Protein AF-0000000080648150 (afdb_homodimer)

pLDDT: mean 89.61, std 8.24, range [37.97, 97.69]

Sequence (460 aa):
MDLVPIFWAAATLAIVTASAILAARRGPEIAVGVFASLTVLANLLAVKTISFGPFIAPAAVLVYASTFLLTDILSELFGKEKARLAVWAGLAANVVMLVSVLIALRWSASPLMDPGLASSFDAVYGFAPRVVAASMVAYLVSQHHDVWAYHFWKEKTGGKRLWLRNNASTAASQAIDTLIFITLAFYGILPNSVLIQMMVGQYAIKLLIAALDTPFIYLAVAAARRAGGGMDLVPIFWAAATLAIVTASAILAARRGPEIAVGVFASLTVLANLLAVKTISFGPFIAPAAVLVYASTFLLTDILSELFGKEKARLAVWAGLAANVVMLVSVLIALRWSASPLMDPGLASSFDAVYGFAPRVVAASMVAYLVSQHHDVWAYHFWKEKTGGKRLWLRNNASTAASQAIDTLIFITLAFYGILPNSVLIQMMVGQYAIKLLIAALDTPFIYLAVAAARRAGGG

InterPro domains:
  IPR003744 Queuosine precursor transporter [MF_02088] (29-230)
  IPR003744 Queuosine precursor transporter [PF02592] (58-220)
  IPR003744 Queuosine precursor transporter [PTHR34300] (31-224)
  IPR003744 Queuosine precursor transporter [TIGR00697] (32-225)

Foldseek 3Di:
DPCVVVVVLVVLLQVLLVQLLVCLQPHCVSLLVLLLVLLLVLQLQQLDWDDDPPFIGGPSLSSVLSSLLSLLLCCVRPNLVSSVVSLVSNLVSLVVSLVVLVVVLPDDDDPPDDVVVNVVSCVSSVLHDQLSVLQSVLSNQLSNQLSVQLVVVCVVVVNPCSVCSQLVSSLVSVLSSLVSNLCRRCPVPDDPVVSVSHSVRSSVVSSVSSNVSRVSSVVSNVSSCVSVVD/DPCVVVVVLVVLLQVLLVQLLVCLQPHCVSLLVLLLVLLLVLQLQQLDWDDDPPFIGGPSLSSVLSSLLSLLLCCVRPNLVSSVVSLVSNLVSLVVSLVVLVVVLPDDDDPPDDVVVNVVSCVRSVLHDQLSVLQSVLSNQLSNQLSVQLVVVCVVVVNPCSVCSQLVSSLVSVLSSLVSNLCRRCPVPDDPVVSVSHSVRSSVVSSVSSNVSRVSSVVSNVSSCVSVVD

Secondary structure (DSSP, 8-state):
---HHHHHHHHHHHHHHHHHHHHHHH-HHHHHHHHHHHHHHHHHHTTSEEEETTEEEETTHHHHHHHHHHHHHHHHHH-HHHHHHHHHHHHHHHHHHHHHHHHHHHSPBPTTS-HHHHHHHHHHHTTHHHHHHHHHHHHHHHHHHHHHHHHHHHHHTTT--HHHHHHHHHHHHHHHHHHHHHHHHHBTTB-HHHHHHHHHHHHHHHHHHHHHTHHHHHHHHHHHHHHH--/---HHHHHHHHHHHHHHHHHHHHHHH-HHHHHHHHHHHHHHHHHHTTSEEEETTEEEETTHHHHHHHHHHHHHHHHHH-HHHHHHHHHHHHHHHHHHHHHHHHHHHSPBPTTS-HHHHHHHHHHHHS-HHHHHHHHHHHHHHHHHHHHHHHHHHHHTTT--HHHHHHHHHHHHHHHHHHHHHHHHHBTTB-HHHHHHHHHHHHHHHHHHHHHTHHHHHHHHHHHHHHH--

Radius of gyration: 21.62 Å; Cα contacts (8 Å, |Δi|>4): 711; chains: 2; bounding box: 64×56×55 Å

Solvent-accessible surface area (backbone atoms only — not comparable to full-atom values): 22814 Å² total; per-residue (Å²): 126,84,55,62,61,56,53,50,47,50,51,51,48,48,53,54,33,50,40,43,37,49,12,64,74,76,35,64,42,31,35,22,2,33,43,7,24,32,53,43,48,19,63,68,39,38,76,44,39,22,54,60,87,95,30,50,35,43,48,14,50,62,46,44,51,46,44,54,54,51,41,50,46,34,32,72,75,63,29,65,67,53,27,51,44,28,54,52,10,24,52,54,21,40,52,52,47,53,52,51,50,53,46,50,70,68,46,57,67,22,90,82,47,56,64,68,57,52,52,21,45,47,60,60,65,61,75,41,64,61,46,45,50,18,44,50,53,16,45,56,54,17,53,53,44,23,55,50,39,28,52,51,41,32,62,74,50,70,65,71,50,62,64,53,20,55,46,52,16,45,52,54,20,48,49,49,23,44,54,43,22,52,49,61,47,36,59,90,74,51,57,67,70,55,50,49,50,42,43,51,31,38,46,51,52,44,47,53,51,50,63,64,39,49,66,45,51,54,49,32,52,52,51,33,49,54,65,64,73,100,125,83,57,62,63,56,53,50,46,49,51,52,50,47,53,54,32,50,39,42,37,48,11,64,75,76,35,64,42,32,34,22,3,32,44,6,26,32,53,43,48,19,62,67,39,39,78,43,39,22,52,59,87,95,29,50,35,43,48,16,53,62,45,43,51,46,44,54,54,51,40,50,47,34,33,72,76,63,28,65,66,52,27,51,44,29,53,52,11,23,52,54,20,40,51,51,46,51,53,52,50,54,47,49,71,69,47,56,65,22,91,82,48,56,64,66,56,52,50,20,43,48,60,58,67,61,72,39,65,62,46,46,50,19,45,51,54,18,45,56,53,18,52,53,44,23,56,51,40,28,51,52,41,32,60,77,51,70,64,73,51,62,66,54,21,54,45,53,16,44,51,54,20,49,49,49,23,43,53,44,22,52,49,60,47,36,60,89,75,51,58,68,71,56,50,51,50,42,43,52,32,37,45,52,52,44,47,54,51,50,62,63,41,50,65,45,51,53,49,32,52,52,51,33,48,54,65,66,72,99

Organism: Methanothrix harundinacea (strain 6Ac) (NCBI:txid1110509)

Nearest PDB structures (foldseek):
  1u89-assembly1_A  TM=4.033E-01  e=5.347E+00  Mus musculus
  1u89-assembly1_A  TM=4.032E-01  e=5.974E+00  Mus musculus

Structure (mmCIF, N/CA/C/O backbone):
data_AF-0000000080648150-model_v1
#
loop_
_entity.id
_entity.type
_entity.pdbx_description
1 polymer 'Probable queuosine precursor transporter'
#
loop_
_atom_site.group_PDB
_atom_site.id
_atom_site.type_symbol
_atom_site.label_atom_id
_atom_site.label_alt_id
_atom_site.label_comp_id
_atom_site.label_asym_id
_atom_site.label_entity_id
_atom_site.label_seq_id
_atom_site.pdbx_PDB_ins_code
_atom_site.Cartn_x
_atom_site.Cartn_y
_atom_site.Cartn_z
_atom_site.occupancy
_atom_site.B_iso_or_equiv
_atom_site.auth_seq_id
_atom_site.auth_comp_id
_atom_site.auth_asym_id
_atom_site.auth_atom_id
_atom_site.pdbx_PDB_model_num
ATOM 1 N N . MET A 1 1 ? -20.844 -17.859 19.188 1 45 1 MET A N 1
ATOM 2 C CA . MET A 1 1 ? -20.578 -16.812 18.188 1 45 1 MET A CA 1
ATOM 3 C C . MET A 1 1 ? -19.094 -16.797 17.828 1 45 1 MET A C 1
ATOM 5 O O . MET A 1 1 ? -18.234 -16.891 18.703 1 45 1 MET A O 1
ATOM 9 N N . ASP A 1 2 ? -18.75 -17.172 16.625 1 61 2 ASP A N 1
ATOM 10 C CA . ASP A 1 2 ? -17.375 -17.219 16.156 1 61 2 ASP A CA 1
ATOM 11 C C . ASP A 1 2 ? -16.656 -15.898 16.422 1 61 2 ASP A C 1
ATOM 13 O O . ASP A 1 2 ? -17.062 -14.852 15.914 1 61 2 ASP A O 1
ATOM 17 N N . LEU A 1 3 ? -16.047 -15.852 17.594 1 66.88 3 LEU A N 1
ATOM 18 C CA . LEU A 1 3 ? -15.336 -14.672 18.062 1 66.88 3 LEU A CA 1
ATOM 19 C C . LEU A 1 3 ? -14.141 -14.352 17.172 1 66.88 3 LEU A C 1
ATOM 21 O O . LEU A 1 3 ? -13.5 -13.312 17.328 1 66.88 3 LEU A O 1
ATOM 25 N N . VAL A 1 4 ? -13.992 -15.094 16.203 1 71.38 4 VAL A N 1
ATOM 26 C CA . VAL A 1 4 ? -12.812 -14.992 15.352 1 71.38 4 VAL A CA 1
ATOM 27 C C . VAL A 1 4 ? -12.844 -13.68 14.578 1 71.38 4 VAL A C 1
ATOM 29 O O . VAL A 1 4 ? -11.859 -12.938 14.562 1 71.38 4 VAL A O 1
ATOM 32 N N . PRO A 1 5 ? -14.055 -13.234 14.219 1 75.88 5 PRO A N 1
ATOM 33 C CA . PRO A 1 5 ? -14.086 -11.961 13.484 1 75.88 5 PRO A CA 1
ATOM 34 C C . PRO A 1 5 ? -13.812 -10.758 14.383 1 75.88 5 PRO A C 1
ATOM 36 O O . PRO A 1 5 ? -13.172 -9.797 13.945 1 75.88 5 PRO A O 1
ATOM 39 N N . ILE A 1 6 ? -14.203 -10.891 15.562 1 77.81 6 ILE A N 1
ATOM 40 C CA . ILE A 1 6 ? -14.023 -9.773 16.484 1 77.81 6 ILE A CA 1
ATOM 41 C C . ILE A 1 6 ? -12.539 -9.648 16.859 1 77.81 6 ILE A C 1
ATOM 43 O O . ILE A 1 6 ? -12.008 -8.539 16.938 1 77.81 6 ILE A O 1
ATOM 47 N N . PHE A 1 7 ? -11.977 -10.742 17.062 1 80.31 7 PHE A N 1
ATOM 48 C CA . PHE A 1 7 ? -10.547 -10.75 17.375 1 80.31 7 PHE A CA 1
ATOM 49 C C . PHE A 1 7 ? -9.742 -10.125 16.234 1 80.31 7 PHE A C 1
ATOM 51 O O . PHE A 1 7 ? -8.875 -9.281 16.469 1 80.31 7 PHE A O 1
ATOM 58 N N . TRP A 1 8 ? -10.109 -10.43 15.086 1 79.94 8 TRP A N 1
ATOM 59 C CA . TRP A 1 8 ? -9.352 -9.945 13.93 1 79.94 8 TRP A CA 1
ATOM 60 C C . TRP A 1 8 ? -9.617 -8.469 13.68 1 79.94 8 TRP A C 1
ATOM 62 O O . TRP A 1 8 ? -8.727 -7.73 13.273 1 79.94 8 TRP A O 1
ATOM 72 N N . ALA A 1 9 ? -10.812 -8.102 14 1 85.69 9 ALA A N 1
ATOM 73 C CA . ALA A 1 9 ? -11.117 -6.676 13.898 1 85.69 9 ALA A CA 1
ATOM 74 C C . ALA A 1 9 ? -10.297 -5.867 14.898 1 85.69 9 ALA A C 1
ATOM 76 O O . ALA A 1 9 ? -9.68 -4.863 14.539 1 85.69 9 ALA A O 1
ATOM 77 N N . ALA A 1 10 ? -10.18 -6.414 16.062 1 87.44 10 ALA A N 1
ATOM 78 C CA . ALA A 1 10 ? -9.422 -5.734 17.109 1 87.44 10 ALA A CA 1
ATOM 79 C C . ALA A 1 10 ? -7.934 -5.691 16.781 1 87.44 10 ALA A C 1
ATOM 81 O O . ALA A 1 10 ? -7.27 -4.676 17 1 87.44 10 ALA A O 1
ATOM 82 N N . ALA A 1 11 ? -7.516 -6.715 16.266 1 85.06 11 ALA A N 1
ATOM 83 C CA . ALA A 1 11 ? -6.102 -6.789 15.914 1 85.06 11 ALA A CA 1
ATOM 84 C C . ALA A 1 11 ? -5.758 -5.785 14.82 1 85.06 11 ALA A C 1
ATOM 86 O O . ALA A 1 11 ? -4.738 -5.094 14.898 1 85.06 11 ALA A O 1
ATOM 87 N N . THR A 1 12 ? -6.586 -5.727 13.867 1 87 12 THR A N 1
ATOM 88 C CA . THR A 1 12 ? -6.363 -4.793 12.773 1 87 12 THR A CA 1
ATOM 89 C C . THR A 1 12 ? -6.426 -3.352 13.266 1 87 12 THR A C 1
ATOM 91 O O . THR A 1 12 ? -5.551 -2.543 12.953 1 87 12 THR A O 1
ATOM 94 N N . LEU A 1 13 ? -7.367 -3.092 14.086 1 91.56 13 LEU A N 1
ATOM 95 C CA . LEU A 1 13 ? -7.527 -1.741 14.617 1 91.56 13 LEU A CA 1
ATOM 96 C C . LEU A 1 13 ? -6.359 -1.37 15.523 1 91.56 13 LEU A C 1
ATOM 98 O O . LEU A 1 13 ? -5.906 -0.224 15.523 1 91.56 13 LEU A O 1
ATOM 102 N N . ALA A 1 14 ? -5.844 -2.35 16.188 1 91 14 ALA A N 1
ATOM 103 C CA . ALA A 1 14 ? -4.711 -2.121 17.078 1 91 14 ALA A CA 1
ATOM 104 C C . ALA A 1 14 ? -3.453 -1.771 16.297 1 91 14 ALA A C 1
ATOM 106 O O . ALA A 1 14 ? -2.715 -0.854 16.656 1 91 14 ALA A O 1
ATOM 107 N N . ILE A 1 15 ? -3.264 -2.439 15.258 1 88.94 15 ILE A N 1
ATOM 108 C CA . ILE A 1 15 ? -2.057 -2.227 14.461 1 88.94 15 ILE A CA 1
ATOM 109 C C . ILE A 1 15 ? -2.133 -0.871 13.766 1 88.94 15 ILE A C 1
ATOM 111 O O . ILE A 1 15 ? -1.133 -0.154 13.672 1 88.94 15 ILE A O 1
ATOM 115 N N . VAL A 1 16 ? -3.266 -0.551 13.32 1 90 16 VAL A N 1
ATOM 116 C CA . VAL A 1 16 ? -3.479 0.743 12.68 1 90 16 VAL A CA 1
ATOM 117 C C . VAL A 1 16 ? -3.279 1.863 13.703 1 90 16 VAL A C 1
ATOM 119 O O . VAL A 1 16 ? -2.617 2.861 13.414 1 90 16 VAL A O 1
ATOM 122 N N . THR A 1 17 ? -3.744 1.628 14.852 1 92.56 17 THR A N 1
ATOM 123 C CA . THR A 1 17 ? -3.594 2.604 15.922 1 92.56 17 THR A CA 1
ATOM 124 C C . THR A 1 17 ? -2.125 2.754 16.312 1 92.56 17 THR A C 1
ATOM 126 O O . THR A 1 17 ? -1.645 3.869 16.531 1 92.56 17 THR A O 1
ATOM 129 N N . ALA A 1 18 ? -1.474 1.675 16.375 1 92.81 18 ALA A N 1
ATOM 130 C CA . ALA A 1 18 ? -0.047 1.705 16.688 1 92.81 18 ALA A CA 1
ATOM 131 C C . ALA A 1 18 ? 0.726 2.506 15.641 1 92.81 18 ALA A C 1
ATOM 133 O O . ALA A 1 18 ? 1.637 3.266 15.984 1 92.81 18 ALA A O 1
ATOM 134 N N . SER A 1 19 ? 0.388 2.336 14.445 1 90.56 19 SER A N 1
ATOM 135 C CA . SER A 1 19 ? 1.04 3.078 13.375 1 90.56 19 SER A CA 1
ATOM 136 C C . SER A 1 19 ? 0.766 4.574 13.492 1 90.56 19 SER A C 1
ATOM 138 O O . SER A 1 19 ? 1.637 5.395 13.195 1 90.56 19 SER A O 1
ATOM 140 N N . ALA A 1 20 ? -0.377 4.906 13.93 1 91.19 20 ALA A N 1
ATOM 141 C CA . ALA A 1 20 ? -0.734 6.309 14.117 1 91.19 20 ALA A CA 1
ATOM 142 C C . ALA A 1 20 ? 0.035 6.918 15.289 1 91.19 20 ALA A C 1
ATOM 144 O O . ALA A 1 20 ? 0.431 8.086 15.242 1 91.19 20 ALA A O 1
ATOM 145 N N . ILE A 1 21 ? 0.185 6.137 16.266 1 92.25 21 ILE A N 1
ATOM 146 C CA . ILE A 1 21 ? 0.953 6.605 17.406 1 92.25 21 ILE A CA 1
ATOM 147 C C . ILE A 1 21 ? 2.406 6.836 17 1 92.25 21 ILE A C 1
ATOM 149 O O . ILE A 1 21 ? 3.012 7.844 17.375 1 92.25 21 ILE A O 1
ATOM 153 N N . LEU A 1 22 ? 2.867 5.922 16.219 1 90.38 22 LEU A N 1
ATOM 154 C CA . LEU A 1 22 ? 4.219 6.082 15.688 1 90.38 22 LEU A CA 1
ATOM 155 C C . LEU A 1 22 ? 4.32 7.336 14.828 1 90.38 22 LEU A C 1
ATOM 157 O O . LEU A 1 22 ? 5.336 8.039 14.859 1 90.38 22 LEU A O 1
ATOM 161 N N . ALA A 1 23 ? 3.338 7.578 14.102 1 91.12 23 ALA A N 1
ATOM 162 C CA . ALA A 1 23 ? 3.289 8.773 13.258 1 91.12 23 ALA A CA 1
ATOM 163 C C . ALA A 1 23 ? 3.33 10.039 14.102 1 91.12 23 ALA A C 1
ATOM 165 O O . ALA A 1 23 ? 3.939 11.039 13.703 1 91.12 23 ALA A O 1
ATOM 166 N N . ALA A 1 24 ? 2.684 10.062 15.219 1 90.75 24 ALA A N 1
ATOM 167 C CA . ALA A 1 24 ? 2.68 11.211 16.109 1 90.75 24 ALA A CA 1
ATOM 168 C C . ALA A 1 24 ? 4.082 11.5 16.641 1 90.75 24 ALA A C 1
ATOM 170 O O . ALA A 1 24 ? 4.43 12.656 16.891 1 90.75 24 ALA A O 1
ATOM 171 N N . ARG A 1 25 ? 4.895 10.5 16.734 1 90.38 25 ARG A N 1
ATOM 172 C CA . ARG A 1 25 ? 6.242 10.633 17.281 1 90.38 25 ARG A CA 1
ATOM 173 C C . ARG A 1 25 ? 7.254 10.938 16.172 1 90.38 25 ARG A C 1
ATOM 175 O O . ARG A 1 25 ? 8.203 11.688 16.391 1 90.38 25 ARG A O 1
ATOM 182 N N . ARG A 1 26 ? 7.004 10.414 14.992 1 91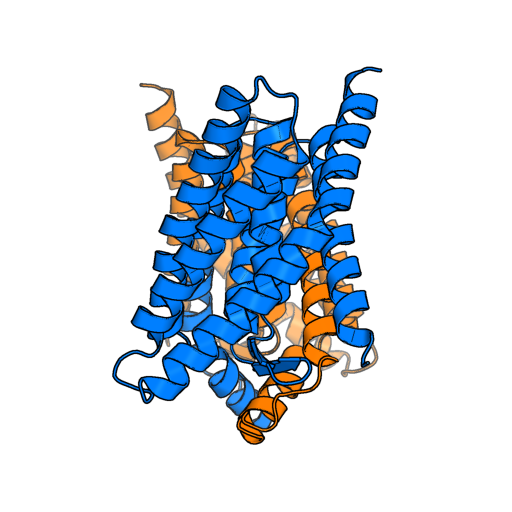.25 26 ARG A N 1
ATOM 183 C CA . ARG A 1 26 ? 8.047 10.453 13.969 1 91.25 26 ARG A CA 1
ATOM 184 C C . ARG A 1 26 ? 7.633 11.336 12.797 1 91.25 26 ARG A C 1
ATOM 186 O O . ARG A 1 26 ? 8.477 11.984 12.18 1 91.25 26 ARG A O 1
ATOM 193 N N . GLY A 1 27 ? 6.348 11.281 12.461 1 91.06 27 GLY A N 1
ATOM 194 C CA . GLY A 1 27 ? 5.84 12.07 11.352 1 91.06 27 GLY A CA 1
ATOM 195 C C . GLY A 1 27 ? 4.625 11.453 10.688 1 91.06 27 GLY A C 1
ATOM 196 O O . GLY A 1 27 ? 4.461 10.234 10.688 1 91.06 27 GLY A O 1
ATOM 197 N N . PRO A 1 28 ? 3.781 12.289 10.125 1 94.5 28 PRO A N 1
ATOM 198 C CA . PRO A 1 28 ? 2.533 11.805 9.531 1 94.5 28 PRO A CA 1
ATOM 199 C C . PRO A 1 28 ? 2.766 10.883 8.336 1 94.5 28 PRO A C 1
ATOM 201 O O . PRO A 1 28 ? 1.852 10.164 7.918 1 94.5 28 PRO A O 1
ATOM 204 N N . GLU A 1 29 ? 4.012 10.898 7.801 1 95.12 29 GLU A N 1
ATOM 205 C CA . GLU A 1 29 ? 4.344 10.094 6.629 1 95.12 29 GLU A CA 1
ATOM 206 C C . GLU A 1 29 ? 4.113 8.609 6.902 1 95.12 29 GLU A C 1
ATOM 208 O O . GLU A 1 29 ? 3.705 7.863 6.008 1 95.12 29 GLU A O 1
ATOM 213 N N . ILE A 1 30 ? 4.328 8.242 8.102 1 95.31 30 ILE A N 1
ATOM 214 C CA . ILE A 1 30 ? 4.156 6.836 8.453 1 95.31 30 ILE A CA 1
ATOM 215 C C . ILE A 1 30 ? 2.68 6.457 8.352 1 95.31 30 ILE A C 1
ATOM 217 O O . ILE A 1 30 ? 2.33 5.453 7.73 1 95.31 30 ILE A O 1
ATOM 221 N N . ALA A 1 31 ? 1.85 7.262 8.93 1 96.25 31 ALA A N 1
ATOM 222 C CA . ALA A 1 31 ? 0.413 7 8.891 1 96.25 31 ALA A CA 1
ATOM 223 C C . ALA A 1 31 ? -0.113 7.059 7.461 1 96.25 31 ALA A C 1
ATOM 225 O O . ALA A 1 31 ? -0.985 6.273 7.078 1 96.25 31 ALA A O 1
ATOM 226 N N . VAL A 1 32 ? 0.431 7.93 6.672 1 97 32 VAL A N 1
ATOM 227 C CA . VAL A 1 32 ? 0.014 8.055 5.281 1 97 32 VAL A CA 1
ATOM 228 C C . VAL A 1 32 ? 0.437 6.816 4.5 1 97 32 VAL A C 1
ATOM 230 O O . VAL A 1 32 ? -0.318 6.312 3.662 1 97 32 VAL A O 1
ATOM 233 N N . GLY A 1 33 ? 1.606 6.344 4.746 1 97.44 33 GLY A N 1
ATOM 234 C CA . GLY A 1 33 ? 2.066 5.121 4.109 1 97.44 33 GLY A CA 1
ATOM 235 C C . GLY A 1 33 ? 1.202 3.918 4.434 1 97.44 33 GLY A C 1
ATOM 236 O O . GLY A 1 33 ? 0.834 3.15 3.543 1 97.44 33 GLY A O 1
ATOM 237 N N . VAL A 1 34 ? 0.891 3.781 5.66 1 97.19 34 VAL A N 1
ATOM 238 C CA . VAL A 1 34 ? 0.052 2.67 6.102 1 97.19 34 VAL A CA 1
ATOM 239 C C . VAL A 1 34 ? -1.347 2.812 5.504 1 97.19 34 VAL A C 1
ATOM 241 O O . VAL A 1 34 ? -1.932 1.831 5.035 1 97.19 34 VAL A O 1
ATOM 244 N N . PHE A 1 35 ? -1.867 4.02 5.516 1 97.69 35 PHE A N 1
ATOM 245 C CA . PHE A 1 35 ? -3.176 4.293 4.934 1 97.69 35 PHE A CA 1
ATOM 246 C C . PHE A 1 35 ? -3.219 3.867 3.473 1 97.69 35 PHE A C 1
ATOM 248 O O . PHE A 1 35 ? -4.129 3.148 3.055 1 97.69 35 PHE A O 1
ATOM 255 N N . ALA A 1 36 ? -2.279 4.32 2.707 1 97.25 36 ALA A N 1
ATOM 256 C CA . ALA A 1 36 ? -2.223 3.986 1.286 1 97.25 36 ALA A CA 1
ATOM 257 C C . ALA A 1 36 ? -2.139 2.477 1.08 1 97.25 36 ALA A C 1
ATOM 259 O O . ALA A 1 36 ? -2.787 1.928 0.187 1 97.25 36 ALA A O 1
ATOM 260 N N . SER A 1 37 ? -1.413 1.851 1.882 1 97 37 SER A N 1
ATOM 261 C CA . SER A 1 37 ? -1.245 0.404 1.778 1 97 37 SER A CA 1
ATOM 262 C C . SER A 1 37 ? -2.537 -0.329 2.123 1 97 37 SER A C 1
ATOM 264 O O . SER A 1 37 ? -2.836 -1.375 1.545 1 97 37 SER A O 1
ATOM 266 N N . LEU A 1 38 ? -3.225 0.19 3.107 1 96.44 38 LEU A N 1
ATOM 267 C CA . LEU A 1 38 ? -4.504 -0.408 3.475 1 96.44 38 LEU A CA 1
ATOM 268 C C . LEU A 1 38 ? -5.477 -0.374 2.301 1 96.44 38 LEU A C 1
ATOM 270 O O . LEU A 1 38 ? -6.211 -1.338 2.07 1 96.44 38 LEU A O 1
ATOM 274 N N . THR A 1 39 ? -5.496 0.729 1.602 1 95.06 39 THR A N 1
ATOM 275 C CA . THR A 1 39 ? -6.406 0.842 0.468 1 95.06 39 THR A CA 1
ATOM 276 C C . THR A 1 39 ? -6.043 -0.167 -0.618 1 95.06 39 THR A C 1
ATOM 278 O O . THR A 1 39 ? -6.926 -0.798 -1.205 1 95.06 39 THR A O 1
ATOM 281 N N . VAL A 1 40 ? -4.801 -0.331 -0.859 1 94.25 40 VAL A N 1
ATOM 282 C CA . VAL A 1 40 ? -4.316 -1.292 -1.847 1 94.25 40 VAL A CA 1
ATOM 283 C C . VAL A 1 40 ? -4.652 -2.711 -1.394 1 94.25 40 VAL A C 1
ATOM 285 O O . VAL A 1 40 ? -5.164 -3.514 -2.176 1 94.25 40 VAL A O 1
ATOM 288 N N . LEU A 1 41 ? -4.391 -2.975 -0.167 1 94 41 LEU A N 1
ATOM 289 C CA . LEU A 1 41 ? -4.668 -4.289 0.396 1 94 41 LEU A CA 1
ATOM 290 C C . LEU A 1 41 ? -6.156 -4.609 0.322 1 94 41 LEU A C 1
ATOM 292 O O . LEU A 1 41 ? -6.539 -5.75 0.041 1 94 41 LEU A O 1
ATOM 296 N N . ALA A 1 42 ? -6.957 -3.641 0.653 1 92.44 42 ALA A N 1
ATOM 297 C CA . ALA A 1 42 ? -8.406 -3.84 0.604 1 92.44 42 ALA A CA 1
ATOM 298 C C . ALA A 1 42 ? -8.852 -4.289 -0.784 1 92.44 42 ALA A C 1
ATOM 300 O O . ALA A 1 42 ? -9.672 -5.199 -0.915 1 92.44 42 ALA A O 1
ATOM 301 N N . ASN A 1 43 ? -8.305 -3.711 -1.777 1 91.12 43 ASN A N 1
ATOM 302 C CA . ASN A 1 43 ? -8.664 -4.07 -3.146 1 91.12 43 ASN A CA 1
ATOM 303 C C . ASN A 1 43 ? -8.18 -5.477 -3.498 1 91.12 43 ASN A C 1
ATOM 305 O O . ASN A 1 43 ? -8.891 -6.23 -4.168 1 91.12 43 ASN A O 1
ATOM 309 N N . LEU A 1 44 ? -7.078 -5.828 -3.037 1 90.25 44 LEU A N 1
ATOM 310 C CA . LEU A 1 44 ? -6.473 -7.102 -3.41 1 90.25 44 LEU A CA 1
ATOM 311 C C . LEU A 1 44 ? -7.125 -8.258 -2.65 1 90.25 44 LEU A C 1
ATOM 313 O O . LEU A 1 44 ? -7.184 -9.383 -3.152 1 90.25 44 LEU A O 1
ATOM 317 N N . LEU A 1 45 ? -7.621 -7.977 -1.486 1 89.81 45 LEU A N 1
ATOM 318 C CA . LEU A 1 45 ? -8.211 -9.023 -0.662 1 89.81 45 LEU A CA 1
ATOM 319 C C . LEU A 1 45 ? -9.719 -9.117 -0.898 1 89.81 45 LEU A C 1
ATOM 321 O O . LEU A 1 45 ? -10.367 -10.047 -0.414 1 89.81 45 LEU A O 1
ATOM 325 N N . ALA A 1 46 ? -10.266 -8.25 -1.651 1 87.31 46 ALA A N 1
ATOM 326 C CA . ALA A 1 46 ? -11.711 -8.156 -1.852 1 87.31 46 ALA A CA 1
ATOM 327 C C . ALA A 1 46 ? -12.234 -9.375 -2.609 1 87.31 46 ALA A C 1
ATOM 329 O O . ALA A 1 46 ? -13.43 -9.656 -2.58 1 87.31 46 ALA A O 1
ATOM 330 N N . VAL A 1 47 ? -11.375 -10.039 -3.27 1 84.81 47 VAL A N 1
ATOM 331 C CA . VAL A 1 47 ? -11.773 -11.172 -4.098 1 84.81 47 VAL A CA 1
ATOM 332 C C . VAL A 1 47 ? -12.352 -12.281 -3.217 1 84.81 47 VAL A C 1
ATOM 334 O O . VAL A 1 47 ? -13.227 -13.031 -3.65 1 84.81 47 VAL A O 1
ATOM 337 N N . LYS A 1 48 ? -11.93 -12.391 -2.027 1 87.81 48 LYS A N 1
ATOM 338 C CA . LYS A 1 48 ? -12.469 -13.398 -1.115 1 87.81 48 LYS A CA 1
ATOM 339 C C . LYS A 1 48 ? -13.703 -12.867 -0.384 1 87.81 48 LYS A C 1
ATOM 341 O O . LYS A 1 48 ? -13.672 -11.766 0.169 1 87.81 48 LYS A O 1
ATOM 346 N N . THR A 1 49 ? -14.727 -13.695 -0.442 1 86.25 49 THR A N 1
ATOM 347 C CA . THR A 1 49 ? -15.914 -13.375 0.344 1 86.25 49 THR A CA 1
ATOM 348 C C . THR A 1 49 ? -15.969 -14.219 1.611 1 86.25 49 THR A C 1
ATOM 350 O O . THR A 1 49 ? -15.633 -15.406 1.587 1 86.25 49 THR A O 1
ATOM 353 N N . ILE A 1 50 ? -16.328 -13.562 2.664 1 83.88 50 ILE A N 1
ATOM 354 C CA . ILE A 1 50 ? -16.359 -14.234 3.955 1 83.88 50 ILE A CA 1
ATOM 355 C C . ILE A 1 50 ? -17.781 -14.203 4.508 1 83.88 50 ILE A C 1
ATOM 357 O O . ILE A 1 50 ? -18.641 -13.461 4.016 1 83.88 50 ILE A O 1
ATOM 361 N N . SER A 1 51 ? -17.984 -15.086 5.469 1 80.69 51 SER A N 1
ATOM 362 C CA . SER A 1 51 ? -19.266 -15.141 6.156 1 80.69 51 SER A CA 1
ATOM 363 C C . SER A 1 51 ? -19.141 -14.719 7.617 1 80.69 51 SER A C 1
ATOM 365 O O . SER A 1 51 ? -18.172 -15.086 8.289 1 80.69 51 SER A O 1
ATOM 367 N N . PHE A 1 52 ? -19.969 -13.766 7.98 1 79.31 52 PHE A N 1
ATOM 368 C CA . PHE A 1 52 ? -20.125 -13.359 9.375 1 79.31 52 PHE A CA 1
ATOM 369 C C . PHE A 1 52 ? -21.578 -13.484 9.82 1 79.31 52 PHE A C 1
ATOM 371 O O . PHE A 1 52 ? -22.375 -12.555 9.641 1 79.31 52 PHE A O 1
ATOM 378 N N . GLY A 1 53 ? -21.844 -14.648 10.594 1 79.75 53 GLY A N 1
ATOM 379 C CA . GLY A 1 53 ? -23.25 -14.945 10.844 1 79.75 53 GLY A CA 1
ATOM 380 C C . GLY A 1 53 ? -24.062 -15.07 9.57 1 79.75 53 GLY A C 1
ATOM 381 O O . GLY A 1 53 ? -23.703 -15.828 8.664 1 79.75 53 GLY A O 1
ATOM 382 N N . PRO A 1 54 ? -25.188 -14.25 9.508 1 79.38 54 PRO A N 1
ATOM 383 C CA . PRO A 1 54 ? -26.016 -14.305 8.305 1 79.38 54 PRO A CA 1
ATOM 384 C C . PRO A 1 54 ? -25.516 -13.383 7.195 1 79.38 54 PRO A C 1
ATOM 386 O O . PRO A 1 54 ? -26.078 -13.367 6.098 1 79.38 54 PRO A O 1
ATOM 389 N N . PHE A 1 55 ? -24.484 -12.711 7.473 1 79.88 55 PHE A N 1
ATOM 390 C CA . PHE A 1 55 ? -24.062 -11.688 6.527 1 79.88 55 PHE A CA 1
ATOM 391 C C . PHE A 1 55 ? -22.859 -12.172 5.715 1 79.88 55 PHE A C 1
ATOM 393 O O . PHE A 1 55 ? -22.062 -12.984 6.195 1 79.88 55 PHE A O 1
ATOM 400 N N . ILE A 1 56 ? -22.812 -11.734 4.488 1 78.88 56 ILE A N 1
ATOM 401 C CA . ILE A 1 56 ? -21.688 -11.992 3.586 1 78.88 56 ILE A CA 1
ATOM 402 C C . ILE A 1 56 ? -21.016 -10.672 3.223 1 78.88 56 ILE A C 1
ATOM 404 O O . ILE A 1 56 ? -21.688 -9.672 2.975 1 78.88 56 ILE A O 1
ATOM 408 N N . ALA A 1 57 ? -19.672 -10.711 3.318 1 81.88 57 ALA A N 1
ATOM 409 C CA . ALA A 1 57 ? -18.906 -9.523 2.975 1 81.88 57 ALA A CA 1
ATOM 410 C C . ALA A 1 57 ? -17.547 -9.891 2.371 1 81.88 57 ALA A C 1
ATOM 412 O O . ALA A 1 57 ? -17.062 -11.008 2.576 1 81.88 57 ALA A O 1
ATOM 413 N N . PRO A 1 58 ? -17.047 -8.945 1.561 1 83.5 58 PRO A N 1
ATOM 414 C CA . PRO A 1 58 ? -15.664 -9.195 1.147 1 83.5 58 PRO A CA 1
ATOM 415 C C . PRO A 1 58 ? -14.695 -9.234 2.326 1 83.5 58 PRO A C 1
ATOM 417 O O . PRO A 1 58 ? -14.883 -8.508 3.309 1 83.5 58 PRO A O 1
ATOM 420 N N . ALA A 1 59 ? -13.734 -10.109 2.199 1 85.31 59 ALA A N 1
ATOM 421 C CA . ALA A 1 59 ? -12.719 -10.211 3.244 1 85.31 59 ALA A CA 1
ATOM 422 C C . ALA A 1 59 ? -12.039 -8.859 3.477 1 85.31 59 ALA A C 1
ATOM 424 O O . ALA A 1 59 ? -11.492 -8.609 4.555 1 85.31 59 ALA A O 1
ATOM 425 N N . ALA A 1 60 ? -12.117 -7.957 2.547 1 87.06 60 ALA A N 1
ATOM 426 C CA . ALA A 1 60 ? -11.484 -6.645 2.553 1 87.06 60 ALA A CA 1
ATOM 427 C C . ALA A 1 60 ? -12.18 -5.703 3.529 1 87.06 60 ALA A C 1
ATOM 429 O O . ALA A 1 60 ? -11.656 -4.641 3.863 1 87.06 60 ALA A O 1
ATOM 430 N N . VAL A 1 61 ? -13.289 -6.07 4.035 1 86.56 61 VAL A N 1
ATOM 431 C CA . VAL A 1 61 ? -14.156 -5.164 4.785 1 86.56 61 VAL A CA 1
ATOM 432 C C . VAL A 1 61 ? -13.414 -4.641 6.012 1 86.56 61 VAL A C 1
ATOM 434 O O . VAL A 1 61 ? -13.492 -3.451 6.332 1 86.56 61 VAL A O 1
ATOM 437 N N . LEU A 1 62 ? -12.68 -5.469 6.676 1 86.5 62 LEU A N 1
ATOM 438 C CA . LEU A 1 62 ? -11.953 -5.066 7.879 1 86.5 62 LEU A CA 1
ATOM 439 C C . LEU A 1 62 ? -10.844 -4.078 7.539 1 86.5 62 LEU A C 1
ATOM 441 O O . LEU A 1 62 ? -10.68 -3.064 8.219 1 86.5 62 LEU A O 1
ATOM 445 N N . VAL A 1 63 ? -10.141 -4.383 6.527 1 91.62 63 VAL A N 1
ATOM 446 C CA . VAL A 1 63 ? -9.016 -3.562 6.086 1 91.62 63 VAL A CA 1
ATOM 447 C C . VAL A 1 63 ? -9.523 -2.205 5.605 1 91.62 63 VAL A C 1
ATOM 449 O O . VAL A 1 63 ? -8.977 -1.163 5.98 1 91.62 63 VAL A O 1
ATOM 452 N N . TYR A 1 64 ? -10.555 -2.24 4.957 1 91.44 64 TYR A N 1
ATOM 453 C CA . TYR A 1 64 ? -11.102 -1.004 4.41 1 91.44 64 TYR A CA 1
ATOM 454 C C . TYR A 1 64 ? -11.695 -0.131 5.512 1 91.44 64 TYR A C 1
ATOM 456 O O . TYR A 1 64 ? -11.508 1.089 5.508 1 91.44 64 TYR A O 1
ATOM 464 N N . ALA A 1 65 ? -12.352 -0.718 6.375 1 89.88 65 ALA A N 1
ATOM 465 C CA . ALA A 1 65 ? -12.945 0.039 7.473 1 89.88 65 ALA A CA 1
ATOM 466 C C . ALA A 1 65 ? -11.875 0.752 8.289 1 89.88 65 ALA A C 1
ATOM 468 O O . ALA A 1 65 ? -12.102 1.852 8.805 1 89.88 65 ALA A O 1
ATOM 469 N N . SER A 1 66 ? -10.758 0.161 8.352 1 92.94 66 SER A N 1
ATOM 470 C CA . SER A 1 66 ? -9.664 0.727 9.133 1 92.94 66 SER A CA 1
ATOM 471 C C . SER A 1 66 ? -9.117 1.996 8.492 1 92.94 66 SER A C 1
ATOM 473 O O . SER A 1 66 ? -8.484 2.816 9.156 1 92.94 66 SER A O 1
ATOM 475 N N . THR A 1 67 ? -9.336 2.154 7.199 1 94.94 67 THR A N 1
ATOM 476 C CA . THR A 1 67 ? -8.883 3.367 6.531 1 94.94 67 THR A CA 1
ATOM 477 C C . THR A 1 67 ? -9.609 4.594 7.078 1 94.94 67 THR A C 1
ATOM 479 O O . THR A 1 67 ? -9.016 5.668 7.203 1 94.94 67 THR A O 1
ATOM 482 N N . PHE A 1 68 ? -10.836 4.477 7.434 1 94.31 68 PHE A N 1
ATOM 483 C CA . PHE A 1 68 ? -11.602 5.59 7.988 1 94.31 68 PHE A CA 1
ATOM 484 C C . PHE A 1 68 ? -11.07 5.973 9.367 1 94.31 68 PHE A C 1
ATOM 486 O O . PHE A 1 68 ? -10.977 7.16 9.688 1 94.31 68 PHE A O 1
ATOM 493 N N . LEU A 1 69 ? -10.758 4.992 10.125 1 93.69 69 LEU A N 1
ATOM 494 C CA . LEU A 1 69 ? -10.156 5.266 11.43 1 93.69 69 LEU A CA 1
ATOM 495 C C . LEU A 1 69 ? -8.859 6.047 11.273 1 93.69 69 LEU A C 1
ATOM 497 O O . LEU A 1 69 ? -8.633 7.031 11.984 1 93.69 69 LEU A O 1
ATOM 501 N N . LEU A 1 70 ? -8.078 5.582 10.422 1 95.12 70 LEU A N 1
ATOM 502 C CA . LEU A 1 70 ? -6.77 6.211 10.25 1 95.12 70 LEU A CA 1
ATOM 503 C C . LEU A 1 70 ? -6.914 7.637 9.734 1 95.12 70 LEU A C 1
ATOM 505 O O . LEU A 1 70 ? -6.184 8.531 10.164 1 95.12 70 LEU A O 1
ATOM 509 N N . THR A 1 71 ? -7.82 7.805 8.789 1 95 71 THR A N 1
ATOM 510 C CA . THR A 1 71 ? -8.047 9.156 8.281 1 95 71 THR A CA 1
ATOM 511 C C . THR A 1 71 ? -8.578 10.062 9.391 1 95 71 THR A C 1
ATOM 513 O O . THR A 1 71 ? -8.219 11.242 9.453 1 95 71 THR A O 1
ATOM 516 N N . ASP A 1 72 ? -9.406 9.617 10.227 1 95.25 72 ASP A N 1
ATOM 517 C CA . ASP A 1 72 ? -9.906 10.391 11.352 1 95.25 72 ASP A CA 1
ATOM 518 C C . ASP A 1 72 ? -8.773 10.758 12.312 1 95.25 72 ASP A C 1
ATOM 520 O O . ASP A 1 72 ? -8.727 11.875 12.828 1 95.25 72 ASP A O 1
ATOM 524 N N . ILE A 1 73 ? -7.906 9.812 12.586 1 94.69 73 ILE A N 1
ATOM 525 C CA . ILE A 1 73 ? -6.773 10.078 13.469 1 94.69 73 ILE A CA 1
ATOM 526 C C . ILE A 1 73 ? -5.867 11.133 12.852 1 94.69 73 ILE A C 1
ATOM 528 O O . ILE A 1 73 ? -5.41 12.047 13.539 1 94.69 73 ILE A O 1
ATOM 532 N N . LEU A 1 74 ? -5.621 11.016 11.578 1 95.06 74 LEU A N 1
ATOM 533 C CA . LEU A 1 74 ? -4.82 12.016 10.875 1 95.06 74 LEU A CA 1
ATOM 534 C C . LEU A 1 74 ? -5.465 13.398 10.977 1 95.06 74 LEU A C 1
ATOM 536 O O . LEU A 1 74 ? -4.773 14.391 11.195 1 95.06 74 LEU A O 1
ATOM 540 N N . SER A 1 75 ? -6.781 13.406 10.773 1 94.69 75 SER A N 1
ATOM 541 C CA . SER A 1 75 ? -7.523 14.656 10.906 1 94.69 75 SER A CA 1
ATOM 542 C C . SER A 1 75 ? -7.367 15.25 12.297 1 94.69 75 SER A C 1
ATOM 544 O O . SER A 1 75 ? -7.184 16.453 12.445 1 94.69 75 SER A O 1
ATOM 546 N N . GLU A 1 76 ? -7.406 14.422 13.258 1 93.69 76 GLU A N 1
ATOM 547 C CA . GLU A 1 76 ? -7.352 14.867 14.648 1 93.69 76 GLU A CA 1
ATOM 548 C C . GLU A 1 76 ? -5.957 15.375 15.008 1 93.69 76 GLU A C 1
ATOM 550 O O . GLU A 1 76 ? -5.816 16.391 15.695 1 93.69 76 GLU A O 1
ATOM 555 N N . LEU A 1 77 ? -4.945 14.703 14.547 1 93.25 77 LEU A N 1
ATOM 556 C CA . LEU A 1 77 ? -3.592 14.953 15.031 1 93.25 77 LEU A CA 1
ATOM 557 C C . LEU A 1 77 ? -2.857 15.93 14.117 1 93.25 77 LEU A C 1
ATOM 559 O O . LEU A 1 77 ? -2.002 16.688 14.578 1 93.25 77 LEU A O 1
ATOM 563 N N . PHE A 1 78 ? -3.205 15.859 12.844 1 93.75 78 PHE A N 1
ATOM 564 C CA . PHE A 1 78 ? -2.367 16.609 11.906 1 93.75 78 PHE A CA 1
ATOM 565 C C . PHE A 1 78 ? -3.211 17.547 11.062 1 93.75 78 PHE A C 1
ATOM 567 O O . PHE A 1 78 ? -2.678 18.312 10.25 1 93.75 78 PHE A O 1
ATOM 574 N N . GLY A 1 79 ? -4.484 17.453 11.227 1 93.75 79 GLY A N 1
ATOM 575 C CA . GLY A 1 79 ? -5.363 18.406 10.578 1 93.75 79 GLY A CA 1
ATOM 576 C C . GLY A 1 79 ? -5.93 17.906 9.266 1 93.75 79 GLY A C 1
ATOM 577 O O . GLY A 1 79 ? -5.605 16.812 8.82 1 93.75 79 GLY A O 1
ATOM 578 N N . LYS A 1 80 ? -6.773 18.734 8.672 1 95.19 80 LYS A N 1
ATOM 579 C CA . LYS A 1 80 ? -7.559 18.406 7.48 1 95.19 80 LYS A CA 1
ATOM 580 C C . LYS A 1 80 ? -6.656 18.219 6.262 1 95.19 80 LYS A C 1
ATOM 582 O O . LYS A 1 80 ? -6.898 17.344 5.438 1 95.19 80 LYS A O 1
ATOM 587 N N . GLU A 1 81 ? -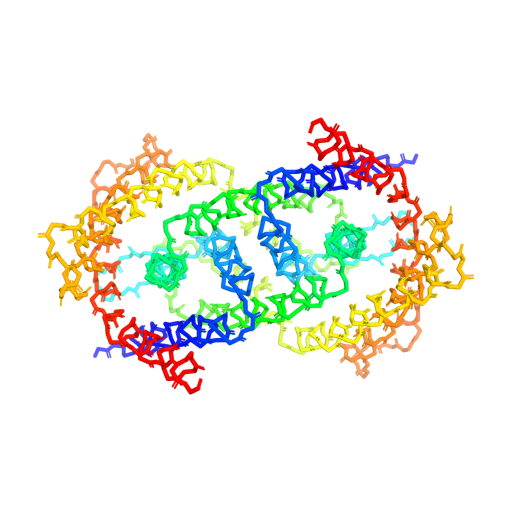5.676 19.016 6.168 1 94.5 81 GLU A N 1
ATOM 588 C CA . GLU A 1 81 ? -4.801 18.984 5 1 94.5 81 GLU A CA 1
ATOM 589 C C . GLU A 1 81 ? -4.035 17.672 4.906 1 94.5 81 GLU A C 1
ATOM 591 O O . GLU A 1 81 ? -3.947 17.078 3.832 1 94.5 81 GLU A O 1
ATOM 596 N N . LYS A 1 82 ? -3.529 17.203 6.004 1 94.38 82 LYS A N 1
ATOM 597 C CA . LYS A 1 82 ? -2.783 15.945 6.004 1 94.38 82 LYS A CA 1
ATOM 598 C C . LYS A 1 82 ? -3.701 14.766 5.719 1 94.38 82 LYS A C 1
ATOM 600 O O . LYS A 1 82 ? -3.303 13.812 5.043 1 94.38 82 LYS A O 1
ATOM 605 N N . ALA A 1 83 ? -4.891 14.844 6.246 1 95.75 83 ALA A N 1
ATOM 606 C CA . ALA A 1 83 ? -5.863 13.789 5.969 1 95.75 83 ALA A CA 1
ATOM 607 C C . ALA A 1 83 ? -6.207 13.734 4.48 1 95.75 83 ALA A C 1
ATOM 609 O O . ALA A 1 83 ? -6.297 12.656 3.896 1 95.75 83 ALA A O 1
ATOM 610 N N . ARG A 1 84 ? -6.344 14.867 3.893 1 95.06 84 ARG A N 1
ATOM 611 C CA . ARG A 1 84 ? -6.633 14.922 2.463 1 95.06 84 ARG A CA 1
ATOM 612 C C . ARG A 1 84 ? -5.461 14.391 1.646 1 95.06 84 ARG A C 1
ATOM 614 O O . ARG A 1 84 ? -5.66 13.727 0.628 1 95.06 84 ARG A O 1
ATOM 621 N N . LEU A 1 85 ? -4.312 14.711 2.094 1 94.44 85 LEU A N 1
ATOM 622 C CA . LEU A 1 85 ? -3.119 14.219 1.412 1 94.44 85 LEU A CA 1
ATOM 623 C C . LEU A 1 85 ? -3.049 12.703 1.468 1 94.44 85 LEU A C 1
ATOM 625 O O . LEU A 1 85 ? -2.609 12.062 0.509 1 94.44 85 LEU A O 1
ATOM 629 N N . ALA A 1 86 ? -3.443 12.203 2.553 1 96.31 86 ALA A N 1
ATOM 630 C CA . ALA A 1 86 ? -3.488 10.75 2.676 1 96.31 86 ALA A CA 1
ATOM 631 C C . ALA A 1 86 ? -4.445 10.141 1.655 1 96.31 86 ALA A C 1
ATOM 633 O O . ALA A 1 86 ? -4.152 9.109 1.054 1 96.31 86 ALA A O 1
ATOM 634 N N . VAL A 1 87 ? -5.559 10.773 1.472 1 96.19 87 VAL A N 1
ATOM 635 C CA . VAL A 1 87 ? -6.559 10.273 0.535 1 96.19 87 VAL A CA 1
ATOM 636 C C . VAL A 1 87 ? -5.996 10.297 -0.884 1 96.19 87 VAL A C 1
ATOM 638 O O . VAL A 1 87 ? -6.16 9.336 -1.639 1 96.19 87 VAL A O 1
ATOM 641 N N . TRP A 1 88 ? -5.285 11.32 -1.194 1 95.31 88 TRP A N 1
ATOM 642 C CA . TRP A 1 88 ? -4.668 11.414 -2.514 1 95.31 88 TRP A CA 1
ATOM 643 C C . TRP A 1 88 ? -3.551 10.383 -2.666 1 95.31 88 TRP A C 1
ATOM 645 O O . TRP A 1 88 ? -3.363 9.82 -3.744 1 95.31 88 TRP A O 1
ATOM 655 N N . ALA A 1 89 ? -2.797 10.211 -1.624 1 96.12 89 ALA A N 1
ATOM 656 C CA . ALA A 1 89 ? -1.763 9.18 -1.642 1 96.12 89 ALA A CA 1
ATOM 657 C C . ALA A 1 89 ? -2.367 7.801 -1.898 1 96.12 89 ALA A C 1
ATOM 659 O O . ALA A 1 89 ? -1.791 6.988 -2.629 1 96.12 89 ALA A O 1
ATOM 660 N N . GLY A 1 90 ? -3.477 7.57 -1.275 1 96.38 90 GLY A N 1
ATOM 661 C CA . GLY A 1 90 ? -4.176 6.316 -1.498 1 96.38 90 GLY A CA 1
ATOM 662 C C . GLY A 1 90 ? -4.625 6.129 -2.936 1 96.38 90 GLY A C 1
ATOM 663 O O . GLY A 1 90 ? -4.523 5.027 -3.482 1 96.38 90 GLY A O 1
ATOM 664 N N . LEU A 1 91 ? -5.129 7.18 -3.492 1 95 91 LEU A N 1
ATOM 665 C CA . LEU A 1 91 ? -5.539 7.098 -4.891 1 95 91 LEU A CA 1
ATOM 666 C C . LEU A 1 91 ? -4.344 6.785 -5.789 1 95 91 LEU A C 1
ATOM 668 O O . LEU A 1 91 ? -4.43 5.918 -6.66 1 95 91 LEU A O 1
ATOM 672 N N . ALA A 1 92 ? -3.262 7.527 -5.617 1 94.5 92 ALA A N 1
ATOM 673 C CA . ALA A 1 92 ? -2.051 7.285 -6.395 1 94.5 92 ALA A CA 1
ATOM 674 C C . ALA A 1 92 ? -1.574 5.844 -6.23 1 94.5 92 ALA A C 1
ATOM 676 O O . ALA A 1 92 ? -1.175 5.199 -7.203 1 94.5 92 ALA A O 1
ATOM 677 N N . ALA A 1 93 ? -1.633 5.375 -5.039 1 95.06 93 ALA A N 1
ATOM 678 C CA . ALA A 1 93 ? -1.209 4.008 -4.746 1 95.06 93 ALA A CA 1
ATOM 679 C C . ALA A 1 93 ? -2.086 2.994 -5.477 1 95.06 93 ALA A C 1
ATOM 681 O O . ALA A 1 93 ? -1.593 1.97 -5.957 1 95.06 93 ALA A O 1
ATOM 682 N N . ASN A 1 94 ? -3.324 3.25 -5.539 1 93.94 94 ASN A N 1
ATOM 683 C CA . ASN A 1 94 ? -4.238 2.332 -6.211 1 93.94 94 ASN A CA 1
ATOM 684 C C . ASN A 1 94 ? -4.004 2.314 -7.719 1 93.94 94 ASN A C 1
ATOM 686 O O . ASN A 1 94 ? -4.164 1.278 -8.367 1 93.94 94 ASN A O 1
ATOM 690 N N . VAL A 1 95 ? -3.691 3.418 -8.234 1 92.12 95 VAL A N 1
ATOM 691 C CA . VAL A 1 95 ? -3.348 3.465 -9.656 1 92.12 95 VAL A CA 1
ATOM 692 C C . VAL A 1 95 ? -2.09 2.637 -9.914 1 92.12 95 VAL A C 1
ATOM 694 O O . VAL A 1 95 ? -2.035 1.858 -10.867 1 92.12 95 VAL A O 1
ATOM 697 N N . VAL A 1 96 ? -1.126 2.824 -9.086 1 92.31 96 VAL A N 1
ATOM 698 C CA . VAL A 1 96 ? 0.109 2.055 -9.195 1 92.31 96 VAL A CA 1
ATOM 699 C C . VAL A 1 96 ? -0.196 0.565 -9.055 1 92.31 96 VAL A C 1
ATOM 701 O O . VAL A 1 96 ? 0.368 -0.261 -9.773 1 92.31 96 VAL A O 1
ATOM 704 N N . MET A 1 97 ? -1.034 0.255 -8.117 1 93 97 MET A N 1
ATOM 705 C CA . MET A 1 97 ? -1.432 -1.136 -7.918 1 93 97 MET A CA 1
ATOM 706 C C . MET A 1 97 ? -2.059 -1.711 -9.18 1 93 97 MET A C 1
ATOM 708 O O . MET A 1 97 ? -1.709 -2.812 -9.609 1 93 97 MET A O 1
ATOM 712 N N . LEU A 1 98 ? -2.977 -0.981 -9.719 1 91.12 98 LEU A N 1
ATOM 713 C CA . LEU A 1 98 ? -3.678 -1.438 -10.914 1 91.12 98 LEU A CA 1
ATOM 714 C C . LEU A 1 98 ? -2.699 -1.696 -12.055 1 91.12 98 LEU A C 1
ATOM 716 O O . LEU A 1 98 ? -2.758 -2.744 -12.703 1 91.12 98 LEU A O 1
ATOM 720 N N . VAL A 1 99 ? -1.845 -0.829 -12.305 1 89.75 99 VAL A N 1
ATOM 721 C CA . VAL A 1 99 ? -0.875 -0.959 -13.383 1 89.75 99 VAL A CA 1
ATOM 722 C C . VAL A 1 99 ? 0.059 -2.135 -13.102 1 89.75 99 VAL A C 1
ATOM 724 O O . VAL A 1 99 ? 0.359 -2.926 -14 1 89.75 99 VAL A O 1
ATOM 727 N N . SER A 1 100 ? 0.531 -2.264 -11.883 1 90.06 100 SER A N 1
ATOM 728 C CA . SER A 1 100 ? 1.439 -3.342 -11.508 1 90.06 100 SER A CA 1
ATOM 729 C C . SER A 1 100 ? 0.789 -4.707 -11.703 1 90.06 100 SER A C 1
ATOM 731 O O . SER A 1 100 ? 1.424 -5.637 -12.203 1 90.06 100 SER A O 1
ATOM 733 N N . VAL A 1 101 ? -0.438 -4.781 -11.281 1 90.19 101 VAL A N 1
ATOM 734 C CA . VAL A 1 101 ? -1.16 -6.047 -11.398 1 90.19 101 VAL A CA 1
ATOM 735 C C . VAL A 1 101 ? -1.373 -6.391 -12.867 1 90.19 101 VAL A C 1
ATOM 737 O O . VAL A 1 101 ? -1.203 -7.543 -13.273 1 90.19 101 VAL A O 1
ATOM 740 N N . LEU A 1 102 ? -1.751 -5.41 -13.664 1 89 102 LEU A N 1
ATOM 741 C CA . LEU A 1 102 ? -1.956 -5.641 -15.086 1 89 102 LEU A CA 1
ATOM 742 C C . LEU A 1 102 ? -0.667 -6.113 -15.758 1 89 102 LEU A C 1
ATOM 744 O O . LEU A 1 102 ? -0.694 -7.004 -16.609 1 89 102 LEU A O 1
ATOM 748 N N . ILE A 1 103 ? 0.384 -5.562 -15.344 1 87.06 103 ILE A N 1
ATOM 749 C CA . ILE A 1 103 ? 1.679 -5.965 -15.883 1 87.06 103 ILE A CA 1
ATOM 750 C C . ILE A 1 103 ? 1.979 -7.41 -15.477 1 87.06 103 ILE A C 1
ATOM 752 O O . ILE A 1 103 ? 2.377 -8.227 -16.312 1 87.06 103 ILE A O 1
ATOM 756 N N . ALA A 1 104 ? 1.813 -7.688 -14.234 1 87.25 104 ALA A N 1
ATOM 757 C CA . ALA A 1 104 ? 2.082 -9.039 -13.734 1 87.25 104 ALA A CA 1
ATOM 758 C C . ALA A 1 104 ? 1.211 -10.07 -14.453 1 87.25 104 ALA A C 1
ATOM 760 O O . ALA A 1 104 ? 1.669 -11.172 -14.766 1 87.25 104 ALA A O 1
ATOM 761 N N . LEU A 1 105 ? 0.001 -9.742 -14.734 1 88.12 105 LEU A N 1
ATOM 762 C CA . LEU A 1 105 ? -0.935 -10.656 -15.383 1 88.12 105 LEU A CA 1
ATOM 763 C C . LEU A 1 105 ? -0.531 -10.906 -16.828 1 88.12 105 LEU A C 1
ATOM 765 O O . LEU A 1 105 ? -0.738 -12 -17.359 1 88.12 105 LEU A O 1
ATOM 769 N N . ARG A 1 106 ? 0.023 -9.984 -17.453 1 86.12 106 ARG A N 1
ATOM 770 C CA . ARG A 1 106 ? 0.32 -10.078 -18.875 1 86.12 106 ARG A CA 1
ATOM 771 C C . ARG A 1 106 ? 1.712 -10.656 -19.109 1 86.12 106 ARG A C 1
ATOM 773 O O . ARG A 1 106 ? 2.035 -11.086 -20.219 1 86.12 106 ARG A O 1
ATOM 780 N N . TRP A 1 107 ? 2.492 -10.508 -18.047 1 83.25 107 TRP A N 1
ATOM 781 C CA . TRP A 1 107 ? 3.834 -11.062 -18.172 1 83.25 107 TRP A CA 1
ATOM 782 C C . TRP A 1 107 ? 3.791 -12.586 -18.156 1 83.25 107 TRP A C 1
ATOM 784 O O . TRP A 1 107 ? 3.152 -13.188 -17.281 1 83.25 107 TRP A O 1
ATOM 794 N N . SER A 1 108 ? 4.469 -13.227 -19.156 1 82.56 108 SER A N 1
ATOM 795 C CA . SER A 1 108 ? 4.453 -14.68 -19.281 1 82.56 108 SER A CA 1
ATOM 796 C C . SER A 1 108 ? 5.074 -15.352 -18.062 1 82.56 108 SER A C 1
ATOM 798 O O . SER A 1 108 ? 6.141 -14.938 -17.609 1 82.56 108 SER A O 1
ATOM 800 N N . ALA A 1 109 ? 4.32 -16.344 -17.578 1 86.19 109 ALA A N 1
ATOM 801 C CA . ALA A 1 109 ? 4.84 -17.125 -16.453 1 86.19 109 ALA A CA 1
ATOM 802 C C . ALA A 1 109 ? 6.062 -17.938 -16.875 1 86.19 109 ALA A C 1
ATOM 804 O O . ALA A 1 109 ? 6.16 -18.375 -18.016 1 86.19 109 ALA A O 1
ATOM 805 N N . SER A 1 110 ? 6.938 -18.047 -15.938 1 84.75 110 SER A N 1
ATOM 806 C CA . SER A 1 110 ? 8.086 -18.922 -16.172 1 84.75 110 SER A CA 1
ATOM 807 C C . SER A 1 110 ? 7.645 -20.359 -16.406 1 84.75 110 SER A C 1
ATOM 809 O O . SER A 1 110 ? 6.695 -20.828 -15.781 1 84.75 110 SER A O 1
ATOM 811 N N . PRO A 1 111 ? 8.375 -21.047 -17.297 1 83.56 111 PRO A N 1
ATOM 812 C CA . PRO A 1 111 ? 8.062 -22.469 -17.516 1 83.56 111 PRO A CA 1
ATOM 813 C C . PRO A 1 111 ? 8.273 -23.328 -16.281 1 83.56 111 PRO A C 1
ATOM 815 O O . PRO A 1 111 ? 7.754 -24.438 -16.203 1 83.56 111 PRO A O 1
ATOM 818 N N . LEU A 1 112 ? 8.922 -22.781 -15.32 1 81.94 112 LEU A N 1
ATOM 819 C CA . LEU A 1 112 ? 9.219 -23.531 -14.109 1 81.94 112 LEU A CA 1
ATOM 820 C C . LEU A 1 112 ? 8.133 -23.328 -13.062 1 81.94 112 LEU A C 1
ATOM 822 O O . LEU A 1 112 ? 8.078 -24.047 -12.062 1 81.94 112 LEU A O 1
ATOM 826 N N . MET A 1 113 ? 7.297 -22.375 -13.289 1 85.12 113 MET A N 1
ATOM 827 C CA . MET A 1 113 ? 6.227 -22.109 -12.328 1 85.12 113 MET A CA 1
ATOM 828 C C . MET A 1 113 ? 5.16 -23.188 -12.398 1 85.12 113 MET A C 1
ATOM 830 O O . MET A 1 113 ? 4.793 -23.641 -13.484 1 85.12 113 MET A O 1
ATOM 834 N N . ASP A 1 114 ? 4.758 -23.625 -11.18 1 89.44 114 ASP A N 1
ATOM 835 C CA . ASP A 1 114 ? 3.646 -24.578 -11.117 1 89.44 114 ASP A CA 1
ATOM 836 C C . ASP A 1 114 ? 2.43 -24.031 -11.875 1 89.44 114 ASP A C 1
ATOM 838 O O . ASP A 1 114 ? 1.935 -22.953 -11.57 1 89.44 114 ASP A O 1
ATOM 842 N N . PRO A 1 115 ? 1.966 -24.797 -12.844 1 91.5 115 PRO A N 1
ATOM 843 C CA . PRO A 1 115 ? 0.829 -24.328 -13.641 1 91.5 115 PRO A CA 1
ATOM 844 C C . PRO A 1 115 ? -0.407 -24.047 -12.789 1 91.5 115 PRO A C 1
ATOM 846 O O . PRO A 1 115 ? -1.18 -23.141 -13.094 1 91.5 115 PRO A O 1
ATOM 849 N N . GLY A 1 116 ? -0.593 -24.875 -11.812 1 92.12 116 GLY A N 1
ATOM 850 C CA . GLY A 1 116 ? -1.699 -24.641 -10.906 1 92.12 116 GLY A CA 1
ATOM 851 C C . GLY A 1 116 ? -1.593 -23.297 -10.18 1 92.12 116 GLY A C 1
ATOM 852 O O . GLY A 1 116 ? -2.588 -22.594 -10.039 1 92.12 116 GLY A O 1
ATOM 853 N N . LEU A 1 117 ? -0.424 -23.047 -9.797 1 90.5 117 LEU A N 1
ATOM 854 C CA . LEU A 1 117 ? -0.199 -21.781 -9.109 1 90.5 117 LEU A CA 1
ATOM 855 C C . LEU A 1 117 ? -0.34 -20.609 -10.078 1 90.5 117 LEU A C 1
ATOM 857 O O . LEU A 1 117 ? -0.874 -19.547 -9.711 1 90.5 117 LEU A O 1
ATOM 861 N N . ALA A 1 118 ? 0.102 -20.797 -11.234 1 91.81 118 ALA A N 1
ATOM 862 C CA . ALA A 1 118 ? -0.052 -19.766 -12.258 1 91.81 118 ALA A CA 1
ATOM 863 C C . ALA A 1 118 ? -1.526 -19.469 -12.523 1 91.81 118 ALA A C 1
ATOM 865 O O . ALA A 1 118 ? -1.926 -18.312 -12.625 1 91.81 118 ALA A O 1
ATOM 866 N N . SER A 1 119 ? -2.279 -20.516 -12.672 1 92.81 119 SER A N 1
ATOM 867 C CA . SER A 1 119 ? -3.715 -20.359 -12.883 1 92.81 119 SER A CA 1
ATOM 868 C C . SER A 1 119 ? -4.387 -19.703 -11.688 1 92.81 119 SER A C 1
ATOM 870 O O . SER A 1 119 ? -5.312 -18.906 -11.852 1 92.81 119 SER A O 1
ATOM 872 N N . SER A 1 120 ? -3.955 -20.094 -10.539 1 92.56 120 SER A N 1
ATOM 873 C CA . SER A 1 120 ? -4.496 -19.484 -9.328 1 92.56 120 SER A CA 1
ATOM 874 C C . SER A 1 120 ? -4.195 -18 -9.281 1 92.56 120 SER A C 1
ATOM 876 O O . SER A 1 120 ? -5.039 -17.203 -8.867 1 92.56 120 SER A O 1
ATOM 878 N N . PHE A 1 121 ? -3.004 -17.672 -9.68 1 92.06 121 PHE A N 1
ATOM 879 C CA . PHE A 1 121 ? -2.607 -16.266 -9.742 1 92.06 121 PHE A CA 1
ATOM 880 C C . PHE A 1 121 ? -3.529 -15.477 -10.664 1 92.06 121 PHE A C 1
ATOM 882 O O . PHE A 1 121 ? -4.031 -14.414 -10.297 1 92.06 121 PHE A O 1
ATOM 889 N N . ASP A 1 122 ? -3.791 -16.016 -11.812 1 92 122 ASP A N 1
ATOM 890 C CA . ASP A 1 122 ? -4.645 -15.352 -12.789 1 92 122 ASP A CA 1
ATOM 891 C C . ASP A 1 122 ? -6.078 -15.227 -12.281 1 92 122 ASP A C 1
ATOM 893 O O . ASP A 1 122 ? -6.746 -14.219 -12.531 1 92 122 ASP A O 1
ATOM 897 N N . ALA A 1 123 ? -6.512 -16.188 -11.602 1 90.19 123 ALA A N 1
ATOM 898 C CA . ALA A 1 123 ? -7.875 -16.172 -11.078 1 90.19 123 ALA A CA 1
ATOM 899 C C . ALA A 1 123 ? -8.039 -15.109 -10 1 90.19 123 ALA A C 1
ATOM 901 O O . ALA A 1 123 ? -9.047 -14.398 -9.969 1 90.19 123 ALA A O 1
ATOM 902 N N . VAL A 1 124 ? -7.102 -14.984 -9.227 1 89.06 124 VAL A N 1
ATOM 903 C CA . VAL A 1 124 ? -7.191 -14.102 -8.062 1 89.06 124 VAL A CA 1
ATOM 904 C C . VAL A 1 124 ? -6.992 -12.648 -8.492 1 89.06 124 VAL A C 1
ATOM 906 O O . VAL A 1 124 ? -7.707 -11.758 -8.039 1 89.06 124 VAL A O 1
ATOM 909 N N . TYR A 1 125 ? -6.094 -12.43 -9.414 1 90.44 125 TYR A N 1
ATOM 910 C CA . TYR A 1 125 ? -5.727 -11.055 -9.75 1 90.44 125 TYR A CA 1
ATOM 911 C C . TYR A 1 125 ? -6.438 -10.602 -11.016 1 90.44 125 TYR A C 1
ATOM 913 O O . TYR A 1 125 ? -6.441 -9.406 -11.336 1 90.44 125 TYR A O 1
ATOM 921 N N . GLY A 1 126 ? -7.051 -11.477 -11.812 1 84 126 GLY A N 1
ATOM 922 C CA . GLY A 1 126 ? -7.691 -11.156 -13.078 1 84 126 GLY A CA 1
ATOM 923 C C . GLY A 1 126 ? -9.039 -10.484 -12.906 1 84 126 GLY A C 1
ATOM 924 O O . GLY A 1 126 ? -9.562 -9.883 -13.852 1 84 126 GLY A O 1
ATOM 925 N N . PHE A 1 127 ? -9.914 -10.648 -11.945 1 63.22 127 PHE A N 1
ATOM 926 C CA . PHE A 1 127 ? -11.297 -10.234 -11.742 1 63.22 127 PHE A CA 1
ATOM 927 C C . PHE A 1 127 ? -11.383 -8.734 -11.5 1 63.22 127 PHE A C 1
ATOM 929 O O . PHE A 1 127 ? -12.484 -8.18 -11.391 1 63.22 127 PHE A O 1
ATOM 936 N N . ALA A 1 128 ? -10.406 -7.82 -11.859 1 64.25 128 ALA A N 1
ATOM 937 C CA . ALA A 1 128 ? -10.297 -6.707 -10.914 1 64.25 128 ALA A CA 1
ATOM 938 C C . ALA A 1 128 ? -10.539 -5.375 -11.617 1 64.25 128 ALA A C 1
ATOM 940 O O . ALA A 1 128 ? -10.773 -4.355 -10.961 1 64.25 128 ALA A O 1
ATOM 941 N N . PRO A 1 129 ? -10.945 -5.348 -13.016 1 73.56 129 PRO A N 1
ATOM 942 C CA . PRO A 1 129 ? -10.852 -3.945 -13.438 1 73.56 129 PRO A CA 1
ATOM 943 C C . PRO A 1 129 ? -12.094 -3.133 -13.07 1 73.56 129 PRO A C 1
ATOM 945 O O . PRO A 1 129 ? -11.969 -1.995 -12.602 1 73.56 129 PRO A O 1
ATOM 948 N N . ARG A 1 130 ? -13.391 -3.682 -13.453 1 78.56 130 ARG A N 1
ATOM 949 C CA . ARG A 1 130 ? -14.609 -2.963 -13.086 1 78.56 130 ARG A CA 1
ATOM 950 C C . ARG A 1 130 ? -14.695 -2.768 -11.578 1 78.56 130 ARG A C 1
ATOM 952 O O . ARG A 1 130 ? -15.039 -1.68 -11.109 1 78.56 130 ARG A O 1
ATOM 959 N N . VAL A 1 131 ? -14.406 -3.77 -10.945 1 82.44 131 VAL A N 1
ATOM 960 C CA . VAL A 1 131 ? -14.484 -3.736 -9.484 1 82.44 131 VAL A CA 1
ATOM 961 C C . VAL A 1 131 ? -13.453 -2.758 -8.93 1 82.44 131 VAL A C 1
ATOM 963 O O . VAL A 1 131 ? -13.742 -1.986 -8.016 1 82.44 131 VAL A O 1
ATOM 966 N N . VAL A 1 132 ? -12.359 -2.723 -9.555 1 84.69 132 VAL A N 1
ATOM 967 C CA . VAL A 1 132 ? -11.297 -1.82 -9.109 1 84.69 132 VAL A CA 1
ATOM 968 C C . VAL A 1 132 ? -11.703 -0.374 -9.398 1 84.69 132 VAL A C 1
ATOM 970 O O . VAL A 1 132 ? -11.508 0.507 -8.555 1 84.69 132 VAL A O 1
ATOM 973 N N . ALA A 1 133 ? -12.25 -0.179 -10.562 1 88.44 133 ALA A N 1
ATOM 974 C CA . ALA A 1 133 ? -12.711 1.162 -10.914 1 88.44 133 ALA A CA 1
ATOM 975 C C . ALA A 1 133 ? -13.805 1.633 -9.961 1 88.44 133 ALA A C 1
ATOM 977 O O . ALA A 1 133 ? -13.789 2.781 -9.508 1 88.44 133 ALA A O 1
ATOM 978 N N . ALA A 1 134 ? -14.758 0.746 -9.758 1 92.19 134 ALA A N 1
ATOM 979 C CA . ALA A 1 134 ? -15.836 1.062 -8.82 1 92.19 134 ALA A CA 1
ATOM 980 C C . ALA A 1 134 ? -15.281 1.384 -7.438 1 92.19 134 ALA A C 1
ATOM 982 O O . ALA A 1 134 ? -15.727 2.334 -6.793 1 92.19 134 ALA A O 1
ATOM 983 N N . SER A 1 135 ? -14.297 0.651 -7.035 1 92.5 135 SER A N 1
ATOM 984 C CA . SER A 1 135 ? -13.68 0.842 -5.727 1 92.5 135 SER A CA 1
ATOM 985 C C . SER A 1 135 ? -12.961 2.182 -5.645 1 92.5 135 SER A C 1
ATOM 987 O O . SER A 1 135 ? -12.992 2.85 -4.609 1 92.5 135 SER A O 1
ATOM 989 N N . MET A 1 136 ? -12.359 2.584 -6.703 1 92.62 136 MET A N 1
ATOM 990 C CA . MET A 1 136 ? -11.594 3.83 -6.703 1 92.62 136 MET A CA 1
ATOM 991 C C . MET A 1 136 ? -12.531 5.035 -6.637 1 92.62 136 MET A C 1
ATOM 993 O O . MET A 1 136 ? -12.25 6.004 -5.93 1 92.62 136 MET A O 1
ATOM 997 N N . VAL A 1 137 ? -13.609 4.941 -7.328 1 95.38 137 VAL A N 1
ATOM 998 C CA . VAL A 1 137 ? -14.594 6.023 -7.293 1 95.38 137 VAL A CA 1
ATOM 999 C C . VAL A 1 137 ? -15.219 6.102 -5.906 1 95.38 137 VAL A C 1
ATOM 1001 O O . VAL A 1 137 ? -15.305 7.184 -5.316 1 95.38 137 VAL A O 1
ATOM 1004 N N . ALA A 1 138 ? -15.695 4.973 -5.469 1 95.62 138 ALA A N 1
ATOM 1005 C CA . ALA A 1 138 ? -16.297 4.922 -4.141 1 95.62 138 ALA A CA 1
ATOM 1006 C C . ALA A 1 138 ? -15.328 5.43 -3.078 1 95.62 138 ALA A C 1
ATOM 1008 O O . ALA A 1 138 ? -15.711 6.199 -2.195 1 95.62 138 ALA A O 1
ATOM 1009 N N . TYR A 1 139 ? -14.133 5.062 -3.178 1 94.56 139 TYR A N 1
ATOM 1010 C CA . TYR A 1 139 ? -13.07 5.473 -2.266 1 94.56 139 TYR A CA 1
ATOM 1011 C C . TYR A 1 139 ? -12.906 6.984 -2.262 1 94.56 139 TYR A C 1
ATOM 1013 O O . TYR A 1 139 ? -12.93 7.617 -1.202 1 94.56 139 TYR A O 1
ATOM 1021 N N . LEU A 1 140 ? -12.766 7.543 -3.434 1 95.5 140 LEU A N 1
ATOM 1022 C CA . LEU A 1 140 ? -12.492 8.977 -3.545 1 95.5 140 LEU A CA 1
ATOM 1023 C C . LEU A 1 140 ? -13.633 9.789 -2.947 1 95.5 140 LEU A C 1
ATOM 1025 O O . LEU A 1 140 ? -13.391 10.727 -2.178 1 95.5 140 LEU A O 1
ATOM 1029 N N . VAL A 1 141 ? -14.789 9.414 -3.232 1 96.75 141 VAL A N 1
ATOM 1030 C CA . VAL A 1 141 ? -15.953 10.164 -2.768 1 96.75 141 VAL A CA 1
ATOM 1031 C C . VAL A 1 141 ? -16.125 9.969 -1.264 1 96.75 141 VAL A C 1
ATOM 1033 O O . VAL A 1 141 ? -16.281 10.938 -0.519 1 96.75 141 VAL A O 1
ATOM 1036 N N . SER A 1 142 ? -16.047 8.766 -0.818 1 96.69 142 SER A N 1
ATOM 1037 C CA . SER A 1 142 ? -16.359 8.461 0.578 1 96.69 142 SER A CA 1
ATOM 1038 C C . SER A 1 142 ? -15.258 8.984 1.502 1 96.69 142 SER A C 1
ATOM 1040 O O . SER A 1 142 ? -15.547 9.516 2.578 1 96.69 142 SER A O 1
ATOM 1042 N N . GLN A 1 143 ? -14.062 8.867 1.133 1 95.44 143 GLN A N 1
ATOM 1043 C CA . GLN A 1 143 ? -12.953 9.312 1.978 1 95.44 143 GLN A CA 1
ATOM 1044 C C . GLN A 1 143 ? -12.906 10.836 2.066 1 95.44 143 GLN A C 1
ATOM 1046 O O . GLN A 1 143 ? -12.648 11.391 3.137 1 95.44 143 GLN A O 1
ATOM 1051 N N . HIS A 1 144 ? -13.109 11.523 0.956 1 95.88 144 HIS A N 1
ATOM 1052 C CA . HIS A 1 144 ? -13.164 12.977 1.024 1 95.88 144 HIS A CA 1
ATOM 1053 C C . HIS A 1 144 ? -14.359 13.445 1.847 1 95.88 144 HIS A C 1
ATOM 1055 O O . HIS A 1 144 ? -14.258 14.422 2.598 1 95.88 144 HIS A O 1
ATOM 1061 N N . HIS A 1 145 ? -15.445 12.773 1.642 1 96.81 145 HIS A N 1
ATOM 1062 C CA . HIS A 1 145 ? -16.594 13.086 2.477 1 96.81 145 HIS A CA 1
ATOM 1063 C C . HIS A 1 145 ? -16.281 12.867 3.953 1 96.81 145 HIS A C 1
ATOM 1065 O O . HIS A 1 145 ? -16.703 13.648 4.805 1 96.81 145 HIS A O 1
ATOM 1071 N N . ASP A 1 146 ? -15.625 11.82 4.27 1 96.06 146 ASP A N 1
ATOM 1072 C CA . ASP A 1 146 ? -15.297 11.5 5.652 1 96.06 146 ASP A CA 1
ATOM 1073 C C . ASP A 1 146 ? -14.469 12.609 6.293 1 96.06 146 ASP A C 1
ATOM 1075 O O . ASP A 1 146 ? -14.734 13.016 7.422 1 96.06 146 ASP A O 1
ATOM 1079 N N . VAL A 1 147 ? -13.445 13.039 5.57 1 95.31 147 VAL A N 1
ATOM 1080 C CA . VAL A 1 147 ? -12.586 14.109 6.07 1 95.31 147 VAL A CA 1
ATOM 1081 C C . VAL A 1 147 ? -13.422 15.375 6.281 1 95.31 147 VAL A C 1
ATOM 1083 O O . VAL A 1 147 ? -13.312 16.031 7.32 1 95.31 147 VAL A O 1
ATOM 1086 N N . TRP A 1 148 ? -14.203 15.68 5.273 1 96.19 148 TRP A N 1
ATOM 1087 C CA . TRP A 1 148 ? -15.078 16.844 5.371 1 96.19 148 TRP A CA 1
ATOM 1088 C C . TRP A 1 148 ? -16.031 16.703 6.551 1 96.19 148 TRP A C 1
ATOM 1090 O O . TRP A 1 148 ? -16.156 17.625 7.367 1 96.19 148 TRP A O 1
ATOM 1100 N N . ALA A 1 149 ? -16.734 15.625 6.645 1 96.12 149 ALA A N 1
ATOM 1101 C CA . ALA A 1 149 ? -17.734 15.391 7.68 1 96.12 149 ALA A CA 1
ATOM 1102 C C . ALA A 1 149 ? -17.109 15.398 9.07 1 96.12 149 ALA A C 1
ATOM 1104 O O . ALA A 1 149 ? -17.703 15.898 10.023 1 96.12 149 ALA A O 1
ATOM 1105 N N . TYR A 1 150 ? -15.961 14.773 9.18 1 95.75 150 TYR A N 1
ATOM 1106 C CA . TYR A 1 150 ? -15.25 14.758 10.453 1 95.75 150 TYR A CA 1
ATOM 1107 C C . TYR A 1 150 ? -15.016 16.172 10.961 1 95.75 150 TYR A C 1
ATOM 1109 O O . TYR A 1 150 ? -15.305 16.484 12.125 1 95.75 150 TYR A O 1
ATOM 1117 N N . HIS A 1 151 ? -14.508 17.031 10.133 1 95.5 151 HIS A N 1
ATOM 1118 C CA . HIS A 1 151 ? -14.203 18.391 10.539 1 95.5 151 HIS A CA 1
ATOM 1119 C C . HIS A 1 151 ? -15.484 19.219 10.727 1 95.5 151 HIS A C 1
ATOM 1121 O O . HIS A 1 151 ? -15.531 20.109 11.57 1 95.5 151 HIS A O 1
ATOM 1127 N N . PHE A 1 152 ? -16.484 18.938 9.953 1 95.94 152 PHE A N 1
ATOM 1128 C CA . PHE A 1 152 ? -17.781 19.547 10.148 1 95.94 152 PHE A CA 1
ATOM 1129 C C . PHE A 1 152 ? -18.281 19.328 11.57 1 95.94 152 PHE A C 1
ATOM 1131 O O . PHE A 1 152 ? -18.656 20.266 12.266 1 95.94 152 PHE A O 1
ATOM 1138 N N . TRP A 1 153 ? -18.266 18.125 12.062 1 95.44 153 TRP A N 1
ATOM 1139 C CA . TRP A 1 153 ? -18.766 17.781 13.398 1 95.44 153 TRP A CA 1
ATOM 1140 C C . TRP A 1 153 ? -17.812 18.328 14.469 1 95.44 153 TRP A C 1
ATOM 1142 O O . TRP A 1 153 ? -18.266 18.703 15.562 1 95.44 153 TRP A O 1
ATOM 1152 N N . LYS A 1 154 ? -16.547 18.281 14.133 1 95.44 154 LYS A N 1
ATOM 1153 C CA . LYS A 1 154 ? -15.57 18.844 15.062 1 95.44 154 LYS A CA 1
ATOM 1154 C C . LYS A 1 154 ? -15.852 20.328 15.328 1 95.44 154 LYS A C 1
ATOM 1156 O O . LYS A 1 154 ? -15.852 20.766 16.484 1 95.44 154 LYS A O 1
ATOM 1161 N N . GLU A 1 155 ? -16.078 21.062 14.289 1 95.56 155 GLU A N 1
ATOM 1162 C CA . GLU A 1 155 ? -16.391 22.484 14.406 1 95.56 155 GLU A CA 1
ATOM 1163 C C . GLU A 1 155 ? -17.719 22.703 15.094 1 95.56 155 GLU A C 1
ATOM 1165 O O . GLU A 1 155 ? -17.844 23.562 15.977 1 95.56 155 GLU A O 1
ATOM 1170 N N . LYS A 1 156 ? -18.703 21.984 14.75 1 95.88 156 LYS A N 1
ATOM 1171 C CA . LYS A 1 156 ? -20.062 22.141 15.281 1 95.88 156 LYS A CA 1
ATOM 1172 C C . LYS A 1 156 ? -20.094 21.859 16.781 1 95.88 156 LYS A C 1
ATOM 1174 O O . LYS A 1 156 ? -20.891 22.438 17.516 1 95.88 156 LYS A O 1
ATOM 1179 N N . THR A 1 157 ? -19.188 20.984 17.25 1 94.88 157 THR A N 1
ATOM 1180 C CA . THR A 1 157 ? -19.219 20.578 18.641 1 94.88 157 THR A CA 1
ATOM 1181 C C . THR A 1 157 ? -18.094 21.281 19.422 1 94.88 157 THR A C 1
ATOM 1183 O O . THR A 1 157 ? -17.828 20.938 20.578 1 94.88 157 THR A O 1
ATOM 1186 N N . GLY A 1 158 ? -17.375 22.094 18.828 1 91.69 158 GLY A N 1
ATOM 1187 C CA . GLY A 1 158 ? -16.312 22.828 19.5 1 91.69 158 GLY A CA 1
ATOM 1188 C C . GLY A 1 158 ? -15.156 21.953 19.922 1 91.69 158 GLY A C 1
ATOM 1189 O O . GLY A 1 158 ? -14.547 22.188 20.969 1 91.69 158 GLY A O 1
ATOM 1190 N N . GLY A 1 159 ? -15.086 20.875 19.312 1 90 159 GLY A N 1
ATOM 1191 C CA . GLY A 1 159 ? -13.945 20 19.562 1 90 159 GLY A CA 1
ATOM 1192 C C . GLY A 1 159 ? -14.148 19.078 20.734 1 90 159 GLY A C 1
ATOM 1193 O O . GLY A 1 159 ? -13.266 18.281 21.062 1 90 159 GLY A O 1
ATOM 1194 N N . LYS A 1 160 ? -15.273 19.016 21.438 1 89.12 160 LYS A N 1
ATOM 1195 C CA . LYS A 1 160 ? -15.438 18.312 22.703 1 89.12 160 LYS A CA 1
ATOM 1196 C C . LYS A 1 160 ? -15.969 16.891 22.469 1 89.12 160 LYS A C 1
ATOM 1198 O O . LYS A 1 160 ? -15.789 16.016 23.328 1 89.12 160 LYS A O 1
ATOM 1203 N N . ARG A 1 161 ? -16.547 16.469 21.375 1 93.88 161 ARG A N 1
ATOM 1204 C CA . ARG A 1 161 ? -17.219 15.195 21.156 1 93.88 161 ARG A CA 1
ATOM 1205 C C . ARG A 1 161 ? -16.484 14.367 20.094 1 93.88 161 ARG A C 1
ATOM 1207 O O . ARG A 1 161 ? -17.016 14.148 19 1 93.88 161 ARG A O 1
ATOM 1214 N N . LEU A 1 162 ? -15.445 13.766 20.578 1 93.69 162 LEU A N 1
ATOM 1215 C CA . LEU A 1 162 ? -14.617 12.977 19.672 1 93.69 162 LEU A CA 1
ATOM 1216 C C . LEU A 1 162 ? -15.367 11.742 19.188 1 93.69 162 LEU A C 1
ATOM 1218 O O . LEU A 1 162 ? -15.281 11.391 18 1 93.69 162 LEU A O 1
ATOM 1222 N N . TRP A 1 163 ? -16.094 11.141 20.094 1 93.75 163 TRP A N 1
ATOM 1223 C CA . TRP A 1 163 ? -16.844 9.938 19.719 1 93.75 163 TRP A CA 1
ATOM 1224 C C . TRP A 1 163 ? -17.891 10.258 18.656 1 93.75 163 TRP A C 1
ATOM 1226 O O . TRP A 1 163 ? -18.141 9.445 17.766 1 93.75 163 TRP A O 1
ATOM 1236 N N . LEU A 1 164 ? -18.484 11.344 18.703 1 93 164 LEU A N 1
ATOM 1237 C CA . LEU A 1 164 ? -19.547 11.727 17.766 1 93 164 LEU A CA 1
ATOM 1238 C C . LEU A 1 164 ? -18.984 11.984 16.375 1 93 164 LEU A C 1
ATOM 1240 O O . LEU A 1 164 ? -19.516 11.492 15.383 1 93 164 LEU A O 1
ATOM 1244 N N . ARG A 1 165 ? -17.969 12.781 16.281 1 94.62 165 ARG A N 1
ATOM 1245 C CA . ARG A 1 165 ? -17.453 13.109 14.961 1 94.62 165 ARG A CA 1
ATOM 1246 C C . ARG A 1 165 ? -16.844 11.875 14.289 1 94.62 165 ARG A C 1
ATOM 1248 O O . ARG A 1 165 ? -16.969 11.703 13.078 1 94.62 165 ARG A O 1
ATOM 1255 N N . ASN A 1 166 ? -16.203 11.094 15.102 1 94.19 166 ASN A N 1
ATOM 1256 C CA . ASN A 1 166 ? -15.633 9.859 14.562 1 94.19 166 ASN A CA 1
ATOM 1257 C C . ASN A 1 166 ? -16.734 8.93 14.039 1 94.19 166 ASN A C 1
ATOM 1259 O O . ASN A 1 166 ? -16.641 8.445 12.906 1 94.19 166 ASN A O 1
ATOM 1263 N N . ASN A 1 167 ? -17.719 8.688 14.805 1 95.25 167 ASN A N 1
ATOM 1264 C CA . ASN A 1 167 ? -18.766 7.73 14.43 1 95.25 167 ASN A CA 1
ATOM 1265 C C . ASN A 1 167 ? -19.703 8.312 13.383 1 95.25 167 ASN A C 1
ATOM 1267 O O . ASN A 1 167 ? -20.109 7.609 12.461 1 95.25 167 ASN A O 1
ATOM 1271 N N . ALA A 1 168 ? -20.047 9.516 13.492 1 95.06 168 ALA A N 1
ATOM 1272 C CA . ALA A 1 168 ? -20.984 10.133 12.555 1 95.06 168 ALA A CA 1
ATOM 1273 C C . ALA A 1 168 ? -20.359 10.266 11.164 1 95.06 168 ALA A C 1
ATOM 1275 O O . ALA A 1 168 ? -21 9.984 10.156 1 95.06 168 ALA A O 1
ATOM 1276 N N . SER A 1 169 ? -19.125 10.797 11.117 1 96.19 169 SER A N 1
ATOM 1277 C CA . SER A 1 169 ? -18.453 10.93 9.828 1 96.19 169 SER A CA 1
ATOM 1278 C C . SER A 1 169 ? -18.281 9.57 9.156 1 96.19 169 SER A C 1
ATOM 1280 O O . SER A 1 169 ? -18.547 9.414 7.965 1 96.19 169 SER A O 1
ATOM 1282 N N . THR A 1 170 ? -17.844 8.586 9.914 1 95.62 170 THR A N 1
ATOM 1283 C CA . THR A 1 170 ? -17.562 7.258 9.383 1 95.62 170 THR A CA 1
ATOM 1284 C C . THR A 1 170 ? -18.859 6.586 8.922 1 95.62 170 THR A C 1
ATOM 1286 O O . THR A 1 170 ? -18.906 5.996 7.84 1 95.62 170 THR A O 1
ATOM 1289 N N . ALA A 1 171 ? -19.891 6.66 9.773 1 96.19 171 ALA A N 1
ATOM 1290 C CA . ALA A 1 171 ? -21.172 6.043 9.43 1 96.19 171 ALA A CA 1
ATOM 1291 C C . ALA A 1 171 ? -21.703 6.582 8.102 1 96.19 171 ALA A C 1
ATOM 1293 O O . ALA A 1 171 ? -22.109 5.816 7.23 1 96.19 171 ALA A O 1
ATOM 1294 N N . ALA A 1 172 ? -21.703 7.832 7.934 1 96.88 172 ALA A N 1
ATOM 1295 C CA . ALA A 1 172 ? -22.203 8.461 6.715 1 96.88 172 ALA A CA 1
ATOM 1296 C C . ALA A 1 172 ? -21.312 8.125 5.523 1 96.88 172 ALA A C 1
ATOM 1298 O O . ALA A 1 172 ? -21.797 7.812 4.438 1 96.88 172 ALA A O 1
ATOM 1299 N N . SER A 1 173 ? -20.062 8.211 5.676 1 96.94 173 SER A N 1
ATOM 1300 C CA . SER A 1 173 ? -19.109 8 4.59 1 96.94 173 SER A CA 1
ATOM 1301 C C . SER A 1 173 ? -19.094 6.543 4.141 1 96.94 173 SER A C 1
ATOM 1303 O O . SER A 1 173 ? -18.953 6.254 2.949 1 96.94 173 SER A O 1
ATOM 1305 N N . GLN A 1 174 ? -19.203 5.625 5.078 1 95.94 174 GLN A N 1
ATOM 1306 C CA . GLN A 1 174 ? -19.219 4.211 4.723 1 95.94 174 GLN A CA 1
ATOM 1307 C C . GLN A 1 174 ? -20.516 3.857 3.979 1 95.94 174 GLN A C 1
ATOM 1309 O O . GLN A 1 174 ? -20.516 2.973 3.119 1 95.94 174 GLN A O 1
ATOM 1314 N N . ALA A 1 175 ? -21.578 4.527 4.375 1 96.19 175 ALA A N 1
ATOM 1315 C CA . ALA A 1 175 ? -22.812 4.355 3.6 1 96.19 175 ALA A CA 1
ATOM 1316 C C . ALA A 1 175 ? -22.609 4.797 2.152 1 96.19 175 ALA A C 1
ATOM 1318 O O . ALA A 1 175 ? -23.016 4.098 1.222 1 96.19 175 ALA A O 1
ATOM 1319 N N . ILE A 1 176 ? -22.031 5.945 1.973 1 96.94 176 ILE A N 1
ATOM 1320 C CA . ILE A 1 176 ? -21.719 6.48 0.649 1 96.94 176 ILE A CA 1
ATOM 1321 C C . ILE A 1 176 ? -20.828 5.5 -0.112 1 96.94 176 ILE A C 1
ATOM 1323 O O . ILE A 1 176 ? -21.094 5.184 -1.273 1 96.94 176 ILE A O 1
ATOM 1327 N N . ASP A 1 177 ? -19.828 5.027 0.525 1 96.12 177 ASP A N 1
ATOM 1328 C CA . ASP A 1 177 ? -18.891 4.086 -0.077 1 96.12 177 ASP A CA 1
ATOM 1329 C C . ASP A 1 177 ? -19.609 2.826 -0.556 1 96.12 177 ASP A C 1
ATOM 1331 O O . ASP A 1 177 ? -19.422 2.395 -1.695 1 96.12 177 ASP A O 1
ATOM 1335 N N . THR A 1 178 ? -20.406 2.242 0.33 1 94.5 178 THR A N 1
ATOM 1336 C CA . THR A 1 178 ? -21.094 0.987 0.048 1 94.5 178 THR A CA 1
ATOM 1337 C C . THR A 1 178 ? -22.062 1.156 -1.106 1 94.5 178 THR A C 1
ATOM 1339 O O . THR A 1 178 ? -22.125 0.319 -2.01 1 94.5 178 THR A O 1
ATOM 1342 N N . LEU A 1 179 ? -22.781 2.215 -1.053 1 95.5 179 LEU A N 1
ATOM 1343 C CA . LEU A 1 179 ? -23.766 2.48 -2.088 1 95.5 179 LEU A CA 1
ATOM 1344 C C . LEU A 1 179 ? -23.094 2.654 -3.449 1 95.5 179 LEU A C 1
ATOM 1346 O O . LEU A 1 179 ? -23.531 2.064 -4.438 1 95.5 179 LEU A O 1
ATOM 1350 N N . ILE A 1 180 ? -22.062 3.41 -3.533 1 95.75 180 ILE A N 1
ATOM 1351 C CA . ILE A 1 180 ? -21.391 3.689 -4.793 1 95.75 180 ILE A CA 1
ATOM 1352 C C . ILE A 1 180 ? -20.688 2.43 -5.289 1 95.75 180 ILE A C 1
ATOM 1354 O O . ILE A 1 180 ? -20.812 2.055 -6.457 1 95.75 180 ILE A O 1
ATOM 1358 N N . PHE A 1 181 ? -20.062 1.781 -4.465 1 93.06 181 PHE A N 1
ATOM 1359 C CA . PHE A 1 181 ? -19.25 0.623 -4.844 1 93.06 181 PHE A CA 1
ATOM 1360 C C . PHE A 1 181 ? -20.141 -0.485 -5.406 1 93.06 181 PHE A C 1
ATOM 1362 O O . PHE A 1 181 ? -19.922 -0.948 -6.527 1 93.06 181 PHE A O 1
ATOM 1369 N N . ILE A 1 182 ? -21.094 -0.884 -4.625 1 90 182 ILE A N 1
ATOM 1370 C CA . ILE A 1 182 ? -21.922 -2.018 -5.012 1 90 182 ILE A CA 1
ATOM 1371 C C . ILE A 1 182 ? -22.688 -1.681 -6.285 1 90 182 ILE A C 1
ATOM 1373 O O . ILE A 1 182 ? -22.797 -2.512 -7.188 1 90 182 ILE A O 1
ATOM 1377 N N . THR A 1 183 ? -23.172 -0.508 -6.383 1 93.25 183 THR A N 1
ATOM 1378 C CA . THR A 1 183 ? -23.922 -0.101 -7.566 1 93.25 183 THR A CA 1
ATOM 1379 C C . THR A 1 183 ? -23.031 -0.127 -8.805 1 93.25 183 THR A C 1
ATOM 1381 O O . THR A 1 183 ? -23.391 -0.739 -9.812 1 93.25 183 THR A O 1
ATOM 1384 N N . LEU A 1 184 ? -21.844 0.379 -8.695 1 91.81 184 LEU A N 1
ATOM 1385 C CA . LEU A 1 184 ? -20.969 0.483 -9.859 1 91.81 184 LEU A CA 1
ATOM 1386 C C . LEU A 1 184 ? -20.328 -0.866 -10.188 1 91.81 184 LEU A C 1
ATOM 1388 O O . LEU A 1 184 ? -20.109 -1.187 -11.352 1 91.81 184 LEU A O 1
ATOM 1392 N N . ALA A 1 185 ? -20.094 -1.578 -9.203 1 87.06 185 ALA A N 1
ATOM 1393 C CA . ALA A 1 185 ? -19.359 -2.832 -9.406 1 87.06 185 ALA A CA 1
ATOM 1394 C C . ALA A 1 185 ? -20.297 -3.928 -9.914 1 87.06 185 ALA A C 1
ATOM 1396 O O . ALA A 1 185 ? -19.906 -4.758 -10.734 1 87.06 185 ALA A O 1
ATOM 1397 N N . PHE A 1 186 ? -21.609 -3.93 -9.531 1 86.69 186 PHE A N 1
ATOM 1398 C CA . PHE A 1 186 ? -22.375 -5.16 -9.711 1 86.69 186 PHE A CA 1
ATOM 1399 C C . PHE A 1 186 ? -23.719 -4.871 -10.359 1 86.69 186 PHE A C 1
ATOM 1401 O O . PHE A 1 186 ? -24.469 -5.793 -10.703 1 86.69 186 PHE A O 1
ATOM 1408 N N . TYR A 1 187 ? -24 -3.621 -10.469 1 89.56 187 TYR A N 1
ATOM 1409 C CA . TYR A 1 187 ? -25.266 -3.314 -11.117 1 89.56 187 TYR A CA 1
ATOM 1410 C C . TYR A 1 187 ? -25.312 -3.893 -12.523 1 89.56 187 TYR A C 1
ATOM 1412 O O . TYR A 1 187 ? -24.359 -3.768 -13.281 1 89.56 187 TYR A O 1
ATOM 1420 N N . GLY A 1 188 ? -26.422 -4.609 -12.883 1 86.75 188 GLY A N 1
ATOM 1421 C CA . GLY A 1 188 ? -26.562 -5.23 -14.188 1 86.75 188 GLY A CA 1
ATOM 1422 C C . GLY A 1 188 ? -25.953 -6.613 -14.266 1 86.75 188 GLY A C 1
ATOM 1423 O O . GLY A 1 188 ? -26.156 -7.34 -15.242 1 86.75 188 GLY A O 1
ATOM 1424 N N . ILE A 1 189 ? -25.219 -6.918 -13.328 1 82.38 189 ILE A N 1
ATOM 1425 C CA . ILE A 1 189 ? -24.547 -8.211 -13.297 1 82.38 189 ILE A CA 1
ATOM 1426 C C . ILE A 1 189 ? -25.266 -9.141 -12.328 1 82.38 189 ILE A C 1
ATOM 1428 O O . ILE A 1 189 ? -25.484 -10.32 -12.625 1 82.38 189 ILE A O 1
ATOM 1432 N N . LEU A 1 190 ? -25.641 -8.609 -11.18 1 84 190 LEU A N 1
ATOM 1433 C CA . LEU A 1 190 ? -26.359 -9.367 -10.164 1 84 190 LEU A CA 1
ATOM 1434 C C . LEU A 1 190 ? -27.781 -8.844 -10 1 84 190 LEU A C 1
ATOM 1436 O O . LEU A 1 190 ? -28.047 -7.676 -10.297 1 84 190 LEU A O 1
ATOM 1440 N N . PRO A 1 191 ? -28.672 -9.734 -9.562 1 89.94 191 PRO A N 1
ATOM 1441 C CA . PRO A 1 191 ? -30.031 -9.281 -9.281 1 89.94 191 PRO A CA 1
ATOM 1442 C C . PRO A 1 191 ? -30.094 -8.195 -8.211 1 89.94 191 PRO A C 1
ATOM 1444 O O . PRO A 1 191 ? -29.281 -8.211 -7.273 1 89.94 191 PRO A O 1
ATOM 1447 N N . ASN A 1 192 ? -31.094 -7.305 -8.297 1 91.06 192 ASN A N 1
ATOM 1448 C CA . ASN A 1 192 ? -31.219 -6.188 -7.371 1 91.06 192 ASN A CA 1
ATOM 1449 C C . ASN A 1 192 ? -31.391 -6.664 -5.934 1 91.06 192 ASN A C 1
ATOM 1451 O O . ASN A 1 192 ? -30.906 -6.02 -5 1 91.06 192 ASN A O 1
ATOM 1455 N N . SER A 1 193 ? -32.062 -7.742 -5.781 1 89.75 193 SER A N 1
ATOM 1456 C CA . SER A 1 193 ? -32.25 -8.281 -4.438 1 89.75 193 SER A CA 1
ATOM 1457 C C . SER A 1 193 ? -30.922 -8.656 -3.801 1 89.75 193 SER A C 1
ATOM 1459 O O . SER A 1 193 ? -30.703 -8.43 -2.607 1 89.75 193 SER A O 1
ATOM 1461 N N . VAL A 1 194 ? -30.062 -9.148 -4.633 1 83.25 194 VAL A N 1
ATOM 1462 C CA . VAL A 1 194 ? -28.75 -9.547 -4.156 1 83.25 194 VAL A CA 1
ATOM 1463 C C . VAL A 1 194 ? -27.906 -8.312 -3.85 1 83.25 194 VAL A C 1
ATOM 1465 O O . VAL A 1 194 ? -27.172 -8.281 -2.857 1 83.25 194 VAL A O 1
ATOM 1468 N N . LEU A 1 195 ? -28.078 -7.348 -4.648 1 88.69 195 LEU A N 1
ATOM 1469 C CA . LEU A 1 195 ? -27.359 -6.102 -4.438 1 88.69 195 LEU A CA 1
ATOM 1470 C C . LEU A 1 195 ? -27.734 -5.473 -3.1 1 88.69 195 LEU A C 1
ATOM 1472 O O . LEU A 1 195 ? -26.859 -5.039 -2.348 1 88.69 195 LEU A O 1
ATOM 1476 N N . ILE A 1 196 ? -28.984 -5.43 -2.834 1 90.31 196 ILE A N 1
ATOM 1477 C CA . ILE A 1 196 ? -29.469 -4.82 -1.6 1 90.31 196 ILE A CA 1
ATOM 1478 C C . ILE A 1 196 ? -28.969 -5.621 -0.399 1 90.31 196 ILE A C 1
ATOM 1480 O O . ILE A 1 196 ? -28.562 -5.047 0.61 1 90.31 196 ILE A O 1
ATOM 1484 N N . GLN A 1 197 ? -29.016 -6.867 -0.518 1 84.5 197 GLN A N 1
ATOM 1485 C CA . GLN A 1 197 ? -28.516 -7.719 0.558 1 84.5 197 GLN A CA 1
ATOM 1486 C C . GLN A 1 197 ? -27.031 -7.477 0.811 1 84.5 197 GLN A C 1
ATOM 1488 O O . GLN A 1 197 ? -26.594 -7.434 1.962 1 84.5 197 GLN A O 1
ATOM 1493 N N . MET A 1 198 ? -26.328 -7.336 -0.259 1 83.81 198 MET A N 1
ATOM 1494 C CA . MET A 1 198 ? -24.891 -7.062 -0.145 1 83.81 198 MET A CA 1
ATOM 1495 C C . MET A 1 198 ? -24.656 -5.711 0.524 1 83.81 198 MET A C 1
ATOM 1497 O O . MET A 1 198 ? -23.766 -5.582 1.365 1 83.81 198 MET A O 1
ATOM 1501 N N . MET A 1 199 ? -25.438 -4.766 0.131 1 91.75 199 MET A N 1
ATOM 1502 C CA . MET A 1 199 ? -25.281 -3.422 0.682 1 91.75 199 MET A CA 1
ATOM 1503 C C . MET A 1 199 ? -25.578 -3.41 2.178 1 91.75 199 MET A C 1
ATOM 1505 O O . MET A 1 199 ? -24.812 -2.871 2.967 1 91.75 199 MET A O 1
ATOM 1509 N N . VAL A 1 200 ? -26.625 -4.016 2.557 1 90.38 200 VAL A N 1
ATOM 1510 C CA . VAL A 1 200 ? -27.047 -4.02 3.953 1 90.38 200 VAL A CA 1
ATOM 1511 C C . VAL A 1 200 ? -26.047 -4.816 4.793 1 90.38 200 VAL A C 1
ATOM 1513 O O . VAL A 1 200 ? -25.641 -4.375 5.867 1 90.38 200 VAL A O 1
ATOM 1516 N N . GLY A 1 201 ? -25.719 -5.949 4.32 1 85.94 201 GLY A N 1
ATOM 1517 C CA . GLY A 1 201 ? -24.781 -6.793 5.043 1 85.94 201 GLY A CA 1
ATOM 1518 C C . GLY A 1 201 ? -23.422 -6.141 5.246 1 85.94 201 GLY A C 1
ATOM 1519 O O . GLY A 1 201 ? -22.906 -6.098 6.363 1 85.94 201 GLY A O 1
ATOM 1520 N N . GLN A 1 202 ? -22.906 -5.664 4.184 1 88.38 202 GLN A N 1
ATOM 1521 C CA . GLN A 1 202 ? -21.594 -5.039 4.25 1 88.38 202 GLN A CA 1
ATOM 1522 C C . GLN A 1 202 ? -21.625 -3.789 5.129 1 88.38 202 GLN A C 1
ATOM 1524 O O . GLN A 1 202 ? -20.688 -3.543 5.898 1 88.38 202 GLN A O 1
ATOM 1529 N N . TYR A 1 203 ? -22.656 -3.021 4.953 1 93.06 203 TYR A N 1
ATOM 1530 C CA . TYR A 1 203 ? -22.766 -1.793 5.734 1 93.06 203 TYR A CA 1
ATOM 1531 C C . TYR A 1 203 ? -22.922 -2.102 7.215 1 93.06 203 TYR A C 1
ATOM 1533 O O . TYR A 1 203 ? -22.344 -1.414 8.062 1 93.06 203 TYR A O 1
ATOM 1541 N N . ALA A 1 204 ? -23.641 -3.074 7.543 1 91.5 204 ALA A N 1
ATOM 1542 C CA . ALA A 1 204 ? -23.812 -3.471 8.938 1 91.5 204 ALA A CA 1
ATOM 1543 C C . ALA A 1 204 ? -22.484 -3.863 9.57 1 91.5 204 ALA A C 1
ATOM 1545 O O . ALA A 1 204 ? -22.188 -3.467 10.703 1 91.5 204 ALA A O 1
ATOM 1546 N N . ILE A 1 205 ? -21.734 -4.57 8.875 1 88.06 205 ILE A N 1
ATOM 1547 C CA . ILE A 1 205 ? -20.438 -5.012 9.383 1 88.06 205 ILE A CA 1
ATOM 1548 C C . ILE A 1 205 ? -19.516 -3.812 9.547 1 88.06 205 ILE A C 1
ATOM 1550 O O . ILE A 1 205 ? -18.812 -3.693 10.555 1 88.06 205 ILE A O 1
ATOM 1554 N N . LYS A 1 206 ? -19.562 -2.988 8.555 1 91.19 206 LYS A N 1
ATOM 1555 C CA . LYS A 1 206 ? -18.734 -1.792 8.609 1 91.19 206 LYS A CA 1
ATOM 1556 C C . LYS A 1 206 ? -19.094 -0.924 9.812 1 91.19 206 LYS A C 1
ATOM 1558 O O . LYS A 1 206 ? -18.219 -0.358 10.461 1 91.19 206 LYS A O 1
ATOM 1563 N N . LEU A 1 207 ? -20.344 -0.826 10.078 1 91.81 207 LEU A N 1
ATOM 1564 C CA . LEU A 1 207 ? -20.797 -0.032 11.211 1 91.81 207 LEU A CA 1
ATOM 1565 C C . LEU A 1 207 ? -20.328 -0.651 12.523 1 91.81 207 LEU A C 1
ATOM 1567 O O . LEU A 1 207 ? -20 0.067 13.477 1 91.81 207 LEU A O 1
ATOM 1571 N N . LEU A 1 208 ? -20.391 -1.909 12.586 1 89.69 208 LEU A N 1
ATOM 1572 C CA . LEU A 1 208 ? -19.906 -2.6 13.781 1 89.69 208 LEU A CA 1
ATOM 1573 C C . LEU A 1 208 ? -18.422 -2.322 14.008 1 89.69 208 LEU A C 1
ATOM 1575 O O . LEU A 1 208 ? -18.016 -2.064 15.141 1 89.69 208 LEU A O 1
ATOM 1579 N N . ILE A 1 209 ? -17.688 -2.361 13.008 1 88.5 209 ILE A N 1
ATOM 1580 C CA . ILE A 1 209 ? -16.266 -2.092 13.094 1 88.5 209 ILE A CA 1
ATOM 1581 C C . ILE A 1 209 ? -16.031 -0.634 13.477 1 88.5 209 ILE A C 1
ATOM 1583 O O . ILE A 1 209 ? -15.141 -0.329 14.273 1 88.5 209 ILE A O 1
ATOM 1587 N N . ALA A 1 210 ? -16.828 0.203 12.867 1 90.19 210 ALA A N 1
ATOM 1588 C CA . ALA A 1 210 ? -16.719 1.627 13.172 1 90.19 210 ALA A CA 1
ATOM 1589 C C . ALA A 1 210 ? -16.984 1.895 14.648 1 90.19 210 ALA A C 1
ATOM 1591 O O . ALA A 1 210 ? -16.312 2.725 15.266 1 90.19 210 ALA A O 1
ATOM 1592 N N . ALA A 1 211 ? -17.953 1.263 15.172 1 90.75 211 ALA A N 1
ATOM 1593 C CA . ALA A 1 211 ? -18.25 1.406 16.594 1 90.75 211 ALA A CA 1
ATOM 1594 C C . ALA A 1 211 ? -17.078 0.906 17.453 1 90.75 211 ALA A C 1
ATOM 1596 O O . ALA A 1 211 ? -16.781 1.483 18.5 1 90.75 211 ALA A O 1
ATOM 1597 N N . LEU A 1 212 ? -16.453 -0.091 17.016 1 91.62 212 LEU A N 1
ATOM 1598 C CA . LEU A 1 212 ? -15.328 -0.686 17.75 1 91.62 212 LEU A CA 1
ATOM 1599 C C . LEU A 1 212 ? -14.094 0.206 17.672 1 91.62 212 LEU A C 1
ATOM 1601 O O . LEU A 1 212 ? -13.164 0.057 18.469 1 91.62 212 LEU A O 1
ATOM 1605 N N . ASP A 1 213 ? -14.141 1.118 16.75 1 92.19 213 ASP A N 1
ATOM 1606 C CA . ASP A 1 213 ? -12.961 1.956 16.516 1 92.19 213 ASP A CA 1
ATOM 1607 C C . ASP A 1 213 ? -12.844 3.039 17.594 1 92.19 213 ASP A C 1
ATOM 1609 O O . ASP A 1 213 ? -11.781 3.637 17.766 1 92.19 213 ASP A O 1
ATOM 1613 N N . THR A 1 214 ? -13.875 3.326 18.281 1 93.25 214 THR A N 1
ATOM 1614 C CA . THR A 1 214 ? -13.961 4.5 19.156 1 93.25 214 THR A CA 1
ATOM 1615 C C . THR A 1 214 ? -12.883 4.449 20.234 1 93.25 214 THR A C 1
ATOM 1617 O O . THR A 1 214 ? -12.156 5.422 20.438 1 93.25 214 THR A O 1
ATOM 1620 N N . PRO A 1 215 ? -12.703 3.299 20.906 1 94.19 215 PRO A N 1
ATOM 1621 C CA . PRO A 1 215 ? -11.625 3.295 21.891 1 94.19 215 PRO A CA 1
ATOM 1622 C C . PRO A 1 215 ? -10.25 3.486 21.281 1 94.19 215 PRO A C 1
ATOM 1624 O O . PRO A 1 215 ? -9.352 4.047 21.906 1 94.19 215 PRO A O 1
ATOM 1627 N N . PHE A 1 216 ? -10.062 3.113 20.109 1 94 216 PHE A N 1
ATOM 1628 C CA . PHE A 1 216 ? -8.758 3.16 19.469 1 94 216 PHE A CA 1
ATOM 1629 C C . PHE A 1 216 ? -8.398 4.586 19.062 1 94 216 PHE A C 1
ATOM 1631 O O . PHE A 1 216 ? -7.242 4.996 19.156 1 94 216 PHE A O 1
ATOM 1638 N N . ILE A 1 217 ? -9.367 5.312 18.641 1 93.56 217 ILE A N 1
ATOM 1639 C CA . ILE A 1 217 ? -9.062 6.699 18.312 1 93.56 217 ILE A CA 1
ATOM 1640 C C . ILE A 1 217 ? -8.75 7.477 19.594 1 93.56 217 ILE A C 1
ATOM 1642 O O . ILE A 1 217 ? -7.875 8.352 19.594 1 93.56 217 ILE A O 1
ATOM 1646 N N . TYR A 1 218 ? -9.438 7.184 20.656 1 94.38 218 TYR A N 1
ATOM 1647 C CA . TYR A 1 218 ? -9.133 7.828 21.938 1 94.38 218 TYR A CA 1
ATOM 1648 C C . TYR A 1 218 ? -7.719 7.48 22.391 1 94.38 218 TYR A C 1
ATOM 1650 O O . TYR A 1 218 ? -7 8.336 22.906 1 94.38 218 TYR A O 1
ATOM 1658 N N . LEU A 1 219 ? -7.383 6.27 22.172 1 93.44 219 LEU A N 1
ATOM 1659 C CA . LEU A 1 219 ? -6.043 5.828 22.547 1 93.44 219 LEU A CA 1
ATOM 1660 C C . LEU A 1 219 ? -4.984 6.555 21.719 1 93.44 219 LEU A C 1
ATOM 1662 O O . LEU A 1 219 ? -3.959 6.98 22.25 1 93.44 219 LEU A O 1
ATOM 1666 N N . ALA A 1 220 ? -5.195 6.664 20.469 1 92.88 220 ALA A N 1
ATOM 1667 C CA . ALA A 1 220 ? -4.25 7.328 19.578 1 92.88 220 ALA A CA 1
ATOM 1668 C C . ALA A 1 220 ? -4.074 8.797 19.953 1 92.88 220 ALA A C 1
ATOM 1670 O O . ALA A 1 220 ? -2.949 9.297 20 1 92.88 220 ALA A O 1
ATOM 1671 N N . VAL A 1 221 ? -5.156 9.445 20.266 1 92.19 221 VAL A N 1
ATOM 1672 C CA . VAL A 1 221 ? -5.133 10.867 20.609 1 92.19 221 VAL A CA 1
ATOM 1673 C C . VAL A 1 221 ? -4.449 11.062 21.969 1 92.19 221 VAL A C 1
ATOM 1675 O O . VAL A 1 221 ? -3.631 11.969 22.125 1 92.19 221 VAL A O 1
ATOM 1678 N N . ALA A 1 222 ? -4.762 10.219 22.859 1 92.88 222 ALA A N 1
ATOM 1679 C CA . ALA A 1 222 ? -4.152 10.297 24.188 1 92.88 222 ALA A CA 1
ATOM 1680 C C . ALA A 1 222 ? -2.646 10.078 24.109 1 92.88 222 ALA A C 1
ATOM 1682 O O . ALA A 1 222 ? -1.875 10.789 24.75 1 92.88 222 ALA A O 1
ATOM 1683 N N . ALA A 1 223 ? -2.242 9.125 23.391 1 91 223 ALA A N 1
ATOM 1684 C CA . ALA A 1 223 ? -0.823 8.82 23.234 1 91 223 ALA A CA 1
ATOM 1685 C C . ALA A 1 223 ? -0.08 9.977 22.578 1 91 223 ALA A C 1
ATOM 1687 O O . ALA A 1 223 ? 1.051 10.289 22.953 1 91 223 ALA A O 1
ATOM 1688 N N . ALA A 1 224 ? -0.678 10.539 21.594 1 88.94 224 ALA A N 1
ATOM 1689 C CA . ALA A 1 224 ? -0.071 11.664 20.891 1 88.94 224 ALA A CA 1
ATOM 1690 C C . ALA A 1 224 ? 0.095 12.867 21.812 1 88.94 224 ALA A C 1
ATOM 1692 O O . ALA A 1 224 ? 1.104 13.57 21.75 1 88.94 224 ALA A O 1
ATOM 1693 N N . ARG A 1 225 ? -0.876 13.133 22.562 1 86.56 225 ARG A N 1
ATOM 1694 C CA . ARG A 1 225 ? -0.814 14.242 23.5 1 86.56 225 ARG A CA 1
ATOM 1695 C C . ARG A 1 225 ? 0.273 14.008 24.547 1 86.56 225 ARG A C 1
ATOM 1697 O O . ARG A 1 225 ? 0.94 14.953 24.984 1 86.56 225 ARG A O 1
ATOM 1704 N N . ARG A 1 226 ? 0.438 12.867 24.875 1 84.31 226 ARG A N 1
ATOM 1705 C CA . ARG A 1 226 ? 1.485 12.531 25.828 1 84.31 226 ARG A CA 1
ATOM 1706 C C . ARG A 1 226 ? 2.869 12.711 25.219 1 84.31 226 ARG A C 1
ATOM 1708 O O . ARG A 1 226 ? 3.807 13.133 25.891 1 84.31 226 ARG A O 1
ATOM 1715 N N . ALA A 1 227 ? 2.963 12.281 24.016 1 77.88 227 ALA A N 1
ATOM 1716 C CA . ALA A 1 227 ? 4.242 12.414 23.312 1 77.88 227 ALA A CA 1
ATOM 1717 C C . ALA A 1 227 ? 4.578 13.883 23.047 1 77.88 227 ALA A C 1
ATOM 1719 O O . ALA A 1 227 ? 5.75 14.266 23.047 1 77.88 227 ALA A O 1
ATOM 1720 N N . GLY A 1 228 ? 3.627 14.688 22.562 1 64.5 228 GLY A N 1
ATOM 1721 C CA . GLY A 1 228 ? 3.83 16.109 22.328 1 64.5 228 GLY A CA 1
ATOM 1722 C C . GLY A 1 228 ? 3.885 16.922 23.609 1 64.5 228 GLY A C 1
ATOM 1723 O O . GLY A 1 228 ? 4.328 18.078 23.609 1 64.5 228 GLY A O 1
ATOM 1724 N N . GLY A 1 229 ? 3.051 16.812 24.672 1 51.06 229 GLY A N 1
ATOM 1725 C CA . GLY A 1 229 ? 3.053 17.516 25.953 1 51.06 229 GLY A CA 1
ATOM 1726 C C . GLY A 1 229 ? 4.285 17.234 26.781 1 51.06 229 GLY A C 1
ATOM 1727 O O . GLY A 1 229 ? 4.398 17.719 27.922 1 51.06 229 GLY A O 1
ATOM 1728 N N . GLY A 1 230 ? 5.113 16.297 26.5 1 38.03 230 GLY A N 1
ATOM 1729 C CA . GLY A 1 230 ? 6.34 16.422 27.266 1 38.03 230 GLY A CA 1
ATOM 1730 C C . GLY A 1 230 ? 7.309 17.438 26.688 1 38.03 230 GLY A C 1
ATOM 1731 O O . GLY A 1 230 ? 7.18 17.828 25.531 1 38.03 230 GLY A O 1
ATOM 1732 N N . MET B 1 1 ? 13.031 -9.75 -29.609 1 44.34 1 MET B N 1
ATOM 1733 C CA . MET B 1 1 ? 13.148 -9.578 -28.156 1 44.34 1 MET B CA 1
ATOM 1734 C C . MET B 1 1 ? 11.852 -9.047 -27.562 1 44.34 1 MET B C 1
ATOM 1736 O O . MET B 1 1 ? 11.227 -8.141 -28.125 1 44.34 1 MET B O 1
ATOM 1740 N N . ASP B 1 2 ? 11.148 -9.852 -26.797 1 60.72 2 ASP B N 1
ATOM 1741 C CA . ASP B 1 2 ? 9.867 -9.484 -26.188 1 60.72 2 ASP B CA 1
ATOM 1742 C C . ASP B 1 2 ? 9.969 -8.156 -25.453 1 60.72 2 ASP B C 1
ATOM 1744 O O . ASP B 1 2 ? 10.75 -8.031 -24.5 1 60.72 2 ASP B O 1
ATOM 1748 N N . LEU B 1 3 ? 9.695 -7.109 -26.219 1 66.69 3 LEU B N 1
ATOM 1749 C CA . LEU B 1 3 ? 9.773 -5.738 -25.719 1 66.69 3 LEU B CA 1
ATOM 1750 C C . LEU B 1 3 ? 8.758 -5.5 -24.609 1 66.69 3 LEU B C 1
ATOM 1752 O O . LEU B 1 3 ? 8.758 -4.438 -23.984 1 66.69 3 LEU B O 1
ATOM 1756 N N . VAL B 1 4 ? 8.094 -6.465 -24.281 1 71.12 4 VAL B N 1
ATOM 1757 C CA . VAL B 1 4 ? 6.988 -6.352 -23.344 1 71.12 4 VAL B CA 1
ATOM 1758 C C . VAL B 1 4 ? 7.52 -6.035 -21.953 1 71.12 4 VAL B C 1
ATOM 1760 O O . VAL B 1 4 ? 7.055 -5.098 -21.297 1 71.12 4 VAL B O 1
ATOM 1763 N N . PRO B 1 5 ? 8.703 -6.586 -21.641 1 75.81 5 PRO B N 1
ATOM 1764 C CA . PRO B 1 5 ? 9.234 -6.273 -20.312 1 75.81 5 PRO B CA 1
ATOM 1765 C C . PRO B 1 5 ? 9.773 -4.848 -20.203 1 75.81 5 PRO B C 1
ATOM 1767 O O . PRO B 1 5 ? 9.633 -4.207 -19.156 1 75.81 5 PRO B O 1
ATOM 1770 N N . ILE B 1 6 ? 10.258 -4.398 -21.266 1 77.62 6 ILE B N 1
ATOM 1771 C CA . ILE B 1 6 ? 10.828 -3.059 -21.25 1 77.62 6 ILE B CA 1
ATOM 1772 C C . ILE B 1 6 ? 9.711 -2.021 -21.172 1 77.62 6 ILE B C 1
ATOM 1774 O O . ILE B 1 6 ? 9.828 -1.021 -20.469 1 77.62 6 ILE B O 1
ATOM 1778 N N . PHE B 1 7 ? 8.727 -2.268 -21.906 1 80.25 7 PHE B N 1
ATOM 1779 C CA . PHE B 1 7 ? 7.574 -1.375 -21.875 1 80.25 7 PHE B CA 1
ATOM 1780 C C . PHE B 1 7 ? 6.996 -1.29 -20.469 1 80.25 7 PHE B C 1
ATOM 1782 O O . PHE B 1 7 ? 6.73 -0.196 -19.969 1 80.25 7 PHE B O 1
ATOM 1789 N N . TRP B 1 8 ? 6.938 -2.363 -19.828 1 79.81 8 TRP B N 1
ATOM 1790 C CA . TRP B 1 8 ? 6.32 -2.402 -18.516 1 79.81 8 TRP B CA 1
ATOM 1791 C C . TRP B 1 8 ? 7.238 -1.782 -17.469 1 79.81 8 TRP B C 1
ATOM 1793 O O . TRP B 1 8 ? 6.766 -1.144 -16.516 1 79.81 8 TRP B O 1
ATOM 1803 N N . ALA B 1 9 ? 8.492 -1.948 -17.719 1 85.31 9 ALA B N 1
ATOM 1804 C CA . ALA B 1 9 ? 9.438 -1.286 -16.828 1 85.31 9 ALA B CA 1
ATOM 1805 C C . ALA B 1 9 ? 9.336 0.232 -16.938 1 85.31 9 ALA B C 1
ATOM 1807 O O . ALA B 1 9 ? 9.242 0.934 -15.93 1 85.31 9 ALA B O 1
ATOM 1808 N N . ALA B 1 10 ? 9.18 0.667 -18.141 1 87.19 10 ALA B N 1
ATOM 1809 C CA . ALA B 1 10 ? 9.078 2.104 -18.391 1 87.19 10 ALA B CA 1
ATOM 1810 C C . ALA B 1 10 ? 7.773 2.66 -17.812 1 87.19 10 ALA B C 1
ATOM 1812 O O . ALA B 1 10 ? 7.754 3.752 -17.25 1 87.19 10 ALA B O 1
ATOM 1813 N N . ALA B 1 11 ? 6.824 1.926 -17.984 1 84.88 11 ALA B N 1
ATOM 1814 C CA . ALA B 1 11 ? 5.523 2.365 -17.484 1 84.88 11 ALA B CA 1
ATOM 1815 C C . ALA B 1 11 ? 5.523 2.477 -15.961 1 84.88 11 ALA B C 1
ATOM 1817 O O . ALA B 1 11 ? 5.023 3.457 -15.406 1 84.88 11 ALA B O 1
ATOM 1818 N N . THR B 1 12 ? 6.074 1.525 -15.359 1 86.44 12 THR B N 1
ATOM 1819 C CA . THR B 1 12 ? 6.141 1.533 -13.898 1 86.44 12 THR B CA 1
ATOM 1820 C C . THR B 1 12 ? 7.008 2.688 -13.406 1 86.44 12 THR B C 1
ATOM 1822 O O . THR B 1 12 ? 6.613 3.426 -12.5 1 86.44 12 THR B O 1
ATOM 1825 N N . LEU B 1 13 ? 8.094 2.881 -14.055 1 91.19 13 LEU B N 1
ATOM 1826 C CA . LEU B 1 13 ? 9 3.949 -13.664 1 91.19 13 LEU B CA 1
ATOM 1827 C C . LEU B 1 13 ? 8.367 5.316 -13.906 1 91.19 13 LEU B C 1
ATOM 1829 O O . LEU B 1 13 ? 8.555 6.242 -13.109 1 91.19 13 LEU B O 1
ATOM 1833 N N . ALA B 1 14 ? 7.578 5.379 -14.922 1 91 14 ALA B N 1
ATOM 1834 C CA . ALA B 1 14 ? 6.902 6.633 -15.25 1 91 14 ALA B CA 1
ATOM 1835 C C . ALA B 1 14 ? 5.859 6.988 -14.188 1 91 14 ALA B C 1
ATOM 1837 O O . ALA B 1 14 ? 5.762 8.141 -13.766 1 91 14 ALA B O 1
ATOM 1838 N N . ILE B 1 15 ? 5.164 6.023 -13.773 1 88.94 15 ILE B N 1
ATOM 1839 C CA . ILE B 1 15 ? 4.098 6.27 -12.805 1 88.94 15 ILE B CA 1
ATOM 1840 C C . ILE B 1 15 ? 4.703 6.625 -11.445 1 88.94 15 ILE B C 1
ATOM 1842 O O . ILE B 1 15 ? 4.195 7.508 -10.75 1 88.94 15 ILE B O 1
ATOM 1846 N N . VAL B 1 16 ? 5.727 5.992 -11.133 1 89.94 16 VAL B N 1
ATOM 1847 C CA . VAL B 1 16 ? 6.426 6.281 -9.883 1 89.94 16 VAL B CA 1
ATOM 1848 C C . VAL B 1 16 ? 7.016 7.688 -9.938 1 89.94 16 VAL B C 1
ATOM 1850 O O . VAL B 1 16 ? 6.902 8.453 -8.969 1 89.94 16 VAL B O 1
ATOM 1853 N N . THR B 1 17 ? 7.523 8.023 -11.047 1 92.44 17 THR B N 1
ATOM 1854 C CA . THR B 1 17 ? 8.094 9.352 -11.242 1 92.44 17 THR B CA 1
ATOM 1855 C C . THR B 1 17 ? 7 10.414 -11.172 1 92.44 17 THR B C 1
ATOM 1857 O O . THR B 1 17 ? 7.191 11.469 -10.547 1 92.44 17 THR B O 1
ATOM 1860 N N . ALA B 1 18 ? 5.922 10.117 -11.758 1 92.88 18 ALA B N 1
ATOM 1861 C CA . ALA B 1 18 ? 4.793 11.047 -11.711 1 92.88 18 ALA B CA 1
ATOM 1862 C C . ALA B 1 18 ? 4.336 11.281 -10.273 1 92.88 18 ALA B C 1
ATOM 1864 O O . ALA B 1 18 ? 4.012 12.406 -9.891 1 92.88 18 ALA B O 1
ATOM 1865 N N . SER B 1 19 ? 4.309 10.258 -9.523 1 90.75 19 SER B N 1
ATOM 1866 C CA . SER B 1 19 ? 3.92 10.383 -8.117 1 90.75 19 SER B CA 1
ATOM 1867 C C . SER B 1 19 ? 4.918 11.227 -7.34 1 90.75 19 SER B C 1
ATOM 1869 O O . SER B 1 19 ? 4.531 11.992 -6.449 1 90.75 19 SER B O 1
ATOM 1871 N N . ALA B 1 20 ? 6.129 11.133 -7.688 1 91.31 20 ALA B N 1
ATOM 1872 C CA . ALA B 1 20 ? 7.168 11.93 -7.039 1 91.31 20 ALA B CA 1
ATOM 1873 C C . ALA B 1 20 ? 7.043 13.398 -7.41 1 91.31 20 ALA B C 1
ATOM 1875 O O . ALA B 1 20 ? 7.277 14.281 -6.578 1 91.31 20 ALA B O 1
ATOM 1876 N N . ILE B 1 21 ? 6.719 13.602 -8.609 1 92.25 21 ILE B N 1
ATOM 1877 C CA . ILE B 1 21 ? 6.523 14.977 -9.055 1 92.25 21 ILE B CA 1
ATOM 1878 C C . ILE B 1 21 ? 5.332 15.594 -8.328 1 92.25 21 ILE B C 1
ATOM 1880 O O . ILE B 1 21 ? 5.391 16.734 -7.879 1 92.25 21 ILE B O 1
ATOM 1884 N N . LEU B 1 22 ? 4.34 14.789 -8.203 1 90.44 22 LEU B N 1
ATOM 1885 C CA . LEU B 1 22 ? 3.176 15.234 -7.449 1 90.44 22 LEU B CA 1
ATOM 1886 C C . LEU B 1 22 ? 3.549 15.523 -5.996 1 90.44 22 LEU B C 1
ATOM 1888 O O . LEU B 1 22 ? 3.049 16.484 -5.402 1 90.44 22 LEU B O 1
ATOM 1892 N N . ALA B 1 23 ? 4.355 14.734 -5.48 1 91.31 23 ALA B N 1
ATOM 1893 C CA . ALA B 1 23 ? 4.828 14.914 -4.109 1 91.31 23 ALA B CA 1
ATOM 1894 C C . ALA B 1 23 ? 5.59 16.234 -3.965 1 91.31 23 ALA B C 1
ATOM 1896 O O . ALA B 1 23 ? 5.492 16.906 -2.934 1 91.31 23 ALA B O 1
ATOM 1897 N N . ALA B 1 24 ? 6.359 16.609 -4.934 1 90.81 24 ALA B N 1
ATOM 1898 C CA . ALA B 1 24 ? 7.113 17.859 -4.91 1 90.81 24 ALA B CA 1
ATOM 1899 C C . ALA B 1 24 ? 6.172 19.062 -4.859 1 90.81 24 ALA B C 1
ATOM 1901 O O . ALA B 1 24 ? 6.504 20.094 -4.277 1 90.81 24 ALA B O 1
ATOM 1902 N N . ARG B 1 25 ? 4.988 18.906 -5.379 1 90.31 25 ARG B N 1
ATOM 1903 C CA . ARG B 1 25 ? 4.023 20 -5.449 1 90.31 25 ARG B CA 1
ATOM 1904 C C . ARG B 1 25 ? 3.109 20 -4.23 1 90.31 25 ARG B C 1
ATOM 1906 O O . ARG B 1 25 ? 2.717 21.062 -3.744 1 90.31 25 ARG B O 1
ATOM 1913 N N . ARG B 1 26 ? 2.842 18.828 -3.701 1 91.19 26 ARG B N 1
ATOM 1914 C CA . ARG B 1 26 ? 1.779 18.734 -2.705 1 91.19 26 ARG B CA 1
ATOM 1915 C C . ARG B 1 26 ? 2.34 18.344 -1.342 1 91.19 26 ARG B C 1
ATOM 1917 O O . ARG B 1 26 ? 1.802 18.75 -0.306 1 91.19 26 ARG B O 1
ATOM 1924 N N . GLY B 1 27 ? 3.355 17.484 -1.366 1 91.06 27 GLY B N 1
ATOM 1925 C CA . GLY B 1 27 ? 3.965 17.031 -0.127 1 91.06 27 GLY B CA 1
ATOM 1926 C C . GLY B 1 27 ? 4.562 15.641 -0.23 1 91.06 27 GLY B C 1
ATOM 1927 O O . GLY B 1 27 ? 4.094 14.812 -1.018 1 91.06 27 GLY B O 1
ATOM 1928 N N . PRO B 1 28 ? 5.582 15.383 0.557 1 94.5 28 PRO B N 1
ATOM 1929 C CA . PRO B 1 28 ? 6.285 14.102 0.47 1 94.5 28 PRO B CA 1
ATOM 1930 C C . PRO B 1 28 ? 5.398 12.914 0.858 1 94.5 28 PRO B C 1
ATOM 1932 O O . PRO B 1 28 ? 5.738 11.766 0.564 1 94.5 28 PRO B O 1
ATOM 1935 N N . GLU B 1 29 ? 4.258 13.211 1.508 1 95.12 29 GLU B N 1
ATOM 1936 C CA . GLU B 1 29 ? 3.354 12.164 1.97 1 95.12 29 GLU B CA 1
ATOM 1937 C C . GLU B 1 29 ? 2.861 11.305 0.807 1 95.12 29 GLU B C 1
ATOM 1939 O O . GLU B 1 29 ? 2.67 10.102 0.956 1 95.12 29 GLU B O 1
ATOM 1944 N N . ILE B 1 30 ? 2.723 11.922 -0.297 1 95.31 30 ILE B N 1
ATOM 1945 C CA . ILE B 1 30 ? 2.236 11.195 -1.463 1 95.31 30 ILE B CA 1
ATOM 1946 C C . ILE B 1 30 ? 3.279 10.172 -1.901 1 95.31 30 ILE B C 1
ATOM 1948 O O . ILE B 1 30 ? 2.959 8.992 -2.107 1 95.31 30 ILE B O 1
ATOM 1952 N N . ALA B 1 31 ? 4.492 10.609 -2.002 1 96.31 31 ALA B N 1
ATOM 1953 C CA . ALA B 1 31 ? 5.574 9.711 -2.4 1 96.31 31 ALA B CA 1
ATOM 1954 C C . ALA B 1 31 ? 5.773 8.602 -1.367 1 96.31 31 ALA B C 1
ATOM 1956 O O . ALA B 1 31 ? 6.051 7.453 -1.724 1 96.31 31 ALA B O 1
ATOM 1957 N N . VAL B 1 32 ? 5.598 8.93 -0.125 1 97 32 VAL B N 1
ATOM 1958 C CA . VAL B 1 32 ? 5.75 7.941 0.941 1 97 32 VAL B CA 1
ATOM 1959 C C . VAL B 1 32 ? 4.625 6.91 0.859 1 97 32 VAL B C 1
ATOM 1961 O O . VAL B 1 32 ? 4.855 5.715 1.052 1 97 32 VAL B O 1
ATOM 1964 N N . GLY B 1 33 ? 3.449 7.352 0.594 1 97.5 33 GLY B N 1
ATOM 1965 C CA . GLY B 1 33 ? 2.332 6.438 0.418 1 97.5 33 GLY B CA 1
ATOM 1966 C C . GLY B 1 33 ? 2.527 5.473 -0.734 1 97.5 33 GLY B C 1
ATOM 1967 O O . GLY B 1 33 ? 2.291 4.27 -0.59 1 97.5 33 GLY B O 1
ATOM 1968 N N . VAL B 1 34 ? 2.957 5.984 -1.816 1 97.12 34 VAL B N 1
ATOM 1969 C CA . VAL B 1 34 ? 3.199 5.156 -2.994 1 97.12 34 VAL B CA 1
ATOM 1970 C C . VAL B 1 34 ? 4.344 4.184 -2.715 1 97.12 34 VAL B C 1
ATOM 1972 O O . VAL B 1 34 ? 4.266 3.006 -3.07 1 97.12 34 VAL B O 1
ATOM 1975 N N . PHE B 1 35 ? 5.387 4.676 -2.08 1 97.62 35 PHE B N 1
ATOM 1976 C CA . PHE B 1 35 ? 6.523 3.836 -1.716 1 97.62 35 PHE B CA 1
ATOM 1977 C C . PHE B 1 35 ? 6.074 2.656 -0.863 1 97.62 35 PHE B C 1
ATOM 1979 O O . PHE B 1 35 ? 6.41 1.508 -1.157 1 97.62 35 PHE B O 1
ATOM 1986 N N . ALA B 1 36 ? 5.352 2.93 0.182 1 97.25 36 ALA B N 1
ATOM 1987 C CA . ALA B 1 36 ? 4.871 1.882 1.078 1 97.25 36 ALA B CA 1
ATOM 1988 C C . ALA B 1 36 ? 4.008 0.871 0.327 1 97.25 36 ALA B C 1
ATOM 1990 O O . ALA B 1 36 ? 4.117 -0.337 0.552 1 97.25 36 ALA B O 1
ATOM 1991 N N . SER B 1 37 ? 3.229 1.333 -0.533 1 96.94 37 SER B N 1
ATOM 1992 C CA . SER B 1 37 ? 2.348 0.465 -1.307 1 96.94 37 SER B CA 1
ATOM 1993 C C . SER B 1 37 ? 3.141 -0.416 -2.266 1 96.94 37 SER B C 1
ATOM 1995 O O . SER B 1 37 ? 2.766 -1.562 -2.518 1 96.94 37 SER B O 1
ATOM 1997 N N . LEU B 1 38 ? 4.172 0.162 -2.836 1 96.38 38 LEU B N 1
ATOM 1998 C CA . LEU B 1 38 ? 5.027 -0.613 -3.729 1 96.38 38 LEU B CA 1
ATOM 1999 C C . LEU B 1 38 ? 5.648 -1.794 -2.994 1 96.38 38 LEU B C 1
ATOM 2001 O O . LEU B 1 38 ? 5.754 -2.893 -3.547 1 96.38 38 LEU B O 1
ATOM 2005 N N . THR B 1 39 ? 6.082 -1.556 -1.784 1 95 39 THR B N 1
ATOM 2006 C CA . THR B 1 39 ? 6.695 -2.635 -1.019 1 95 39 THR B CA 1
ATOM 2007 C C . THR B 1 39 ? 5.684 -3.742 -0.735 1 95 39 THR B C 1
ATOM 2009 O O . THR B 1 39 ? 6.008 -4.926 -0.837 1 95 39 THR B O 1
ATOM 2012 N N . VAL B 1 40 ? 4.5 -3.363 -0.423 1 94.19 40 VAL B N 1
ATOM 2013 C CA . VAL B 1 40 ? 3.428 -4.32 -0.165 1 94.19 40 VAL B CA 1
ATOM 2014 C C . VAL B 1 40 ? 3.094 -5.078 -1.446 1 94.19 40 VAL B C 1
ATOM 2016 O O . VAL B 1 40 ? 2.98 -6.309 -1.437 1 94.19 40 VAL B O 1
ATOM 2019 N N . LEU B 1 41 ? 2.977 -4.367 -2.5 1 94 41 LEU B N 1
ATOM 2020 C CA . LEU B 1 41 ? 2.664 -4.969 -3.791 1 94 41 LEU B CA 1
ATOM 2021 C C . LEU B 1 41 ? 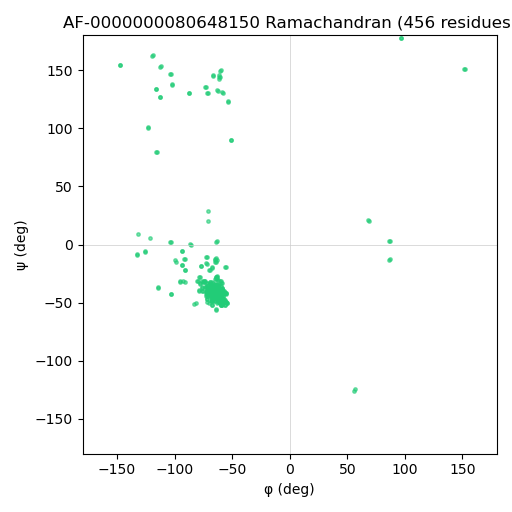3.754 -5.953 -4.211 1 94 41 LEU B C 1
ATOM 2023 O O . LEU B 1 41 ? 3.457 -7.012 -4.766 1 94 41 LEU B O 1
ATOM 2027 N N . ALA B 1 42 ? 4.977 -5.547 -4.016 1 92.44 42 ALA B N 1
ATOM 2028 C CA . ALA B 1 42 ? 6.094 -6.414 -4.371 1 92.44 42 ALA B CA 1
ATOM 2029 C C . ALA B 1 42 ? 5.984 -7.766 -3.666 1 92.44 42 ALA B C 1
ATOM 2031 O O . ALA B 1 42 ? 6.207 -8.812 -4.277 1 92.44 42 ALA B O 1
ATOM 2032 N N . ASN B 1 43 ? 5.621 -7.754 -2.453 1 91.06 43 ASN B N 1
ATOM 2033 C CA . ASN B 1 43 ? 5.48 -8.984 -1.69 1 91.06 43 ASN B CA 1
ATOM 2034 C C . ASN B 1 43 ? 4.305 -9.828 -2.191 1 91.06 43 ASN B C 1
ATOM 2036 O O . ASN B 1 43 ? 4.402 -11.055 -2.27 1 91.06 43 ASN B O 1
ATOM 2040 N N . LEU B 1 44 ? 3.289 -9.211 -2.557 1 90.19 44 LEU B N 1
ATOM 2041 C CA . LEU B 1 44 ? 2.074 -9.922 -2.941 1 90.19 44 LEU B CA 1
ATOM 2042 C C . LEU B 1 44 ? 2.199 -10.484 -4.352 1 90.19 44 LEU B C 1
ATOM 2044 O O . LEU B 1 44 ? 1.595 -11.516 -4.672 1 90.19 44 LEU B O 1
ATOM 2048 N N . LEU B 1 45 ? 2.975 -9.852 -5.168 1 89.69 45 LEU B N 1
ATOM 2049 C CA . LEU B 1 45 ? 3.111 -10.281 -6.555 1 89.69 45 LEU B CA 1
ATOM 2050 C C . LEU B 1 45 ? 4.293 -11.227 -6.715 1 89.69 45 LEU B C 1
ATOM 2052 O O . LEU B 1 45 ? 4.48 -11.82 -7.781 1 89.69 45 LEU B O 1
ATOM 2056 N N . ALA B 1 46 ? 5.043 -11.422 -5.691 1 87 46 ALA B N 1
ATOM 2057 C CA . ALA B 1 46 ? 6.273 -12.211 -5.754 1 87 46 ALA B CA 1
ATOM 2058 C C . ALA B 1 46 ? 5.969 -13.688 -6.016 1 87 46 ALA B C 1
ATOM 2060 O O . ALA B 1 46 ? 6.844 -14.445 -6.438 1 87 46 ALA B O 1
ATOM 2061 N N . VAL B 1 47 ? 4.781 -14.07 -5.766 1 84.56 47 VAL B N 1
ATOM 2062 C CA . VAL B 1 47 ? 4.395 -15.469 -5.902 1 84.56 47 VAL B CA 1
ATOM 2063 C C . VAL B 1 47 ? 4.504 -15.898 -7.363 1 84.56 47 VAL B C 1
ATOM 2065 O O . VAL B 1 47 ? 4.781 -17.062 -7.66 1 84.56 47 VAL B O 1
ATOM 2068 N N . LYS B 1 48 ? 4.32 -15.016 -8.266 1 87.56 48 LYS B N 1
ATOM 2069 C CA . LYS B 1 48 ? 4.453 -15.336 -9.68 1 87.56 48 LYS B CA 1
ATOM 2070 C C . LYS B 1 48 ? 5.898 -15.172 -10.148 1 87.56 48 LYS B C 1
ATOM 2072 O O . LYS B 1 48 ? 6.527 -14.148 -9.883 1 87.56 48 LYS B O 1
ATOM 2077 N N . THR B 1 49 ? 6.352 -16.234 -10.82 1 85.94 49 THR B N 1
ATOM 2078 C CA . THR B 1 49 ? 7.668 -16.141 -11.445 1 85.94 49 THR B CA 1
ATOM 2079 C C . THR B 1 49 ? 7.535 -15.914 -12.945 1 85.94 49 THR B C 1
ATOM 2081 O O . THR B 1 49 ? 6.656 -16.484 -13.594 1 85.94 49 THR B O 1
ATOM 2084 N N . ILE B 1 50 ? 8.352 -15.047 -13.414 1 83.75 50 ILE B N 1
ATOM 2085 C CA . ILE B 1 50 ? 8.297 -14.695 -14.828 1 83.75 50 ILE B CA 1
ATOM 2086 C C . ILE B 1 50 ? 9.625 -15.047 -15.5 1 83.75 50 ILE B C 1
ATOM 2088 O O . ILE B 1 50 ? 10.617 -15.32 -14.82 1 83.75 50 ILE B O 1
ATOM 2092 N N . SER B 1 51 ? 9.531 -15.094 -16.812 1 80.25 51 SER B N 1
ATOM 2093 C CA . SER B 1 51 ? 10.727 -15.344 -17.625 1 80.25 51 SER B CA 1
ATOM 2094 C C . SER B 1 51 ? 11.094 -14.117 -18.453 1 80.25 51 SER B C 1
ATOM 2096 O O . SER B 1 51 ? 10.219 -13.453 -19 1 80.25 51 SER B O 1
ATOM 2098 N N . PHE B 1 52 ? 12.344 -13.727 -18.312 1 78.94 52 PHE B N 1
ATOM 2099 C CA . PHE B 1 52 ? 12.938 -12.695 -19.156 1 78.94 52 PHE B CA 1
ATOM 2100 C C . PHE B 1 52 ? 14.188 -13.219 -19.859 1 78.94 52 PHE B C 1
ATOM 2102 O O . PHE B 1 52 ? 15.281 -13.164 -19.297 1 78.94 52 PHE B O 1
ATOM 2109 N N . GLY B 1 53 ? 13.984 -13.617 -21.219 1 79.56 53 GLY B N 1
ATOM 2110 C CA . GLY B 1 53 ? 15.062 -14.344 -21.859 1 79.56 53 GLY B CA 1
ATOM 2111 C C . GLY B 1 53 ? 15.461 -15.609 -21.109 1 79.56 53 GLY B C 1
ATOM 2112 O O . GLY B 1 53 ? 14.609 -16.438 -20.797 1 79.56 53 GLY B O 1
ATOM 2113 N N . PRO B 1 54 ? 16.797 -15.688 -20.766 1 79.12 54 PRO B N 1
ATOM 2114 C CA . PRO B 1 54 ? 17.25 -16.875 -20.031 1 79.12 54 PRO B CA 1
ATOM 2115 C C . PRO B 1 54 ? 17.078 -16.734 -18.531 1 79.12 54 PRO B C 1
ATOM 2117 O O . PRO B 1 54 ? 17.359 -17.672 -17.781 1 79.12 54 PRO B O 1
ATOM 2120 N N . PHE B 1 55 ? 16.578 -15.641 -18.125 1 79.25 55 PHE B N 1
ATOM 2121 C CA . PHE B 1 55 ? 16.547 -15.383 -16.688 1 79.25 55 PHE B CA 1
ATOM 2122 C C . PHE B 1 55 ? 15.141 -15.586 -16.141 1 79.25 55 PHE B C 1
ATOM 2124 O O . PHE B 1 55 ? 14.156 -15.398 -16.859 1 79.25 55 PHE B O 1
ATOM 2131 N N . ILE B 1 56 ? 15.094 -16.047 -14.93 1 78.44 56 ILE B N 1
ATOM 2132 C CA . ILE B 1 56 ? 13.852 -16.203 -14.18 1 78.44 56 ILE B CA 1
ATOM 2133 C C . ILE B 1 56 ? 13.867 -15.273 -12.961 1 78.44 56 ILE B C 1
ATOM 2135 O O . ILE B 1 56 ? 14.883 -15.141 -12.289 1 78.44 56 ILE B O 1
ATOM 2139 N N . ALA B 1 57 ? 12.727 -14.578 -12.797 1 81.5 57 ALA B N 1
ATOM 2140 C CA . ALA B 1 57 ? 12.609 -13.672 -11.664 1 81.5 57 ALA B CA 1
ATOM 2141 C C . ALA B 1 57 ? 11.164 -13.602 -11.172 1 81.5 57 ALA B C 1
ATOM 2143 O O . ALA B 1 57 ? 10.234 -13.914 -11.914 1 81.5 57 ALA B O 1
ATOM 2144 N N . PRO B 1 58 ? 11.055 -13.266 -9.875 1 83.19 58 PRO B N 1
ATOM 2145 C CA . PRO B 1 58 ? 9.688 -12.977 -9.445 1 83.19 58 PRO B CA 1
ATOM 2146 C C . PRO B 1 58 ? 9.07 -11.797 -10.188 1 83.19 58 PRO B C 1
ATOM 2148 O O . PRO B 1 58 ? 9.773 -10.836 -10.531 1 83.19 58 PRO B O 1
ATOM 2151 N N . ALA B 1 59 ? 7.785 -11.93 -10.461 1 85 59 ALA B N 1
ATOM 2152 C CA . ALA B 1 59 ? 7.078 -10.844 -11.125 1 85 59 ALA B CA 1
ATOM 2153 C C . ALA B 1 59 ? 7.215 -9.531 -10.352 1 85 59 ALA B C 1
ATOM 2155 O O . ALA B 1 59 ? 7.07 -8.445 -10.914 1 85 59 ALA B O 1
ATOM 2156 N N . ALA B 1 60 ? 7.555 -9.602 -9.086 1 86.81 60 ALA B N 1
ATOM 2157 C CA . ALA B 1 60 ? 7.672 -8.477 -8.164 1 86.81 60 ALA B CA 1
ATOM 2158 C C . ALA B 1 60 ? 8.906 -7.637 -8.477 1 86.81 60 ALA B C 1
ATOM 2160 O O . ALA B 1 60 ? 9.047 -6.52 -7.977 1 86.81 60 ALA B O 1
ATOM 2161 N N . VAL B 1 61 ? 9.75 -8.094 -9.305 1 86.25 61 VAL B N 1
ATOM 2162 C CA . VAL B 1 61 ? 11.07 -7.5 -9.5 1 86.25 61 VAL B CA 1
ATOM 2163 C C . VAL B 1 61 ? 10.93 -6.059 -9.977 1 86.25 61 VAL B C 1
ATOM 2165 O O . VAL B 1 61 ? 11.648 -5.168 -9.508 1 86.25 61 VAL B O 1
ATOM 2168 N N . LEU B 1 62 ? 10.016 -5.793 -10.852 1 86.31 62 LEU B N 1
ATOM 2169 C CA . LEU B 1 62 ? 9.828 -4.453 -11.383 1 86.31 62 LEU B CA 1
ATOM 2170 C C . LEU B 1 62 ? 9.32 -3.504 -10.305 1 86.31 62 LEU B C 1
ATOM 2172 O O . LEU B 1 62 ? 9.812 -2.381 -10.172 1 86.31 62 LEU B O 1
ATOM 2176 N N . VAL B 1 63 ? 8.383 -3.963 -9.57 1 91.56 63 VAL B N 1
ATOM 2177 C CA . VAL B 1 63 ? 7.758 -3.172 -8.516 1 91.56 63 VAL B CA 1
ATOM 2178 C C . VAL B 1 63 ? 8.773 -2.887 -7.414 1 91.56 63 VAL B C 1
ATOM 2180 O O . VAL B 1 63 ? 8.906 -1.748 -6.961 1 91.56 63 VAL B O 1
ATOM 2183 N N . TYR B 1 64 ? 9.516 -3.83 -7.137 1 91.31 64 TYR B N 1
ATOM 2184 C CA . TYR B 1 64 ? 10.492 -3.682 -6.062 1 91.31 64 TYR B CA 1
ATOM 2185 C C . TYR B 1 64 ? 11.625 -2.762 -6.484 1 91.31 64 TYR B C 1
ATOM 2187 O O . TYR B 1 64 ? 12.086 -1.927 -5.699 1 91.31 64 TYR B O 1
ATOM 2195 N N . ALA B 1 65 ? 12.055 -2.926 -7.633 1 89.69 65 ALA B N 1
ATOM 2196 C CA . ALA B 1 65 ? 13.141 -2.08 -8.133 1 89.69 65 ALA B CA 1
ATOM 2197 C C . ALA B 1 65 ? 12.742 -0.608 -8.117 1 89.69 65 ALA B C 1
ATOM 2199 O O . ALA B 1 65 ? 13.578 0.266 -7.875 1 89.69 65 ALA B O 1
ATOM 2200 N N . SER B 1 66 ? 11.516 -0.373 -8.305 1 92.88 66 SER B N 1
ATOM 2201 C CA . SER B 1 66 ? 11.016 0.999 -8.352 1 92.88 66 SER B CA 1
ATOM 2202 C C . SER B 1 66 ? 11.062 1.65 -6.973 1 92.88 66 SER B C 1
ATOM 2204 O O . SER B 1 66 ? 11.062 2.877 -6.859 1 92.88 66 SER B O 1
ATOM 2206 N N . THR B 1 67 ? 11.094 0.849 -5.93 1 94.94 67 THR B N 1
ATOM 2207 C CA . THR B 1 67 ? 11.18 1.413 -4.586 1 94.94 67 THR B CA 1
ATOM 2208 C C . THR B 1 67 ? 12.508 2.137 -4.391 1 94.94 67 THR B C 1
ATOM 2210 O O . THR B 1 67 ? 12.57 3.168 -3.717 1 94.94 67 THR B O 1
ATOM 2213 N N . PHE B 1 68 ? 13.562 1.666 -4.973 1 94.25 68 PHE B N 1
ATOM 2214 C CA . PHE B 1 68 ? 14.867 2.311 -4.863 1 94.25 68 PHE B CA 1
ATOM 2215 C C . PHE B 1 68 ? 14.867 3.654 -5.582 1 94.25 68 PHE B C 1
ATOM 2217 O O . PHE B 1 68 ? 15.438 4.629 -5.086 1 94.25 68 PHE B O 1
ATOM 2224 N N . LEU B 1 69 ? 14.258 3.684 -6.707 1 93.62 69 LEU B N 1
ATOM 2225 C CA . LEU B 1 69 ? 14.133 4.949 -7.422 1 93.62 69 LEU B CA 1
ATOM 2226 C C . LEU B 1 69 ? 13.391 5.98 -6.582 1 93.62 69 LEU B C 1
ATOM 2228 O O . LEU B 1 69 ? 13.828 7.129 -6.473 1 93.62 69 LEU B O 1
ATOM 2232 N N . LEU B 1 70 ? 12.336 5.562 -6.062 1 95.06 70 LEU B N 1
ATOM 2233 C CA . LEU B 1 70 ? 11.508 6.488 -5.297 1 95.06 70 LEU B CA 1
ATOM 2234 C C . LEU B 1 70 ? 12.242 6.973 -4.055 1 95.06 70 LEU B C 1
ATOM 2236 O O . LEU B 1 70 ? 12.156 8.148 -3.693 1 95.06 70 LEU B O 1
ATOM 2240 N N . THR B 1 71 ? 12.906 6.043 -3.404 1 94.88 71 THR B N 1
ATOM 2241 C CA . THR B 1 71 ? 13.672 6.441 -2.229 1 94.88 71 THR B CA 1
ATOM 2242 C C . THR B 1 71 ? 14.789 7.414 -2.613 1 94.88 71 THR B C 1
ATOM 2244 O O . THR B 1 71 ? 15.078 8.352 -1.872 1 94.88 71 THR B O 1
ATOM 2247 N N . ASP B 1 72 ? 15.414 7.242 -3.686 1 95.12 72 ASP B N 1
ATOM 2248 C CA . ASP B 1 72 ? 16.438 8.164 -4.168 1 95.12 72 ASP B CA 1
ATOM 2249 C C . ASP B 1 72 ? 15.852 9.539 -4.469 1 95.12 72 ASP B C 1
ATOM 2251 O O . ASP B 1 72 ? 16.469 10.562 -4.168 1 95.12 72 ASP B O 1
ATOM 2255 N N . ILE B 1 73 ? 14.695 9.562 -5.094 1 94.62 73 ILE B N 1
ATOM 2256 C CA . ILE B 1 73 ? 14.039 10.828 -5.395 1 94.62 73 ILE B CA 1
ATOM 2257 C C . ILE B 1 73 ? 13.68 11.547 -4.098 1 94.62 73 ILE B C 1
ATOM 2259 O O . ILE B 1 73 ? 13.875 12.758 -3.975 1 94.62 73 ILE B O 1
ATOM 2263 N N . LEU B 1 74 ? 13.172 10.82 -3.15 1 95 74 LEU B N 1
ATOM 2264 C CA . LEU B 1 74 ? 12.859 11.398 -1.847 1 95 74 LEU B CA 1
ATOM 2265 C C . LEU B 1 74 ? 14.102 11.984 -1.194 1 95 74 LEU B C 1
ATOM 2267 O O . LEU B 1 74 ? 14.055 13.078 -0.62 1 95 74 LEU B O 1
ATOM 2271 N N . SER B 1 75 ? 15.188 11.211 -1.286 1 94.62 75 SER B N 1
ATOM 2272 C CA . SER B 1 75 ? 16.469 11.688 -0.756 1 94.62 75 SER B CA 1
ATOM 2273 C C . SER B 1 75 ? 16.891 12.984 -1.43 1 94.62 75 SER B C 1
ATOM 2275 O O . SER B 1 75 ? 17.375 13.906 -0.764 1 94.62 75 SER B O 1
ATOM 2277 N N . GLU B 1 76 ? 16.688 13.055 -2.678 1 93.56 76 GLU B N 1
ATOM 2278 C CA . GLU B 1 76 ? 17.125 14.211 -3.461 1 93.56 76 GLU B CA 1
ATOM 2279 C C . GLU B 1 76 ? 16.266 15.43 -3.166 1 93.56 76 GLU B C 1
ATOM 2281 O O . GLU B 1 76 ? 16.781 16.547 -3.043 1 93.56 76 GLU B O 1
ATOM 2286 N N . LEU B 1 77 ? 14.984 15.242 -3.029 1 93.25 77 LEU B N 1
ATOM 2287 C CA . LEU B 1 77 ? 14.055 16.359 -2.99 1 93.25 77 LEU B CA 1
ATOM 2288 C C . LEU B 1 77 ? 13.742 16.766 -1.553 1 93.25 77 LEU B C 1
ATOM 2290 O O . LEU B 1 77 ? 13.484 17.938 -1.273 1 93.25 77 LEU B O 1
ATOM 2294 N N . PHE B 1 78 ? 13.766 15.766 -0.687 1 93.69 78 PHE B N 1
ATOM 2295 C CA . PHE B 1 78 ? 13.25 16.062 0.644 1 93.69 78 PHE B CA 1
ATOM 2296 C C . PHE B 1 78 ? 14.273 15.711 1.714 1 93.69 78 PHE B C 1
ATOM 2298 O O . PHE B 1 78 ? 14.039 15.945 2.902 1 93.69 78 PHE B O 1
ATOM 2305 N N . GLY B 1 79 ? 15.328 15.109 1.293 1 93.69 79 GLY B N 1
ATOM 2306 C CA . GLY B 1 79 ? 16.438 14.867 2.209 1 93.69 79 GLY B CA 1
ATOM 2307 C C . GLY B 1 79 ? 16.422 13.477 2.809 1 93.69 79 GLY B C 1
ATOM 2308 O O . GLY B 1 79 ? 15.508 12.688 2.531 1 93.69 79 GLY B O 1
ATOM 2309 N N . LYS B 1 80 ? 17.438 13.203 3.607 1 95.12 80 LYS B N 1
ATOM 2310 C CA . LYS B 1 80 ? 17.719 11.891 4.172 1 95.12 80 LYS B CA 1
ATOM 2311 C C . LYS B 1 80 ? 16.625 11.469 5.164 1 95.12 80 LYS B C 1
ATOM 2313 O O . LYS B 1 80 ? 16.234 10.305 5.211 1 95.12 80 LYS B O 1
ATOM 2318 N N . GLU B 1 81 ? 16.172 12.391 5.902 1 94.44 81 GLU B N 1
ATOM 2319 C CA . GLU B 1 81 ? 15.195 12.094 6.953 1 94.44 81 GLU B CA 1
ATOM 2320 C C . GLU B 1 81 ? 13.875 11.609 6.363 1 94.44 81 GLU B C 1
ATOM 2322 O O . GLU B 1 81 ? 13.305 10.617 6.836 1 94.44 81 GLU B O 1
ATOM 2327 N N . LYS B 1 82 ? 13.422 12.242 5.328 1 94.31 82 LYS B N 1
ATOM 2328 C CA . LYS B 1 82 ? 12.164 11.836 4.703 1 94.31 82 LYS B CA 1
ATOM 2329 C C . LYS B 1 82 ? 12.297 10.484 4.016 1 94.31 82 LYS B C 1
ATOM 2331 O O . LYS B 1 82 ? 11.367 9.68 4.027 1 94.31 82 LYS B O 1
ATOM 2336 N N . ALA B 1 83 ? 13.453 10.266 3.441 1 95.62 83 ALA B N 1
ATOM 2337 C CA . ALA B 1 83 ? 13.703 8.969 2.824 1 95.62 83 ALA B CA 1
ATOM 2338 C C . ALA B 1 83 ? 13.688 7.852 3.867 1 95.62 83 ALA B C 1
ATOM 2340 O O . ALA B 1 83 ? 13.117 6.781 3.631 1 95.62 83 ALA B O 1
ATOM 2341 N N . ARG B 1 84 ? 14.25 8.117 4.98 1 94.94 84 ARG B N 1
ATOM 2342 C CA . ARG B 1 84 ? 14.258 7.133 6.055 1 94.94 84 ARG B CA 1
ATOM 2343 C C . ARG B 1 84 ? 12.844 6.883 6.574 1 94.94 84 ARG B C 1
ATOM 2345 O O . ARG B 1 84 ? 12.484 5.75 6.906 1 94.94 84 ARG B O 1
ATOM 2352 N N . LEU B 1 85 ? 12.109 7.926 6.645 1 94.38 85 LEU B N 1
ATOM 2353 C CA . LEU B 1 85 ? 10.727 7.793 7.094 1 94.38 85 LEU B CA 1
ATOM 2354 C C . LEU B 1 85 ? 9.922 6.93 6.125 1 94.38 85 LEU B C 1
ATOM 2356 O O . LEU B 1 85 ? 9.055 6.164 6.547 1 94.38 85 LEU B O 1
ATOM 2360 N N . ALA B 1 86 ? 10.211 7.094 4.918 1 96.25 86 ALA B N 1
ATOM 2361 C CA . ALA B 1 86 ? 9.547 6.254 3.92 1 96.25 86 ALA B CA 1
ATOM 2362 C C . ALA B 1 86 ? 9.867 4.777 4.145 1 96.25 86 ALA B C 1
ATOM 2364 O O . ALA B 1 86 ? 8.992 3.922 4.027 1 96.25 86 ALA B O 1
ATOM 2365 N N . VAL B 1 87 ? 11.102 4.504 4.461 1 96.12 87 VAL B N 1
ATOM 2366 C CA . VAL B 1 87 ? 11.523 3.125 4.68 1 96.12 87 VAL B CA 1
ATOM 2367 C C . VAL B 1 87 ? 10.789 2.547 5.887 1 96.12 87 VAL B C 1
ATOM 2369 O O . VAL B 1 87 ? 10.312 1.411 5.844 1 96.12 87 VAL B O 1
ATOM 2372 N N . TRP B 1 88 ? 10.641 3.338 6.887 1 95.19 88 TRP B N 1
ATOM 2373 C CA . TRP B 1 88 ? 9.914 2.893 8.07 1 95.19 88 TRP B CA 1
ATOM 2374 C C . TRP B 1 88 ? 8.43 2.723 7.773 1 95.19 88 TRP B C 1
ATOM 2376 O O . TRP B 1 88 ? 7.789 1.806 8.289 1 95.19 88 TRP B O 1
ATOM 2386 N N . ALA B 1 89 ? 7.902 3.623 7.008 1 96.06 89 ALA B N 1
ATOM 2387 C CA . ALA B 1 89 ? 6.512 3.492 6.586 1 96.06 89 ALA B CA 1
ATOM 2388 C C . ALA B 1 89 ? 6.289 2.189 5.824 1 96.06 89 ALA B C 1
ATOM 2390 O O . ALA B 1 89 ? 5.262 1.528 5.996 1 96.06 89 ALA B O 1
ATOM 2391 N N . GLY B 1 90 ? 7.23 1.889 4.992 1 96.31 90 GLY B N 1
ATOM 2392 C CA . GLY B 1 90 ? 7.156 0.634 4.262 1 96.31 90 GLY B CA 1
ATOM 2393 C C . GLY B 1 90 ? 7.172 -0.585 5.164 1 96.31 90 GLY B C 1
ATOM 2394 O O . GLY B 1 90 ? 6.441 -1.548 4.926 1 96.31 90 GLY B O 1
ATOM 2395 N N . LEU B 1 91 ? 8.016 -0.538 6.141 1 94.88 91 LEU B N 1
ATOM 2396 C CA . LEU B 1 91 ? 8.055 -1.648 7.086 1 94.88 91 LEU B CA 1
ATOM 2397 C C . LEU B 1 91 ? 6.723 -1.799 7.809 1 94.88 91 LEU B C 1
ATOM 2399 O O . LEU B 1 91 ? 6.199 -2.908 7.93 1 94.88 91 LEU B O 1
ATOM 2403 N N . ALA B 1 92 ? 6.211 -0.7 8.336 1 94.44 92 ALA B N 1
ATOM 2404 C CA . ALA B 1 92 ? 4.914 -0.725 9.008 1 94.44 92 ALA B CA 1
ATOM 2405 C C . ALA B 1 92 ? 3.828 -1.274 8.094 1 94.44 92 ALA B C 1
ATOM 2407 O O . ALA B 1 92 ? 2.986 -2.068 8.523 1 94.44 92 ALA B O 1
ATOM 2408 N N . ALA B 1 93 ? 3.861 -0.861 6.879 1 95.06 93 ALA B N 1
ATOM 2409 C CA . ALA B 1 93 ? 2.879 -1.31 5.898 1 95.06 93 ALA B CA 1
ATOM 2410 C C . ALA B 1 93 ? 2.98 -2.816 5.668 1 95.06 93 ALA B C 1
ATOM 2412 O O . ALA B 1 93 ? 1.964 -3.492 5.496 1 95.06 93 ALA B O 1
ATOM 2413 N N . ASN B 1 94 ? 4.16 -3.312 5.641 1 93.88 94 ASN B N 1
ATOM 2414 C CA . ASN B 1 94 ? 4.348 -4.742 5.422 1 93.88 94 ASN B CA 1
ATOM 2415 C C . ASN B 1 94 ? 3.854 -5.562 6.613 1 93.88 94 ASN B C 1
ATOM 2417 O O . ASN B 1 94 ? 3.352 -6.672 6.441 1 93.88 94 ASN B O 1
ATOM 2421 N N . VAL B 1 95 ? 4.035 -5.047 7.746 1 92 95 VAL B N 1
ATOM 2422 C CA . VAL B 1 95 ? 3.496 -5.715 8.922 1 92 95 VAL B CA 1
ATOM 2423 C C . VAL B 1 95 ? 1.971 -5.754 8.844 1 92 95 VAL B C 1
ATOM 2425 O O . VAL B 1 95 ? 1.354 -6.789 9.109 1 92 95 VAL B O 1
ATOM 2428 N N . VAL B 1 96 ? 1.406 -4.652 8.508 1 92.38 96 VAL B N 1
ATOM 2429 C CA . VAL B 1 96 ? -0.042 -4.578 8.352 1 92.38 96 VAL B CA 1
ATOM 2430 C C . VAL B 1 96 ? -0.496 -5.562 7.273 1 92.38 96 VAL B C 1
ATOM 2432 O O . VAL B 1 96 ? -1.521 -6.23 7.426 1 92.38 96 VAL B O 1
ATOM 2435 N N . MET B 1 97 ? 0.233 -5.594 6.207 1 93.06 97 MET B N 1
ATOM 2436 C CA . MET B 1 97 ? -0.082 -6.52 5.125 1 93.06 97 MET B CA 1
ATOM 2437 C C . MET B 1 97 ? -0.078 -7.961 5.629 1 93.06 97 MET B C 1
ATOM 2439 O O . MET B 1 97 ? -1.004 -8.727 5.348 1 93.06 97 MET B O 1
ATOM 2443 N N . LEU B 1 98 ? 0.963 -8.297 6.32 1 91.12 98 LEU B N 1
ATOM 2444 C CA . LEU B 1 98 ? 1.103 -9.656 6.824 1 91.12 98 LEU B CA 1
ATOM 2445 C C . LEU B 1 98 ? -0.072 -10.023 7.723 1 91.12 98 LEU B C 1
ATOM 2447 O O . LEU B 1 98 ? -0.666 -11.094 7.566 1 91.12 98 LEU B O 1
ATOM 2451 N N . VAL B 1 99 ? -0.411 -9.227 8.609 1 89.75 99 VAL B N 1
ATOM 2452 C CA . VAL B 1 99 ? -1.503 -9.484 9.539 1 89.75 99 VAL B CA 1
ATOM 2453 C C . VAL B 1 99 ? -2.824 -9.562 8.781 1 89.75 99 VAL B C 1
ATOM 2455 O O . VAL B 1 99 ? -3.643 -10.453 9.039 1 89.75 99 VAL B O 1
ATOM 2458 N N . SER B 1 100 ? -3.057 -8.664 7.855 1 90.31 100 SER B N 1
ATOM 2459 C CA . SER B 1 100 ? -4.289 -8.641 7.078 1 90.31 100 SER B CA 1
ATOM 2460 C C . SER B 1 100 ? -4.453 -9.922 6.266 1 90.31 100 SER B C 1
ATOM 2462 O O . SER B 1 100 ? -5.547 -10.484 6.199 1 90.31 100 SER B O 1
ATOM 2464 N N . VAL B 1 101 ? -3.381 -10.32 5.664 1 90.31 101 VAL B N 1
ATOM 2465 C CA . VAL B 1 101 ? -3.42 -11.523 4.84 1 90.31 101 VAL B CA 1
ATOM 2466 C C . VAL B 1 101 ? -3.689 -12.742 5.719 1 90.31 101 VAL B C 1
ATOM 2468 O O . VAL B 1 101 ? -4.484 -13.609 5.355 1 90.31 101 VAL B O 1
ATOM 2471 N N . LEU B 1 102 ? -3.023 -12.82 6.852 1 88.94 102 LEU B N 1
ATOM 2472 C CA . LEU B 1 102 ? -3.232 -13.938 7.762 1 88.94 102 LEU B CA 1
ATOM 2473 C C . LEU B 1 102 ? -4.684 -14 8.227 1 88.94 102 LEU B C 1
ATOM 2475 O O . LEU B 1 102 ? -5.266 -15.078 8.328 1 88.94 102 LEU B O 1
ATOM 2479 N N . ILE B 1 103 ? -5.223 -12.891 8.461 1 87.06 103 ILE B N 1
ATOM 2480 C CA . ILE B 1 103 ? -6.621 -12.828 8.867 1 87.06 103 ILE B CA 1
ATOM 2481 C C . ILE B 1 103 ? -7.516 -13.312 7.73 1 87.06 103 ILE B C 1
ATOM 2483 O O . ILE B 1 103 ? -8.422 -14.133 7.945 1 87.06 103 ILE B O 1
ATOM 2487 N N . ALA B 1 104 ? -7.281 -12.797 6.582 1 87.38 104 ALA B N 1
ATOM 2488 C CA . ALA B 1 104 ? -8.086 -13.188 5.426 1 87.38 104 ALA B CA 1
ATOM 2489 C C . ALA B 1 104 ? -8 -14.688 5.176 1 87.38 104 ALA B C 1
ATOM 2491 O O . ALA B 1 104 ? -8.992 -15.32 4.82 1 87.38 104 ALA B O 1
ATOM 2492 N N . LEU B 1 105 ? -6.863 -15.258 5.363 1 88.12 105 LEU B N 1
ATOM 2493 C CA . LEU B 1 105 ? -6.648 -16.688 5.121 1 88.12 105 LEU B CA 1
ATOM 2494 C C . LEU B 1 105 ? -7.387 -17.531 6.156 1 88.12 105 LEU B C 1
ATOM 2496 O O . LEU B 1 105 ? -7.855 -18.625 5.848 1 88.12 105 LEU B O 1
ATOM 2500 N N . ARG B 1 106 ? -7.52 -17.062 7.305 1 86.12 106 ARG B N 1
ATOM 2501 C CA . ARG B 1 106 ? -8.086 -17.844 8.391 1 86.12 106 ARG B CA 1
ATOM 2502 C C . ARG B 1 106 ? -9.602 -17.656 8.477 1 86.12 106 ARG B C 1
ATOM 2504 O O . ARG B 1 106 ? -10.297 -18.438 9.117 1 86.12 106 ARG B O 1
ATOM 2511 N N . TRP B 1 107 ? -9.984 -16.531 7.906 1 83.31 107 TRP B N 1
ATOM 2512 C CA . TRP B 1 107 ? -11.422 -16.281 7.914 1 83.31 107 TRP B CA 1
ATOM 2513 C C . TRP B 1 107 ? -12.141 -17.219 6.949 1 83.31 107 TRP B C 1
ATOM 2515 O O . TRP B 1 107 ? -11.719 -17.375 5.801 1 83.31 107 TRP B O 1
ATOM 2525 N N . SER B 1 108 ? -13.227 -17.875 7.449 1 82.94 108 SER B N 1
ATOM 2526 C CA . SER B 1 108 ? -13.953 -18.859 6.648 1 82.94 108 SER B CA 1
ATOM 2527 C C . SER B 1 108 ? -14.578 -18.203 5.418 1 82.94 108 SER B C 1
ATOM 2529 O O . SER B 1 108 ? -15.203 -17.141 5.516 1 82.94 108 SER B O 1
ATOM 2531 N N . ALA B 1 109 ? -14.344 -18.906 4.297 1 86.5 109 ALA B N 1
ATOM 2532 C CA . ALA B 1 109 ? -14.961 -18.438 3.057 1 86.5 109 ALA B CA 1
ATOM 2533 C C . ALA B 1 109 ? -16.484 -18.578 3.107 1 86.5 109 ALA B C 1
ATOM 2535 O O . ALA B 1 109 ? -17 -19.5 3.738 1 86.5 109 ALA B O 1
ATOM 2536 N N . SER B 1 110 ? -17.094 -17.641 2.482 1 85 110 SER B N 1
ATOM 2537 C CA . SER B 1 110 ? -18.531 -17.75 2.348 1 85 110 SER B CA 1
ATOM 2538 C C . SER B 1 110 ? -18.922 -19 1.566 1 85 110 SER B C 1
ATOM 2540 O O . SER B 1 110 ? -18.25 -19.375 0.614 1 85 110 SER B O 1
ATOM 2542 N N . PRO B 1 111 ? -20.078 -19.594 1.959 1 84 111 PRO B N 1
ATOM 2543 C CA . PRO B 1 111 ? -20.547 -20.766 1.208 1 84 111 PRO B CA 1
ATOM 2544 C C . PRO B 1 111 ? -20.922 -20.422 -0.232 1 84 111 PRO B C 1
ATOM 2546 O O . PRO B 1 111 ? -21.031 -21.312 -1.076 1 84 111 PRO B O 1
ATOM 2549 N N . LEU B 1 112 ? -21.031 -19.172 -0.499 1 82.31 112 LEU B N 1
ATOM 2550 C CA . LEU B 1 112 ? -21.422 -18.734 -1.833 1 82.31 112 LEU B CA 1
ATOM 2551 C C . LEU B 1 112 ? -20.203 -18.516 -2.721 1 82.31 112 LEU B C 1
ATOM 2553 O O . LEU B 1 112 ? -20.328 -18.375 -3.938 1 82.31 112 LEU B O 1
ATOM 2557 N N . MET B 1 113 ? -19.062 -18.5 -2.121 1 85.31 113 MET B N 1
ATOM 2558 C CA . MET B 1 113 ? -17.844 -18.281 -2.9 1 85.31 113 MET B CA 1
ATOM 2559 C C . MET B 1 113 ? -17.5 -19.531 -3.715 1 85.31 113 MET B C 1
ATOM 2561 O O . MET B 1 113 ? -17.625 -20.656 -3.227 1 85.31 113 MET B O 1
ATOM 2565 N N . ASP B 1 114 ? -17.141 -19.25 -4.996 1 89.56 114 ASP B N 1
ATOM 2566 C CA . ASP B 1 114 ? -16.656 -20.344 -5.828 1 89.56 114 ASP B CA 1
ATOM 2567 C C . ASP B 1 114 ? -15.5 -21.078 -5.152 1 89.56 114 ASP B C 1
ATOM 2569 O O . ASP B 1 114 ? -14.484 -20.469 -4.809 1 89.56 114 ASP B O 1
ATOM 2573 N N . PRO B 1 115 ? -15.664 -22.375 -4.953 1 91.69 115 PRO B N 1
ATOM 2574 C CA . PRO B 1 115 ? -14.617 -23.125 -4.27 1 91.69 115 PRO B CA 1
ATOM 2575 C C . PRO B 1 115 ? -13.266 -23.047 -4.988 1 91.69 115 PRO B C 1
ATOM 2577 O O . PRO B 1 115 ? -12.219 -23.047 -4.34 1 91.69 115 PRO B O 1
ATOM 2580 N N . GLY B 1 116 ? -13.344 -23.062 -6.281 1 92.31 116 GLY B N 1
ATOM 2581 C CA . GLY B 1 116 ? -12.117 -22.891 -7.035 1 92.31 116 GLY B CA 1
ATOM 2582 C C . GLY B 1 116 ? -11.406 -21.594 -6.754 1 92.31 116 GLY B C 1
ATOM 2583 O O . GLY B 1 116 ? -10.18 -21.547 -6.617 1 92.31 116 GLY B O 1
ATOM 2584 N N . LEU B 1 117 ? -12.188 -20.609 -6.676 1 90.69 117 LEU B N 1
ATOM 2585 C CA . LEU B 1 117 ? -11.617 -19.297 -6.379 1 90.69 117 LEU B CA 1
ATOM 2586 C C . LEU B 1 117 ? -11.102 -19.234 -4.949 1 90.69 117 LEU B C 1
ATOM 2588 O O . LEU B 1 117 ? -10.062 -18.625 -4.684 1 90.69 117 LEU B O 1
ATOM 2592 N N . ALA B 1 118 ? -11.789 -19.844 -4.09 1 91.94 118 ALA B N 1
ATOM 2593 C CA . ALA B 1 118 ? -11.336 -19.906 -2.701 1 91.94 118 ALA B CA 1
ATOM 2594 C C . ALA B 1 118 ? -9.992 -20.625 -2.594 1 91.94 118 ALA B C 1
ATOM 2596 O O . ALA B 1 118 ? -9.094 -20.172 -1.88 1 91.94 118 ALA B O 1
ATOM 2597 N N . SER B 1 119 ? -9.891 -21.719 -3.262 1 92.81 119 SER B N 1
ATOM 2598 C CA . SER B 1 119 ? -8.648 -22.469 -3.275 1 92.81 119 SER B CA 1
ATOM 2599 C C . SER B 1 119 ? -7.52 -21.672 -3.918 1 92.81 119 SER B C 1
ATOM 2601 O O . SER B 1 119 ? -6.371 -21.75 -3.479 1 92.81 119 SER B O 1
ATOM 2603 N N . SER B 1 120 ? -7.871 -21 -4.961 1 92.56 120 SER B N 1
ATOM 2604 C CA . SER B 1 120 ? -6.879 -20.156 -5.621 1 92.56 120 SER B CA 1
ATOM 2605 C C . SER B 1 120 ? -6.383 -19.062 -4.688 1 92.56 120 SER B C 1
ATOM 2607 O O . SER B 1 120 ? -5.191 -18.734 -4.68 1 92.56 120 SER B O 1
ATOM 2609 N N . PHE B 1 121 ? -7.297 -18.516 -3.959 1 92.06 121 PHE B N 1
ATOM 2610 C CA . PHE B 1 121 ? -6.949 -17.484 -2.979 1 92.06 121 PHE B CA 1
ATOM 2611 C C . PHE B 1 121 ? -5.949 -18.031 -1.963 1 92.06 121 PHE B C 1
ATOM 2613 O O . PHE B 1 121 ? -4.93 -17.391 -1.69 1 92.06 121 PHE B O 1
ATOM 2620 N N . ASP B 1 122 ? -6.207 -19.188 -1.454 1 92 122 ASP B N 1
ATOM 2621 C CA . ASP B 1 122 ? -5.34 -19.812 -0.457 1 92 122 ASP B CA 1
ATOM 2622 C C . ASP B 1 122 ? -3.967 -20.125 -1.044 1 92 122 ASP B C 1
ATOM 2624 O O . ASP B 1 122 ? -2.949 -20 -0.362 1 92 122 ASP B O 1
ATOM 2628 N N . ALA B 1 123 ? -3.957 -20.516 -2.242 1 90.12 123 ALA B N 1
ATOM 2629 C CA . ALA B 1 123 ? -2.697 -20.875 -2.896 1 90.12 123 ALA B CA 1
ATOM 2630 C C . ALA B 1 123 ? -1.828 -19.641 -3.105 1 90.12 123 ALA B C 1
ATOM 2632 O O . ALA B 1 123 ? -0.614 -19.688 -2.889 1 90.12 123 ALA B O 1
ATOM 2633 N N . VAL B 1 124 ? -2.42 -18.625 -3.436 1 89 124 VAL B N 1
ATOM 2634 C CA . VAL B 1 124 ? -1.693 -17.406 -3.809 1 89 124 VAL B CA 1
ATOM 2635 C C . VAL B 1 124 ? -1.219 -16.688 -2.551 1 89 124 VAL B C 1
ATOM 2637 O O . VAL B 1 124 ? -0.08 -16.219 -2.49 1 89 124 VAL B O 1
ATOM 2640 N N . TYR B 1 125 ? -2.041 -16.656 -1.55 1 90.44 125 TYR B N 1
ATOM 2641 C CA . TYR B 1 125 ? -1.734 -15.836 -0.385 1 90.44 125 TYR B CA 1
ATOM 2642 C C . TYR B 1 125 ? -1.139 -16.672 0.736 1 90.44 125 TYR B C 1
ATOM 2644 O O . TYR B 1 125 ? -0.589 -16.141 1.701 1 90.44 125 TYR B O 1
ATOM 2652 N N . GLY B 1 126 ? -1.229 -17.984 0.692 1 84.31 126 GLY B N 1
ATOM 2653 C CA . GLY B 1 126 ? -0.765 -18.891 1.739 1 84.31 126 GLY B CA 1
ATOM 2654 C C . GLY B 1 126 ? 0.744 -19.031 1.766 1 84.31 126 GLY B C 1
ATOM 2655 O O . GLY B 1 126 ? 1.309 -19.5 2.762 1 84.31 126 GLY B O 1
ATOM 2656 N N . PHE B 1 127 ? 1.543 -18.953 0.701 1 63.34 127 PHE B N 1
ATOM 2657 C CA . PHE B 1 127 ? 2.951 -19.281 0.51 1 63.34 127 PHE B CA 1
ATOM 2658 C C . PHE B 1 127 ? 3.842 -18.281 1.236 1 63.34 127 PHE B C 1
ATOM 2660 O O . PHE B 1 127 ? 5.07 -18.391 1.183 1 63.34 127 PHE B O 1
ATOM 2667 N N . ALA B 1 128 ? 3.496 -17.562 2.4 1 63.78 128 ALA B N 1
ATOM 2668 C CA . ALA B 1 128 ? 4.211 -16.281 2.33 1 63.78 128 ALA B CA 1
ATOM 2669 C C . ALA B 1 128 ? 4.914 -15.977 3.648 1 63.78 128 ALA B C 1
ATOM 2671 O O . ALA B 1 128 ? 5.723 -15.047 3.727 1 63.78 128 ALA B O 1
ATOM 2672 N N . PRO B 1 129 ? 4.973 -17.031 4.676 1 72.88 129 PRO B N 1
ATOM 2673 C CA . PRO B 1 129 ? 5.504 -16.359 5.863 1 72.88 129 PRO B CA 1
ATOM 2674 C C . PRO B 1 129 ? 7.027 -16.234 5.836 1 72.88 129 PRO B C 1
ATOM 2676 O O . PRO B 1 129 ? 7.566 -15.18 6.191 1 72.88 129 PRO B O 1
ATOM 2679 N N . ARG B 1 130 ? 7.785 -17.453 5.551 1 78 130 ARG B N 1
ATOM 2680 C CA . ARG B 1 130 ? 9.242 -17.375 5.473 1 78 130 ARG B CA 1
ATOM 2681 C C . ARG B 1 130 ? 9.68 -16.375 4.414 1 78 130 ARG B C 1
ATOM 2683 O O . ARG B 1 130 ? 10.594 -15.578 4.645 1 78 130 ARG B O 1
ATOM 2690 N N . VAL B 1 131 ? 9.047 -16.469 3.365 1 82.12 131 VAL B N 1
ATOM 2691 C CA . VAL B 1 131 ? 9.398 -15.602 2.25 1 82.12 131 VAL B CA 1
ATOM 2692 C C . VAL B 1 131 ? 9.102 -14.148 2.619 1 82.12 131 VAL B C 1
ATOM 2694 O O . VAL B 1 131 ? 9.906 -13.25 2.332 1 82.12 131 VAL B O 1
ATOM 2697 N N . VAL B 1 132 ? 8.078 -13.961 3.332 1 84.38 132 VAL B N 1
ATOM 2698 C CA . VAL B 1 132 ? 7.711 -12.609 3.742 1 84.38 132 VAL B CA 1
ATOM 2699 C C . VAL B 1 132 ? 8.711 -12.094 4.77 1 84.38 132 VAL B C 1
ATOM 2701 O O . VAL B 1 132 ? 9.141 -10.938 4.699 1 84.38 132 VAL B O 1
ATOM 2704 N N . ALA B 1 133 ? 9.055 -12.953 5.68 1 88.31 133 ALA B N 1
ATOM 2705 C CA . ALA B 1 133 ? 10.047 -12.57 6.684 1 88.31 133 ALA B CA 1
ATOM 2706 C C . ALA B 1 133 ? 11.383 -12.234 6.035 1 88.31 133 ALA B C 1
ATOM 2708 O O . ALA B 1 133 ? 12.023 -11.242 6.391 1 88.31 133 ALA B O 1
ATOM 2709 N N . ALA B 1 134 ? 11.797 -13.133 5.148 1 91.94 134 ALA B N 1
ATOM 2710 C CA . ALA B 1 134 ? 13.039 -12.891 4.422 1 91.94 134 ALA B CA 1
ATOM 2711 C C . ALA B 1 134 ? 12.992 -11.57 3.662 1 91.94 134 ALA B C 1
ATOM 2713 O O . ALA B 1 134 ? 13.961 -10.812 3.662 1 91.94 134 ALA B O 1
ATOM 2714 N N . SER B 1 135 ? 11.859 -11.289 3.09 1 92.31 135 SER B N 1
ATOM 2715 C CA . SER B 1 135 ? 11.68 -10.062 2.318 1 92.31 135 SER B CA 1
ATOM 2716 C C . SER B 1 135 ? 11.742 -8.836 3.215 1 92.31 135 SER B C 1
ATOM 2718 O O . SER B 1 135 ? 12.297 -7.801 2.822 1 92.31 135 SER B O 1
ATOM 2720 N N . MET B 1 136 ? 11.242 -8.938 4.395 1 92.38 136 MET B N 1
ATOM 2721 C CA . MET B 1 136 ? 11.219 -7.797 5.301 1 92.38 136 MET B CA 1
ATOM 2722 C C . MET B 1 136 ? 12.617 -7.473 5.809 1 92.38 136 MET B C 1
ATOM 2724 O O . MET B 1 136 ? 12.992 -6.305 5.91 1 92.38 136 MET B O 1
ATOM 2728 N N . VAL B 1 137 ? 13.359 -8.492 6.074 1 95.19 137 VAL B N 1
ATOM 2729 C CA . VAL B 1 137 ? 14.734 -8.289 6.523 1 95.19 137 VAL B CA 1
ATOM 2730 C C . VAL B 1 137 ? 15.57 -7.695 5.387 1 95.19 137 VAL B C 1
ATOM 2732 O O . VAL B 1 137 ? 16.281 -6.711 5.582 1 95.19 137 VAL B O 1
ATOM 2735 N N . ALA B 1 138 ? 15.484 -8.359 4.266 1 95.44 138 ALA B N 1
ATOM 2736 C CA . ALA B 1 138 ? 16.219 -7.867 3.1 1 95.44 138 ALA B CA 1
ATOM 2737 C C . ALA B 1 138 ? 15.844 -6.422 2.789 1 95.44 138 ALA B C 1
ATOM 2739 O O . ALA B 1 138 ? 16.719 -5.598 2.512 1 95.44 138 ALA B O 1
ATOM 2740 N N . TYR B 1 139 ? 14.633 -6.117 2.875 1 94.25 139 TYR B N 1
ATOM 2741 C CA . TYR B 1 139 ? 14.102 -4.781 2.629 1 94.25 139 TYR B CA 1
ATOM 2742 C C . TYR B 1 139 ? 14.719 -3.77 3.588 1 94.25 139 TYR B C 1
ATOM 2744 O O . TYR B 1 139 ? 15.25 -2.742 3.16 1 94.25 139 TYR B O 1
ATOM 2752 N N . LEU B 1 140 ? 14.664 -4.082 4.855 1 95.31 140 LEU B N 1
ATOM 2753 C CA . LEU B 1 140 ? 15.117 -3.137 5.871 1 95.31 140 LEU B CA 1
ATOM 2754 C C . LEU B 1 140 ? 16.609 -2.832 5.699 1 95.31 140 LEU B C 1
ATOM 2756 O O . LEU B 1 140 ? 17.016 -1.668 5.73 1 95.31 140 LEU B O 1
ATOM 2760 N N . VAL B 1 141 ? 17.344 -3.811 5.465 1 96.62 141 VAL B N 1
ATOM 2761 C CA . VAL B 1 141 ? 18.781 -3.645 5.348 1 96.62 141 VAL B CA 1
ATOM 2762 C C . VAL B 1 141 ? 19.125 -2.926 4.039 1 96.62 141 VAL B C 1
ATOM 2764 O O . VAL B 1 141 ? 19.875 -1.949 4.035 1 96.62 141 VAL B O 1
ATOM 2767 N N . SER B 1 142 ? 18.547 -3.348 2.975 1 96.56 142 SER B N 1
ATOM 2768 C CA . SER B 1 142 ? 18.906 -2.822 1.663 1 96.56 142 SER B CA 1
ATOM 2769 C C . SER B 1 142 ? 18.406 -1.392 1.482 1 96.56 142 SER B C 1
ATOM 2771 O O . SER B 1 142 ? 19.125 -0.548 0.927 1 96.56 142 SER B O 1
ATOM 2773 N N . GLN B 1 143 ? 17.281 -1.103 1.929 1 95.25 143 GLN B N 1
ATOM 2774 C CA . GLN B 1 143 ? 16.719 0.236 1.767 1 95.25 143 GLN B CA 1
ATOM 2775 C C . GLN B 1 143 ? 17.453 1.248 2.643 1 95.25 143 GLN B C 1
ATOM 2777 O O . GLN B 1 143 ? 17.703 2.375 2.217 1 95.25 143 GLN B O 1
ATOM 2782 N N . HIS B 1 144 ? 17.75 0.89 3.877 1 95.69 144 HIS B N 1
ATOM 2783 C CA . HIS B 1 144 ? 18.531 1.798 4.711 1 95.69 144 HIS B CA 1
ATOM 2784 C C . HIS B 1 144 ? 19.938 1.999 4.145 1 95.69 144 HIS B C 1
ATOM 2786 O O . HIS B 1 144 ? 20.469 3.107 4.188 1 95.69 144 HIS B O 1
ATOM 2792 N N . HIS B 1 145 ? 20.484 0.917 3.672 1 96.62 145 HIS B N 1
ATOM 2793 C CA . HIS B 1 145 ? 21.766 1.051 3.006 1 96.62 145 HIS B CA 1
ATOM 2794 C C . HIS B 1 145 ? 21.672 1.982 1.802 1 96.62 145 HIS B C 1
ATOM 2796 O O . HIS B 1 145 ? 22.578 2.777 1.554 1 96.62 145 HIS B O 1
ATOM 2802 N N . ASP B 1 146 ? 20.656 1.853 1.052 1 95.94 146 ASP B N 1
ATOM 2803 C CA . ASP B 1 146 ? 20.469 2.674 -0.142 1 95.94 146 ASP B CA 1
ATOM 2804 C C . ASP B 1 146 ? 20.438 4.16 0.211 1 95.94 146 ASP B C 1
ATOM 2806 O O . ASP B 1 146 ? 21.094 4.973 -0.452 1 95.94 146 ASP B O 1
ATOM 2810 N N . VAL B 1 147 ? 19.656 4.496 1.221 1 95.12 147 VAL B N 1
ATOM 2811 C CA . VAL B 1 147 ? 19.562 5.883 1.659 1 95.12 147 VAL B CA 1
ATOM 2812 C C . VAL B 1 147 ? 20.938 6.375 2.117 1 95.12 147 VAL B C 1
ATOM 2814 O O . VAL B 1 147 ? 21.359 7.469 1.744 1 95.12 147 VAL B O 1
ATOM 2817 N N . TRP B 1 148 ? 21.562 5.551 2.924 1 96 148 TRP B N 1
ATOM 2818 C CA . TRP B 1 148 ? 22.891 5.895 3.4 1 96 148 TRP B CA 1
ATOM 2819 C C . TRP B 1 148 ? 23.859 6.055 2.232 1 96 148 TRP B C 1
ATOM 2821 O O . TRP B 1 148 ? 24.578 7.059 2.145 1 96 148 TRP B O 1
ATOM 2831 N N . ALA B 1 149 ? 23.953 5.109 1.361 1 95.94 149 ALA B N 1
ATOM 2832 C CA . ALA B 1 149 ? 24.875 5.105 0.233 1 95.94 149 ALA B CA 1
ATOM 2833 C C . ALA B 1 149 ? 24.609 6.277 -0.705 1 95.94 149 ALA B C 1
ATOM 2835 O O . ALA B 1 149 ? 25.547 6.875 -1.244 1 95.94 149 ALA B O 1
ATOM 2836 N N . TYR B 1 150 ? 23.344 6.52 -0.948 1 95.5 150 TYR B N 1
ATOM 2837 C CA . TYR B 1 150 ? 22.969 7.645 -1.8 1 95.5 150 TYR B CA 1
ATOM 2838 C C . TYR B 1 150 ? 23.578 8.945 -1.276 1 95.5 150 TYR B C 1
ATOM 2840 O O . TYR B 1 150 ? 24.188 9.703 -2.031 1 95.5 150 TYR B O 1
ATOM 2848 N N . HIS B 1 151 ? 23.406 9.211 -0.024 1 95.31 151 HIS B N 1
ATOM 2849 C CA . HIS B 1 151 ? 23.891 10.445 0.565 1 95.31 151 HIS B CA 1
ATOM 2850 C C . HIS B 1 151 ? 25.422 10.438 0.685 1 95.31 151 HIS B C 1
ATOM 2852 O O . HIS B 1 151 ? 26.062 11.477 0.583 1 95.31 151 HIS B O 1
ATOM 2858 N N . PHE B 1 152 ? 25.984 9.289 0.916 1 95.81 152 PHE B N 1
ATOM 2859 C CA . PHE B 1 152 ? 27.438 9.148 0.898 1 95.81 152 PHE B CA 1
ATOM 2860 C C . PHE B 1 152 ? 28.016 9.633 -0.427 1 95.81 152 PHE B C 1
ATOM 2862 O O . PHE B 1 152 ? 28.938 10.453 -0.448 1 95.81 152 PHE B O 1
ATOM 2869 N N . TRP B 1 153 ? 27.5 9.211 -1.525 1 95.25 153 TRP B N 1
ATOM 2870 C CA . TRP B 1 153 ? 28 9.578 -2.85 1 95.25 153 TRP B CA 1
ATOM 2871 C C . TRP B 1 153 ? 27.672 11.031 -3.166 1 95.25 153 TRP B C 1
ATOM 2873 O O . TRP B 1 153 ? 28.438 11.711 -3.852 1 95.25 153 TRP B O 1
ATOM 2883 N N . LYS B 1 154 ? 26.516 11.438 -2.689 1 95.25 154 LYS B N 1
ATOM 2884 C CA . LYS B 1 154 ? 26.141 12.836 -2.871 1 95.25 154 LYS B CA 1
ATOM 2885 C C . LYS B 1 154 ? 27.156 13.766 -2.221 1 95.25 154 LYS B C 1
ATOM 2887 O O . LYS B 1 154 ? 27.594 14.75 -2.832 1 95.25 154 LYS B O 1
ATOM 2892 N N . GLU B 1 155 ? 27.516 13.453 -1.022 1 95.38 155 GLU B N 1
ATOM 2893 C CA . GLU B 1 155 ? 28.5 14.25 -0.297 1 95.38 155 GLU B CA 1
ATOM 2894 C C . GLU B 1 155 ? 29.875 14.148 -0.948 1 95.38 155 GLU B C 1
ATOM 2896 O O . GLU B 1 155 ? 30.562 15.156 -1.114 1 95.38 155 GLU B O 1
ATOM 2901 N N . LYS B 1 156 ? 30.297 13.016 -1.3 1 95.75 156 LYS B N 1
ATOM 2902 C CA . LYS B 1 156 ? 31.609 12.766 -1.871 1 95.75 156 LYS B CA 1
ATOM 2903 C C . LYS B 1 156 ? 31.781 13.5 -3.201 1 95.75 156 LYS B C 1
ATOM 2905 O O . LYS B 1 156 ? 32.906 13.906 -3.555 1 95.75 156 LYS B O 1
ATOM 2910 N N . THR B 1 157 ? 30.672 13.688 -3.922 1 94.75 157 THR B N 1
ATOM 2911 C CA . THR B 1 157 ? 30.75 14.289 -5.246 1 94.75 157 THR B CA 1
ATOM 2912 C C . THR B 1 157 ? 30.297 15.75 -5.199 1 94.75 157 THR B C 1
ATOM 2914 O O . THR B 1 157 ? 30.125 16.375 -6.242 1 94.75 157 THR B O 1
ATOM 2917 N N . GLY B 1 158 ? 29.984 16.25 -4.117 1 91.56 158 GLY B N 1
ATOM 2918 C CA . GLY B 1 158 ? 29.578 17.641 -3.965 1 91.56 158 GLY B CA 1
ATOM 2919 C C . GLY B 1 158 ? 28.234 17.938 -4.617 1 91.56 158 GLY B C 1
ATOM 2920 O O . GLY B 1 158 ? 28.031 19.016 -5.156 1 91.56 158 GLY B O 1
ATOM 2921 N N . GLY B 1 159 ? 27.516 16.938 -4.805 1 89.81 159 GLY B N 1
ATOM 2922 C CA . GLY B 1 159 ? 26.172 17.125 -5.312 1 89.81 159 GLY B CA 1
ATOM 2923 C C . GLY B 1 159 ? 26.109 17.172 -6.828 1 89.81 159 GLY B C 1
ATOM 2924 O O . GLY B 1 159 ? 25.031 17.312 -7.402 1 89.81 159 GLY B O 1
ATOM 2925 N N . LYS B 1 160 ? 27.172 17 -7.605 1 89.31 160 LYS B N 1
ATOM 2926 C CA . LYS B 1 160 ? 27.203 17.266 -9.039 1 89.31 160 LYS B CA 1
ATOM 2927 C C . LYS B 1 160 ? 26.906 16 -9.836 1 89.31 160 LYS B C 1
ATOM 2929 O O . LYS B 1 160 ? 26.5 16.062 -10.992 1 89.31 160 LYS B O 1
ATOM 2934 N N . ARG B 1 161 ? 26.984 14.758 -9.352 1 93.81 161 ARG B N 1
ATOM 2935 C CA . ARG B 1 161 ? 26.875 13.508 -10.094 1 93.81 161 ARG B CA 1
ATOM 2936 C C . ARG B 1 161 ? 25.641 12.719 -9.664 1 93.81 161 ARG B C 1
ATOM 2938 O O . ARG B 1 161 ? 25.766 11.648 -9.055 1 93.81 161 ARG B O 1
ATOM 2945 N N . LEU B 1 162 ? 24.562 13.164 -10.203 1 93.56 162 LEU B N 1
ATOM 2946 C CA . LEU B 1 162 ? 23.297 12.539 -9.852 1 93.56 162 LEU B CA 1
ATOM 2947 C C . LEU B 1 162 ? 23.219 11.109 -10.367 1 93.56 162 LEU B C 1
ATOM 2949 O O . LEU B 1 162 ? 22.75 10.211 -9.664 1 93.56 162 LEU B O 1
ATOM 2953 N N . TRP B 1 163 ? 23.719 10.93 -11.562 1 93.5 163 TRP B N 1
ATOM 2954 C CA . TRP B 1 163 ? 23.688 9.602 -12.164 1 93.5 163 TRP B CA 1
ATOM 2955 C C . TRP B 1 163 ? 24.531 8.617 -11.359 1 93.5 163 TRP B C 1
ATOM 2957 O O . TRP B 1 163 ? 24.172 7.449 -11.211 1 93.5 163 TRP B O 1
ATOM 2967 N N . LEU B 1 164 ? 25.578 9.031 -10.828 1 92.94 164 LEU B N 1
ATOM 2968 C CA . LEU B 1 164 ? 26.5 8.164 -10.086 1 92.94 164 LEU B CA 1
ATOM 2969 C C . LEU B 1 164 ? 25.891 7.746 -8.75 1 92.94 164 LEU B C 1
ATOM 2971 O O . LEU B 1 164 ? 25.906 6.566 -8.398 1 92.94 164 LEU B O 1
ATOM 2975 N N . ARG B 1 165 ? 25.391 8.672 -7.996 1 94.5 165 ARG B N 1
ATOM 2976 C CA . ARG B 1 165 ? 24.859 8.312 -6.684 1 94.5 165 ARG B CA 1
ATOM 2977 C C . ARG B 1 165 ? 23.609 7.449 -6.816 1 94.5 165 ARG B C 1
ATOM 2979 O O . ARG B 1 165 ? 23.406 6.531 -6.02 1 94.5 165 ARG B O 1
ATOM 2986 N N . ASN B 1 166 ? 22.828 7.793 -7.797 1 94.06 166 ASN B N 1
ATOM 2987 C CA . ASN B 1 166 ? 21.641 6.984 -8.039 1 94.06 166 ASN B CA 1
ATOM 2988 C C . ASN B 1 166 ? 22 5.551 -8.414 1 94.06 166 ASN B C 1
ATOM 2990 O O . ASN B 1 166 ? 21.469 4.598 -7.84 1 94.06 166 ASN B O 1
ATOM 2994 N N . ASN B 1 167 ? 22.875 5.383 -9.344 1 95.19 167 ASN B N 1
ATOM 2995 C CA . ASN B 1 167 ? 23.203 4.051 -9.836 1 95.19 167 ASN B CA 1
ATOM 2996 C C . ASN B 1 167 ? 24.094 3.293 -8.852 1 95.19 167 ASN B C 1
ATOM 2998 O O . ASN B 1 167 ? 23.922 2.09 -8.648 1 95.19 167 ASN B O 1
ATOM 3002 N N . ALA B 1 168 ? 25.016 3.926 -8.266 1 95 168 ALA B N 1
ATOM 3003 C CA . ALA B 1 168 ? 25.938 3.266 -7.34 1 95 168 ALA B CA 1
ATOM 3004 C C . ALA B 1 168 ? 25.203 2.807 -6.078 1 95 168 ALA B C 1
ATOM 3006 O O . ALA B 1 168 ? 25.422 1.688 -5.602 1 95 168 ALA B O 1
ATOM 3007 N N . SER B 1 169 ? 24.406 3.709 -5.484 1 96.12 169 SER B N 1
ATOM 3008 C CA . SER B 1 169 ? 23.656 3.328 -4.285 1 96.12 169 SER B CA 1
ATOM 3009 C C . SER B 1 169 ? 22.703 2.176 -4.574 1 96.12 169 SER B C 1
ATOM 3011 O O . SER B 1 169 ? 22.641 1.215 -3.807 1 96.12 169 SER B O 1
ATOM 3013 N N . THR B 1 170 ? 22 2.254 -5.676 1 95.5 170 THR B N 1
ATOM 3014 C CA . THR B 1 170 ? 21 1.243 -6.031 1 95.5 170 THR B CA 1
ATOM 3015 C C . THR B 1 170 ? 21.688 -0.09 -6.34 1 95.5 170 THR B C 1
ATOM 3017 O O . THR B 1 170 ? 21.234 -1.142 -5.879 1 95.5 170 THR B O 1
ATOM 3020 N N . ALA B 1 171 ? 22.75 -0.027 -7.145 1 96.12 171 ALA B N 1
ATOM 3021 C CA . ALA B 1 171 ? 23.469 -1.253 -7.5 1 96.12 171 ALA B CA 1
ATOM 3022 C C . ALA B 1 171 ? 23.938 -1.998 -6.25 1 96.12 171 ALA B C 1
ATOM 3024 O O . ALA B 1 171 ? 23.734 -3.209 -6.133 1 96.12 171 ALA B O 1
ATOM 3025 N N . ALA B 1 172 ? 24.531 -1.34 -5.355 1 96.81 172 ALA B N 1
ATOM 3026 C CA . ALA B 1 172 ? 25.031 -1.953 -4.129 1 96.81 172 ALA B CA 1
ATOM 3027 C C . ALA B 1 172 ? 23.875 -2.447 -3.254 1 96.81 172 ALA B C 1
ATOM 3029 O O . ALA B 1 172 ? 23.938 -3.551 -2.707 1 96.81 172 ALA B O 1
ATOM 3030 N N . SER B 1 173 ? 22.891 -1.684 -3.076 1 96.81 173 SER B N 1
ATOM 3031 C CA . SER B 1 173 ? 21.766 -2.012 -2.197 1 96.81 173 SER B CA 1
ATOM 3032 C C . SER B 1 173 ? 20.953 -3.178 -2.748 1 96.81 173 SER B C 1
ATOM 3034 O O . SER B 1 173 ? 20.469 -4.016 -1.986 1 96.81 173 SER B O 1
ATOM 3036 N N . GLN B 1 174 ? 20.766 -3.215 -4.051 1 95.88 174 GLN B N 1
ATOM 3037 C CA . GLN B 1 174 ? 20.016 -4.316 -4.652 1 95.88 174 GLN B CA 1
ATOM 3038 C C . GLN B 1 174 ? 20.797 -5.625 -4.547 1 95.88 174 GLN B C 1
ATOM 3040 O O . GLN B 1 174 ? 20.188 -6.699 -4.438 1 95.88 174 GLN B O 1
ATOM 3045 N N . ALA B 1 175 ? 22.109 -5.496 -4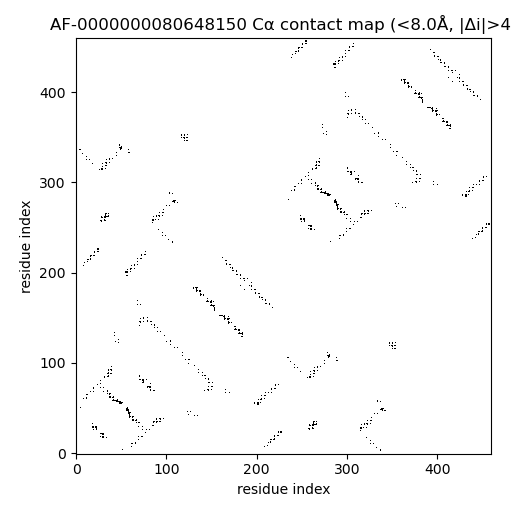.648 1 96.06 175 ALA B N 1
ATOM 3046 C CA . ALA B 1 175 ? 22.922 -6.688 -4.391 1 96.06 175 ALA B CA 1
ATOM 3047 C C . ALA B 1 175 ? 22.688 -7.207 -2.973 1 96.06 175 ALA B C 1
ATOM 3049 O O . ALA B 1 175 ? 22.516 -8.406 -2.768 1 96.06 175 ALA B O 1
ATOM 3050 N N . ILE B 1 176 ? 22.734 -6.328 -2.02 1 96.81 176 ILE B N 1
ATOM 3051 C CA . ILE B 1 176 ? 22.5 -6.668 -0.622 1 96.81 176 ILE B CA 1
ATOM 3052 C C . ILE B 1 176 ? 21.109 -7.293 -0.475 1 96.81 176 ILE B C 1
ATOM 3054 O O . ILE B 1 176 ? 20.969 -8.336 0.166 1 96.81 176 ILE B O 1
ATOM 3058 N N . ASP B 1 177 ? 20.141 -6.699 -1.06 1 95.94 177 ASP B N 1
ATOM 3059 C CA . ASP B 1 177 ? 18.766 -7.184 -1.001 1 95.94 177 ASP B CA 1
ATOM 3060 C C . ASP B 1 177 ? 18.656 -8.602 -1.548 1 95.94 177 ASP B C 1
ATOM 3062 O O . ASP B 1 177 ? 18.078 -9.477 -0.907 1 95.94 177 ASP B O 1
ATOM 3066 N N . THR B 1 178 ? 19.203 -8.789 -2.729 1 94.38 178 THR B N 1
ATOM 3067 C CA . THR B 1 178 ? 19.109 -10.078 -3.416 1 94.38 178 THR B CA 1
ATOM 3068 C C . THR B 1 178 ? 19.812 -11.172 -2.613 1 94.38 178 THR B C 1
ATOM 3070 O O . THR B 1 178 ? 19.266 -12.266 -2.447 1 94.38 178 THR B O 1
ATOM 3073 N N . LEU B 1 179 ? 20.953 -10.844 -2.145 1 95.31 179 LEU B N 1
ATOM 3074 C CA . LEU B 1 179 ? 21.719 -11.812 -1.376 1 95.31 179 LEU B CA 1
ATOM 3075 C C . LEU B 1 179 ? 20.984 -12.211 -0.103 1 95.31 179 LEU B C 1
ATOM 3077 O O . LEU B 1 179 ? 20.875 -13.398 0.211 1 95.31 179 LEU B O 1
ATOM 3081 N N . ILE B 1 180 ? 20.469 -11.289 0.625 1 95.62 180 ILE B N 1
ATOM 3082 C CA . ILE B 1 180 ? 19.797 -11.555 1.889 1 95.62 180 ILE B CA 1
ATOM 3083 C C . ILE B 1 180 ? 18.469 -12.289 1.626 1 95.62 180 ILE B C 1
ATOM 3085 O O . ILE B 1 180 ? 18.172 -13.297 2.264 1 95.62 180 ILE B O 1
ATOM 3089 N N . PHE B 1 181 ? 17.766 -11.867 0.709 1 92.75 181 PHE B N 1
ATOM 3090 C CA . PHE B 1 181 ? 16.453 -12.406 0.437 1 92.75 181 PHE B CA 1
ATOM 3091 C C . PHE B 1 181 ? 16.531 -13.875 0.019 1 92.75 181 PHE B C 1
ATOM 3093 O O . PHE B 1 181 ? 15.914 -14.742 0.634 1 92.75 181 PHE B O 1
ATOM 3100 N N . ILE B 1 182 ? 17.312 -14.109 -0.991 1 89.69 182 ILE B N 1
ATOM 3101 C CA . ILE B 1 182 ? 17.375 -15.453 -1.549 1 89.69 182 ILE B CA 1
ATOM 3102 C C . ILE B 1 182 ? 17.953 -16.406 -0.511 1 89.69 182 ILE B C 1
ATOM 3104 O O . ILE B 1 182 ? 17.469 -17.531 -0.3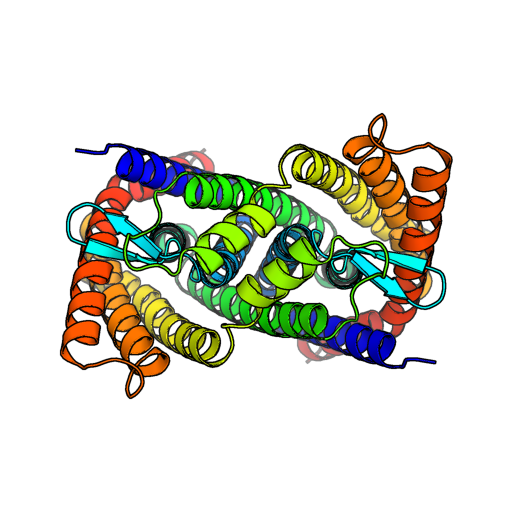54 1 89.69 182 ILE B O 1
ATOM 3108 N N . THR B 1 183 ? 18.938 -15.984 0.185 1 93.06 183 THR B N 1
ATOM 3109 C CA . THR B 1 183 ? 19.547 -16.828 1.199 1 93.06 183 THR B CA 1
ATOM 3110 C C . THR B 1 183 ? 18.547 -17.172 2.301 1 93.06 183 THR B C 1
ATOM 3112 O O . THR B 1 183 ? 18.359 -18.344 2.633 1 93.06 183 THR B O 1
ATOM 3115 N N . LEU B 1 184 ? 17.812 -16.203 2.756 1 91.5 184 LEU B N 1
ATOM 3116 C CA . LEU B 1 184 ? 16.906 -16.422 3.875 1 91.5 184 LEU B CA 1
ATOM 3117 C C . LEU B 1 184 ? 15.633 -17.141 3.418 1 91.5 184 LEU B C 1
ATOM 3119 O O . LEU B 1 184 ? 15.07 -17.938 4.16 1 91.5 184 LEU B O 1
ATOM 3123 N N . ALA B 1 185 ? 15.258 -16.844 2.281 1 86.81 185 ALA B N 1
ATOM 3124 C CA . ALA B 1 185 ? 13.984 -17.391 1.809 1 86.81 185 ALA B CA 1
ATOM 3125 C C . ALA B 1 185 ? 14.141 -18.828 1.342 1 86.81 185 ALA B C 1
ATOM 3127 O O . ALA B 1 185 ? 13.234 -19.656 1.532 1 86.81 185 ALA B O 1
ATOM 3128 N N . PHE B 1 186 ? 15.32 -19.25 0.797 1 86.44 186 PHE B N 1
ATOM 3129 C CA . PHE B 1 186 ? 15.32 -20.5 0.034 1 86.44 186 PHE B CA 1
ATOM 3130 C C . PHE B 1 186 ? 16.484 -21.391 0.451 1 86.44 186 PHE B C 1
ATOM 3132 O O . PHE B 1 186 ? 16.594 -22.531 0.008 1 86.44 186 PHE B O 1
ATOM 3139 N N . TYR B 1 187 ? 17.328 -20.812 1.241 1 89.19 187 TYR B N 1
ATOM 3140 C CA . TYR B 1 187 ? 18.422 -21.641 1.687 1 89.19 187 TYR B CA 1
ATOM 3141 C C . TYR B 1 187 ? 17.922 -22.891 2.406 1 89.19 187 TYR B C 1
ATOM 3143 O O . TYR B 1 187 ? 17.031 -22.797 3.252 1 89.19 187 TYR B O 1
ATOM 3151 N N . GLY B 1 188 ? 18.422 -24.109 2.027 1 86.12 188 GLY B N 1
ATOM 3152 C CA . GLY B 1 188 ? 18 -25.359 2.621 1 86.12 188 GLY B CA 1
ATOM 3153 C C . GLY B 1 188 ? 16.766 -25.953 1.948 1 86.12 188 GLY B C 1
ATOM 3154 O O . GLY B 1 188 ? 16.406 -27.094 2.201 1 86.12 188 GLY B O 1
ATOM 3155 N N . ILE B 1 189 ? 16.172 -25.203 1.182 1 81.81 189 ILE B N 1
ATOM 3156 C CA . ILE B 1 189 ? 14.969 -25.656 0.487 1 81.81 189 ILE B CA 1
ATOM 3157 C C . ILE B 1 189 ? 15.305 -25.984 -0.967 1 81.81 189 ILE B C 1
ATOM 3159 O O . ILE B 1 189 ? 14.844 -27 -1.502 1 81.81 189 ILE B O 1
ATOM 3163 N N . LEU B 1 190 ? 16.094 -25.125 -1.573 1 83.44 190 LEU B N 1
ATOM 3164 C CA . LEU B 1 190 ? 16.531 -25.328 -2.955 1 83.44 190 LEU B CA 1
ATOM 3165 C C . LEU B 1 190 ? 18.016 -25.609 -3.027 1 83.44 190 LEU B C 1
ATOM 3167 O O . LEU B 1 190 ? 18.781 -25.203 -2.135 1 83.44 190 LEU B O 1
ATOM 3171 N N . PRO B 1 191 ? 18.422 -26.328 -4.086 1 89.62 191 PRO B N 1
ATOM 3172 C CA . PRO B 1 191 ? 19.859 -26.547 -4.281 1 89.62 191 PRO B CA 1
ATOM 3173 C C . PRO B 1 191 ? 20.641 -25.25 -4.449 1 89.62 191 PRO B C 1
ATOM 3175 O O . PRO B 1 191 ? 20.125 -24.281 -5.016 1 89.62 191 PRO B O 1
ATOM 3178 N N . ASN B 1 192 ? 21.906 -25.25 -4.02 1 90.75 192 ASN B N 1
ATOM 3179 C CA . ASN B 1 192 ? 22.75 -24.062 -4.07 1 90.75 192 ASN B CA 1
ATOM 3180 C C . ASN B 1 192 ? 22.922 -23.547 -5.496 1 90.75 192 ASN B C 1
ATOM 3182 O O . ASN B 1 192 ? 23.016 -22.344 -5.723 1 90.75 192 ASN B O 1
ATOM 3186 N N . SER B 1 193 ? 22.984 -24.453 -6.41 1 89.44 193 SER B N 1
ATOM 3187 C CA . SER B 1 193 ? 23.141 -24.047 -7.809 1 89.44 193 SER B CA 1
ATOM 3188 C C . SER B 1 193 ? 21.938 -23.234 -8.273 1 89.44 193 SER B C 1
ATOM 3190 O O . SER B 1 193 ? 22.094 -22.25 -9.008 1 89.44 193 SER B O 1
ATOM 3192 N N . VAL B 1 194 ? 20.812 -23.609 -7.77 1 82.69 194 VAL B N 1
ATOM 3193 C CA . VAL B 1 194 ? 19.594 -22.906 -8.133 1 82.69 194 VAL B CA 1
ATOM 3194 C C . VAL B 1 194 ? 19.547 -21.547 -7.445 1 82.69 194 VAL B C 1
ATOM 3196 O O . VAL B 1 194 ? 19.141 -20.562 -8.047 1 82.69 194 VAL B O 1
ATOM 3199 N N . LEU B 1 195 ? 20.031 -21.547 -6.27 1 88.25 195 LEU B N 1
ATOM 3200 C CA . LEU B 1 195 ? 20.062 -20.281 -5.523 1 88.25 195 LEU B CA 1
ATOM 3201 C C . LEU B 1 195 ? 20.953 -19.266 -6.234 1 88.25 195 LEU B C 1
ATOM 3203 O O . LEU B 1 195 ? 20.562 -18.094 -6.375 1 88.25 195 LEU B O 1
ATOM 3207 N N . ILE B 1 196 ? 22.094 -19.688 -6.652 1 90 196 ILE B N 1
ATOM 3208 C CA . ILE B 1 196 ? 23.031 -18.797 -7.316 1 90 196 ILE B CA 1
ATOM 3209 C C . ILE B 1 196 ? 22.438 -18.297 -8.633 1 90 196 ILE B C 1
ATOM 3211 O O . ILE B 1 196 ? 22.562 -17.125 -8.977 1 90 196 ILE B O 1
ATOM 3215 N N . GLN B 1 197 ? 21.812 -19.156 -9.312 1 84.31 197 GLN B N 1
ATOM 3216 C CA . GLN B 1 197 ? 21.172 -18.781 -10.57 1 84.31 197 GLN B CA 1
ATOM 3217 C C . GLN B 1 197 ? 20.094 -17.734 -10.328 1 84.31 197 GLN B C 1
ATOM 3219 O O . GLN B 1 197 ? 19.953 -16.781 -11.102 1 84.31 197 GLN B O 1
ATOM 3224 N N . MET B 1 198 ? 19.359 -17.953 -9.289 1 83.69 198 MET B N 1
ATOM 3225 C CA . MET B 1 198 ? 18.312 -17.016 -8.93 1 83.69 198 MET B CA 1
ATOM 3226 C C . MET B 1 198 ? 18.891 -15.648 -8.57 1 83.69 198 MET B C 1
ATOM 3228 O O . MET B 1 198 ? 18.359 -14.617 -8.969 1 83.69 198 MET B O 1
ATOM 3232 N N . MET B 1 199 ? 19.953 -15.703 -7.836 1 91.44 199 MET B N 1
ATOM 3233 C CA . MET B 1 199 ? 20.609 -14.469 -7.402 1 91.44 199 MET B CA 1
ATOM 3234 C C . MET B 1 199 ? 21.141 -13.688 -8.594 1 91.44 199 MET B C 1
ATOM 3236 O O . MET B 1 199 ? 20.906 -12.484 -8.719 1 91.44 199 MET B O 1
ATOM 3240 N N . VAL B 1 200 ? 21.797 -14.344 -9.461 1 90.19 200 VAL B N 1
ATOM 3241 C CA . VAL B 1 200 ? 22.406 -13.695 -10.609 1 90.19 200 VAL B CA 1
ATOM 3242 C C . VAL B 1 200 ? 21.328 -13.172 -11.555 1 90.19 200 VAL B C 1
ATOM 3244 O O . VAL B 1 200 ? 21.406 -12.039 -12.031 1 90.19 200 VAL B O 1
ATOM 3247 N N . GLY B 1 201 ? 20.391 -13.992 -11.82 1 85.75 201 GLY B N 1
ATOM 3248 C CA . GLY B 1 201 ? 19.312 -13.602 -12.711 1 85.75 201 GLY B CA 1
ATOM 3249 C C . GLY B 1 201 ? 18.516 -12.406 -12.211 1 85.75 201 GLY B C 1
ATOM 3250 O O . GLY B 1 201 ? 18.312 -11.438 -12.945 1 85.75 201 GLY B O 1
ATOM 3251 N N . GLN B 1 202 ? 18.125 -12.508 -11.016 1 88.12 202 GLN B N 1
ATOM 3252 C CA . GLN B 1 202 ? 17.328 -11.43 -10.43 1 88.12 202 GLN B CA 1
ATOM 3253 C C . GLN B 1 202 ? 18.141 -10.141 -10.336 1 88.12 202 GLN B C 1
ATOM 3255 O O . GLN B 1 202 ? 17.609 -9.055 -10.602 1 88.12 202 GLN B O 1
ATOM 3260 N N . TYR B 1 203 ? 19.375 -10.281 -9.922 1 92.81 203 TYR B N 1
ATOM 3261 C CA . TYR B 1 203 ? 20.219 -9.109 -9.781 1 92.81 203 TYR B CA 1
ATOM 3262 C C . TYR B 1 203 ? 20.469 -8.461 -11.141 1 92.81 203 TYR B C 1
ATOM 3264 O O . TYR B 1 203 ? 20.5 -7.238 -11.258 1 92.81 203 TYR B O 1
ATOM 3272 N N . ALA B 1 204 ? 20.656 -9.227 -12.125 1 91.31 204 ALA B N 1
ATOM 3273 C CA . ALA B 1 204 ? 20.875 -8.703 -13.469 1 91.31 204 ALA B CA 1
ATOM 3274 C C . ALA B 1 204 ? 19.672 -7.895 -13.945 1 91.31 204 ALA B C 1
ATOM 3276 O O . ALA B 1 204 ? 19.828 -6.809 -14.516 1 91.31 204 ALA B O 1
ATOM 3277 N N . ILE B 1 205 ? 1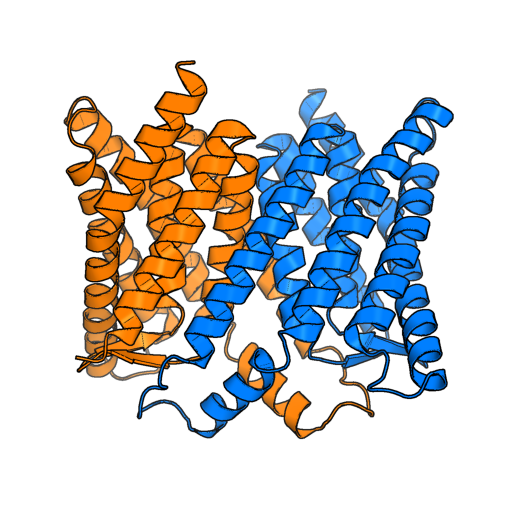8.562 -8.391 -13.703 1 87.81 205 ILE B N 1
ATOM 3278 C CA . ILE B 1 205 ? 17.328 -7.707 -14.117 1 87.81 205 ILE B CA 1
ATOM 3279 C C . ILE B 1 205 ? 17.172 -6.41 -13.328 1 87.81 205 ILE B C 1
ATOM 3281 O O . ILE B 1 205 ? 16.828 -5.371 -13.891 1 87.81 205 ILE B O 1
ATOM 3285 N N . LYS B 1 206 ? 17.453 -6.547 -12.062 1 91 206 LYS B N 1
ATOM 3286 C CA . LYS B 1 206 ? 17.344 -5.363 -11.211 1 91 206 LYS B CA 1
ATOM 3287 C C . LYS B 1 206 ? 18.312 -4.273 -11.664 1 91 206 LYS B C 1
ATOM 3289 O O . LYS B 1 206 ? 17.969 -3.09 -11.648 1 91 206 LYS B O 1
ATOM 3294 N N . LEU B 1 207 ? 19.469 -4.66 -12.055 1 91.81 207 LEU B N 1
ATOM 3295 C CA . LEU B 1 207 ? 20.453 -3.697 -12.531 1 91.81 207 LEU B CA 1
ATOM 3296 C C . LEU B 1 207 ? 20 -3.039 -13.828 1 91.81 207 LEU B C 1
ATOM 3298 O O . LEU B 1 207 ? 20.25 -1.852 -14.047 1 91.81 207 LEU B O 1
ATOM 3302 N N . LEU B 1 208 ? 19.438 -3.803 -14.664 1 89.69 208 LEU B N 1
ATOM 3303 C CA . LEU B 1 208 ? 18.906 -3.256 -15.906 1 89.69 208 LEU B CA 1
ATOM 3304 C C . LEU B 1 208 ? 17.828 -2.211 -15.625 1 89.69 208 LEU B C 1
ATOM 3306 O O . LEU B 1 208 ? 17.812 -1.148 -16.25 1 89.69 208 LEU B O 1
ATOM 3310 N N . ILE B 1 209 ? 17.016 -2.488 -14.734 1 88.38 209 ILE B N 1
ATOM 3311 C CA . ILE B 1 209 ? 15.945 -1.56 -14.359 1 88.38 209 ILE B CA 1
ATOM 3312 C C . ILE B 1 209 ? 16.547 -0.313 -13.719 1 88.38 209 ILE B C 1
ATOM 3314 O O . ILE B 1 209 ? 16.094 0.806 -13.977 1 88.38 209 ILE B O 1
ATOM 3318 N N . ALA B 1 210 ? 17.531 -0.572 -12.891 1 90.12 210 ALA B N 1
ATOM 3319 C CA . ALA B 1 210 ? 18.188 0.544 -12.227 1 90.12 210 ALA B CA 1
ATOM 3320 C C . ALA B 1 210 ? 18.828 1.486 -13.242 1 90.12 210 ALA B C 1
ATOM 3322 O O . ALA B 1 210 ? 18.797 2.707 -13.078 1 90.12 210 ALA B O 1
ATOM 3323 N N . ALA B 1 211 ? 19.438 0.941 -14.219 1 90.81 211 ALA B N 1
ATOM 3324 C CA . ALA B 1 211 ? 20.016 1.76 -15.273 1 90.81 211 ALA B CA 1
ATOM 3325 C C . ALA B 1 211 ? 18.938 2.555 -16.016 1 90.81 211 ALA B C 1
ATOM 3327 O O . ALA B 1 211 ? 19.172 3.705 -16.406 1 90.81 211 ALA B O 1
ATOM 3328 N N . LEU B 1 212 ? 17.828 1.993 -16.188 1 91.56 212 LEU B N 1
ATOM 3329 C CA . LEU B 1 212 ? 16.719 2.629 -16.891 1 91.56 212 LEU B CA 1
ATOM 3330 C C . LEU B 1 212 ? 16.109 3.738 -16.047 1 91.56 212 LEU B C 1
ATOM 3332 O O . LEU B 1 212 ? 15.406 4.605 -16.562 1 91.56 212 LEU B O 1
ATOM 3336 N N . ASP B 1 213 ? 16.422 3.709 -14.789 1 92 213 ASP B N 1
ATOM 3337 C CA . ASP B 1 213 ? 15.805 4.664 -13.867 1 92 213 ASP B CA 1
ATOM 3338 C C . ASP B 1 213 ? 16.453 6.043 -14 1 92 213 ASP B C 1
ATOM 3340 O O . ASP B 1 213 ? 15.883 7.043 -13.562 1 92 213 ASP B O 1
ATOM 3344 N N . THR B 1 214 ? 17.594 6.125 -14.562 1 93 214 THR B N 1
ATOM 3345 C CA . THR B 1 214 ? 18.406 7.328 -14.516 1 93 214 THR B CA 1
ATOM 3346 C C . THR B 1 214 ? 17.688 8.5 -15.172 1 93 214 THR B C 1
ATOM 3348 O O . THR B 1 214 ? 17.594 9.586 -14.594 1 93 214 THR B O 1
ATOM 3351 N N . PRO B 1 215 ? 17.094 8.305 -16.359 1 94 215 PRO B N 1
ATOM 3352 C CA . PRO B 1 215 ? 16.359 9.445 -16.922 1 94 215 PRO B CA 1
ATOM 3353 C C . PRO B 1 215 ? 15.172 9.867 -16.078 1 94 215 PRO B C 1
ATOM 3355 O O . PRO B 1 215 ? 14.812 11.047 -16.047 1 94 215 PRO B O 1
ATOM 3358 N N . PHE B 1 216 ? 14.609 9.023 -15.375 1 93.88 216 PHE B N 1
ATOM 3359 C CA . PHE B 1 216 ? 13.406 9.305 -14.602 1 93.88 216 PHE B CA 1
ATOM 3360 C C . PHE B 1 216 ? 13.742 10.109 -13.352 1 93.88 216 PHE B C 1
ATOM 3362 O O . PHE B 1 216 ? 12.984 10.992 -12.953 1 93.88 216 PHE B O 1
ATOM 3369 N N . ILE B 1 217 ? 14.844 9.812 -12.766 1 93.44 217 ILE B N 1
ATOM 3370 C CA . ILE B 1 217 ? 15.211 10.609 -11.602 1 93.44 217 ILE B CA 1
ATOM 3371 C C . ILE B 1 217 ? 15.57 12.023 -12.039 1 93.44 217 ILE B C 1
ATOM 3373 O O . ILE B 1 217 ? 15.266 13 -11.344 1 93.44 217 ILE B O 1
ATOM 3377 N N . TYR B 1 218 ? 16.219 12.156 -13.172 1 94.19 218 TYR B N 1
ATOM 3378 C CA . TYR B 1 218 ? 16.516 13.484 -13.695 1 94.19 218 TYR B CA 1
ATOM 3379 C C . TYR B 1 218 ? 15.234 14.258 -13.992 1 94.19 218 TYR B C 1
ATOM 3381 O O . TYR B 1 218 ? 15.148 15.461 -13.727 1 94.19 218 TYR B O 1
ATOM 3389 N N . LEU B 1 219 ? 14.305 13.547 -14.508 1 93.25 219 LEU B N 1
ATOM 3390 C CA . LEU B 1 219 ? 13.016 14.164 -14.805 1 93.25 219 LEU B CA 1
ATOM 3391 C C . LEU B 1 219 ? 12.328 14.633 -13.523 1 93.25 219 LEU B C 1
ATOM 3393 O O . LEU B 1 219 ? 11.781 15.734 -13.477 1 93.25 219 LEU B O 1
ATOM 3397 N N . ALA B 1 220 ? 12.328 13.836 -12.555 1 92.81 220 ALA B N 1
ATOM 3398 C CA . ALA B 1 220 ? 11.688 14.156 -11.281 1 92.81 220 ALA B CA 1
ATOM 3399 C C . ALA B 1 220 ? 12.336 15.383 -10.641 1 92.81 220 ALA B C 1
ATOM 3401 O O . ALA B 1 220 ? 11.641 16.281 -10.148 1 92.81 220 ALA B O 1
ATOM 3402 N N . VAL B 1 221 ? 13.641 15.43 -10.68 1 92.06 221 VAL B N 1
ATOM 3403 C CA . VAL B 1 221 ? 14.391 16.516 -10.062 1 92.06 221 VAL B CA 1
ATOM 3404 C C . VAL B 1 221 ? 14.164 17.812 -10.852 1 92.06 221 VAL B C 1
ATOM 3406 O O . VAL B 1 221 ? 13.953 18.875 -10.266 1 92.06 221 VAL B O 1
ATOM 3409 N N . ALA B 1 222 ? 14.18 17.688 -12.102 1 92.75 222 ALA B N 1
ATOM 3410 C CA . ALA B 1 222 ? 13.961 18.859 -12.961 1 92.75 222 ALA B CA 1
ATOM 3411 C C . ALA B 1 222 ? 12.562 19.422 -12.758 1 92.75 222 ALA B C 1
ATOM 3413 O O . ALA B 1 222 ? 12.383 20.641 -12.672 1 92.75 222 ALA B O 1
ATOM 3414 N N . ALA B 1 223 ? 11.617 18.609 -12.711 1 90.88 223 ALA B N 1
ATOM 3415 C CA . ALA B 1 223 ? 10.227 19.031 -12.523 1 90.88 223 ALA B CA 1
ATOM 3416 C C . ALA B 1 223 ? 10.039 19.703 -11.164 1 90.88 223 ALA B C 1
ATOM 3418 O O . ALA B 1 223 ? 9.312 20.688 -11.047 1 90.88 223 ALA B O 1
ATOM 3419 N N . ALA B 1 224 ? 10.641 19.141 -10.18 1 88.94 224 ALA B N 1
ATOM 3420 C CA . ALA B 1 224 ? 10.539 19.688 -8.828 1 88.94 224 ALA B CA 1
ATOM 3421 C C . ALA B 1 224 ? 11.18 21.078 -8.758 1 88.94 224 ALA B C 1
ATOM 3423 O O . ALA B 1 224 ? 10.664 21.969 -8.086 1 88.94 224 ALA B O 1
ATOM 3424 N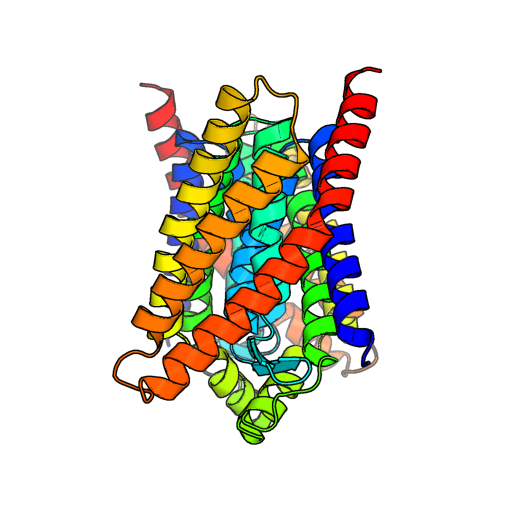 N . ARG B 1 225 ? 12.273 21.188 -9.344 1 86.56 225 ARG B N 1
ATOM 3425 C CA . ARG B 1 225 ? 12.961 22.469 -9.359 1 86.56 225 ARG B CA 1
ATOM 3426 C C . ARG B 1 225 ? 12.133 23.516 -10.102 1 86.56 225 ARG B C 1
ATOM 3428 O O . ARG B 1 225 ? 12.125 24.688 -9.719 1 86.56 225 ARG B O 1
ATOM 3435 N N . ARG B 1 226 ? 11.5 23.125 -11.016 1 84 226 ARG B N 1
ATOM 3436 C CA . ARG B 1 226 ? 10.633 24.031 -11.766 1 84 226 ARG B CA 1
ATOM 3437 C C . ARG B 1 226 ? 9.438 24.469 -10.922 1 84 226 ARG B C 1
ATOM 3439 O O . ARG B 1 226 ? 8.992 25.609 -11.008 1 84 226 ARG B O 1
ATOM 3446 N N . ALA B 1 227 ? 8.898 23.531 -10.25 1 77.94 227 ALA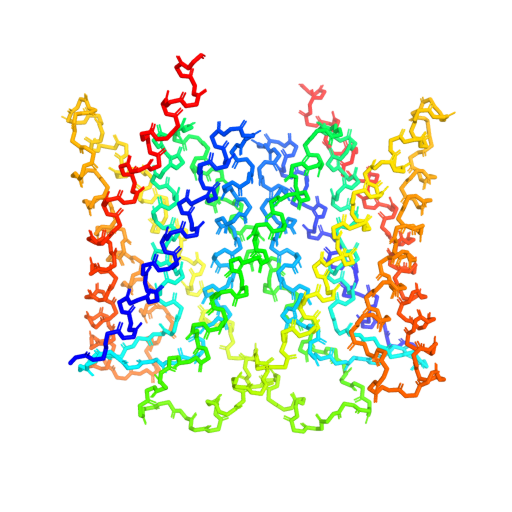 B N 1
ATOM 3447 C CA . ALA B 1 227 ? 7.746 23.828 -9.406 1 77.94 227 ALA B CA 1
ATOM 3448 C C . ALA B 1 227 ? 8.133 24.719 -8.227 1 77.94 227 ALA B C 1
ATOM 3450 O O . ALA B 1 227 ? 7.34 25.547 -7.781 1 77.94 227 ALA B O 1
ATOM 3451 N N . GLY B 1 228 ? 9.227 24.438 -7.52 1 64.56 228 GLY B N 1
ATOM 3452 C CA . GLY B 1 228 ? 9.711 25.266 -6.426 1 64.56 228 GLY B CA 1
ATOM 3453 C C . GLY B 1 228 ? 10.312 26.578 -6.891 1 64.56 228 GLY B C 1
ATOM 3454 O O . GLY B 1 228 ? 10.508 27.5 -6.09 1 64.56 228 GLY B O 1
ATOM 3455 N N . GLY B 1 229 ? 11.156 26.719 -7.934 1 51.41 229 GLY B N 1
ATOM 3456 C CA . GLY B 1 229 ? 11.742 27.938 -8.469 1 51.41 229 GLY B CA 1
ATOM 3457 C C . GLY B 1 229 ? 10.719 28.891 -9.062 1 51.41 229 GLY B C 1
ATOM 3458 O O . GLY B 1 229 ? 11.07 29.938 -9.609 1 51.41 229 GLY B O 1
ATOM 3459 N N . GLY B 1 230 ? 9.5 28.516 -9.281 1 37.97 230 GLY B N 1
ATOM 3460 C CA . GLY B 1 230 ? 8.656 29.656 -9.594 1 37.97 230 GLY B CA 1
ATOM 3461 C C . GLY B 1 230 ? 8.172 30.391 -8.367 1 37.97 230 GLY B C 1
ATOM 3462 O O . GLY B 1 230 ? 8.219 29.859 -7.254 1 37.97 230 GLY B O 1
#